Protein AF-A0A3N5PB34-F1 (afdb_monomer_lite)

Sequence (395 aa):
MLRTSPHLSVHRWRNHYWIPASHAAPHRVQQDLDATLIRDVGPALAAAGSALLDQSGEVVFVRRLDLDYALDAAWGRDAIARVTAGAFTRSLCRVLSEPDSENVVRFRSAADYLAAYVAARAAGTAALPWFFSTFEGWSALSASAAIRSALADDLETGRAALTSLGSTALADLVEALTDGDARQLVDVLAPAAANGAHVFADVLTLARELASAPPPAPLLRCAGLGVWLLATRTRPVSAWPIHTAVLIMRVLDEAAGRPGMPPFDRLLAMAAEDQHTLARVAVLATNGRREHVERFARALVRRSATPASSVPEVMRRSTRFGGLFLLLGDLLEIDLDHATAGWPTLRGTPALSIVRLAVLALSAGGPGGGDAIVSDPYWRDTFSWSPEIDAEAVT

Secondary structure (DSSP, 8-state):
---SS-----S---------TT-S-HHHHHHHHHHHHHHHHHHHHHHHHTTTS-TT--EEEES---------TTS-HHHHHHHHHHHHHHHHHHHHHSPS-SSEEEESSHHHHHHHHHHHHHTT-SS--GGGGGGGGGTTS-HHHHHHHHHHHSHHHHHHHHHH--HHHHHHHHHHS-HHHHHHHHHHHSPPPS-TTSHHHHHHHHHHHHHHSPPPGGGGGSTTHHHHHHHT-SS---HHHHHHHHHHHHHHHHHHTSTTS-HHHHHHHHHTTSHHHHHHHHHHHHTT-HHHHHHHHHHHHHHHSS-------------S-GGGGGGHHHHHHS-HHHHTTTPPPBTTB-HHHHHHHHHHHHHT-STTHHHHHHT-HHHHHHTT--TT--GGGT-

Structure (mmCIF, N/CA/C/O backbone):
data_AF-A0A3N5PB34-F1
#
_entry.id   AF-A0A3N5PB34-F1
#
loop_
_atom_site.group_PDB
_atom_site.id
_atom_site.type_symbol
_atom_site.label_atom_id
_atom_site.label_alt_id
_atom_site.label_comp_id
_atom_site.label_asym_id
_atom_site.label_entity_id
_atom_site.label_seq_id
_atom_site.pdbx_PDB_ins_code
_atom_site.Cartn_x
_atom_site.Cartn_y
_atom_site.Cartn_z
_atom_site.occupancy
_atom_site.B_iso_or_equiv
_atom_site.auth_seq_id
_atom_site.auth_comp_id
_atom_site.auth_asym_id
_atom_site.auth_atom_id
_atom_site.pdbx_PDB_model_num
ATOM 1 N N . MET A 1 1 ? 6.111 -10.211 -4.774 1.00 58.25 1 MET A N 1
ATOM 2 C CA . MET A 1 1 ? 7.471 -10.272 -4.207 1.00 58.25 1 MET A CA 1
ATOM 3 C C . MET A 1 1 ? 8.269 -9.029 -4.544 1.00 58.25 1 MET A C 1
ATOM 5 O O . MET A 1 1 ? 8.909 -8.954 -5.591 1.00 58.25 1 MET A O 1
ATOM 9 N N . LEU A 1 2 ? 8.209 -8.051 -3.645 1.00 68.06 2 LEU A N 1
ATOM 10 C CA . LEU A 1 2 ? 9.067 -6.870 -3.666 1.00 68.06 2 LEU A CA 1
ATOM 11 C C . LEU A 1 2 ? 10.458 -7.298 -3.188 1.00 68.06 2 LEU A C 1
ATOM 13 O O . LEU A 1 2 ? 10.618 -7.741 -2.056 1.00 68.06 2 LEU A O 1
ATOM 17 N N . ARG A 1 3 ? 11.459 -7.264 -4.070 1.00 71.38 3 ARG A N 1
ATOM 18 C CA . ARG A 1 3 ? 12.838 -7.595 -3.690 1.00 71.38 3 ARG A CA 1
ATOM 19 C C . ARG A 1 3 ? 13.466 -6.390 -2.995 1.00 71.38 3 ARG A C 1
ATOM 21 O O . ARG A 1 3 ? 13.385 -5.285 -3.516 1.00 71.38 3 ARG A O 1
ATOM 28 N N . THR A 1 4 ? 14.133 -6.628 -1.870 1.00 67.69 4 THR A N 1
ATOM 29 C CA . THR A 1 4 ? 14.857 -5.606 -1.094 1.00 67.69 4 THR A CA 1
ATOM 30 C C . THR A 1 4 ? 16.165 -5.159 -1.744 1.00 67.69 4 THR A C 1
ATOM 32 O O . THR A 1 4 ? 16.722 -4.134 -1.368 1.00 67.69 4 THR A O 1
ATOM 35 N N . SER A 1 5 ? 16.672 -5.899 -2.734 1.00 78.75 5 SER A N 1
ATOM 36 C CA . SER A 1 5 ? 17.836 -5.469 -3.508 1.00 78.75 5 SER A CA 1
ATOM 37 C C . SER A 1 5 ? 17.433 -4.499 -4.625 1.00 78.75 5 SER A C 1
ATOM 39 O O . SER A 1 5 ? 16.412 -4.740 -5.286 1.00 78.75 5 SER A O 1
ATOM 41 N N . PRO A 1 6 ? 18.250 -3.460 -4.891 1.00 82.62 6 PRO A N 1
ATOM 42 C CA . PRO A 1 6 ? 18.040 -2.573 -6.025 1.00 82.62 6 PRO A CA 1
ATOM 43 C C . PRO A 1 6 ? 17.964 -3.405 -7.301 1.00 82.62 6 PRO A C 1
ATOM 45 O O . PRO A 1 6 ? 18.872 -4.175 -7.621 1.00 82.62 6 PRO A O 1
ATOM 48 N N . HIS A 1 7 ? 16.849 -3.290 -8.011 1.00 88.50 7 HIS A N 1
ATOM 49 C CA . HIS A 1 7 ? 16.627 -4.023 -9.243 1.00 88.50 7 HIS A CA 1
ATOM 50 C C . HIS A 1 7 ? 15.899 -3.139 -10.245 1.00 88.50 7 HIS A C 1
ATOM 52 O O . HIS A 1 7 ? 14.995 -2.385 -9.904 1.00 88.50 7 HIS A O 1
ATOM 58 N N . LEU A 1 8 ? 16.295 -3.271 -11.504 1.00 91.06 8 LEU A N 1
ATOM 59 C CA . LEU A 1 8 ? 15.589 -2.707 -12.640 1.00 91.06 8 LEU A CA 1
ATOM 60 C C . LEU A 1 8 ? 14.817 -3.838 -13.311 1.00 91.06 8 LEU A C 1
ATOM 62 O O . LEU A 1 8 ? 15.394 -4.877 -13.637 1.00 91.06 8 LEU A O 1
ATOM 66 N N . SER A 1 9 ? 13.525 -3.633 -13.544 1.00 92.12 9 SER A N 1
ATOM 67 C CA . SER A 1 9 ? 12.717 -4.544 -14.348 1.00 92.12 9 SER A CA 1
ATOM 68 C C . SER A 1 9 ? 12.150 -3.803 -15.553 1.00 92.12 9 SER A C 1
ATOM 70 O O . SER A 1 9 ? 11.683 -2.672 -15.449 1.00 92.12 9 SER A O 1
ATOM 72 N N . VAL A 1 10 ? 12.229 -4.437 -16.723 1.00 93.19 10 VAL A N 1
ATOM 73 C CA . VAL A 1 10 ? 11.639 -3.922 -17.960 1.00 93.19 10 VAL A CA 1
ATOM 74 C C . VAL A 1 10 ? 10.592 -4.922 -18.414 1.00 93.19 10 VAL A C 1
ATOM 76 O O . VAL A 1 10 ? 10.917 -6.003 -18.898 1.00 93.19 10 VAL A O 1
ATOM 79 N N . HIS A 1 11 ? 9.322 -4.566 -18.242 1.00 91.38 11 HIS A N 1
ATOM 80 C CA . HIS A 1 11 ? 8.207 -5.459 -18.562 1.00 91.38 11 HIS A CA 1
ATOM 81 C C . HIS A 1 11 ? 8.008 -5.645 -20.064 1.00 91.38 11 HIS A C 1
ATOM 83 O O . HIS A 1 11 ? 7.571 -6.703 -20.515 1.00 91.38 11 HIS A O 1
ATOM 89 N N . ARG A 1 12 ? 8.295 -4.606 -20.854 1.00 93.69 12 ARG A N 1
ATOM 90 C CA . ARG A 1 12 ? 8.090 -4.634 -22.297 1.00 93.69 12 ARG A CA 1
ATOM 91 C C . ARG A 1 12 ? 9.169 -3.847 -23.018 1.00 93.69 12 ARG A C 1
ATOM 93 O O . ARG A 1 12 ? 9.350 -2.664 -22.761 1.00 93.69 12 ARG A O 1
ATOM 100 N N . TRP A 1 13 ? 9.805 -4.505 -23.978 1.00 94.50 13 TRP A N 1
ATOM 101 C CA . TRP A 1 13 ? 10.761 -3.908 -24.900 1.00 94.50 13 TRP A CA 1
ATOM 102 C C . TRP A 1 13 ? 10.195 -3.986 -26.320 1.00 94.50 13 TRP A C 1
ATOM 104 O O . TRP A 1 13 ? 9.698 -5.036 -26.732 1.00 94.50 13 TRP A O 1
ATOM 114 N N . ARG A 1 14 ? 10.208 -2.874 -27.059 1.00 95.62 14 ARG A N 1
ATOM 115 C CA . ARG A 1 14 ? 9.778 -2.825 -28.464 1.00 95.62 14 ARG A CA 1
ATOM 116 C C . ARG A 1 14 ? 10.850 -2.122 -29.282 1.00 95.62 14 ARG A C 1
ATOM 118 O O . ARG A 1 14 ? 11.288 -1.046 -28.894 1.00 95.62 14 ARG A O 1
ATOM 125 N N . ASN A 1 15 ? 11.216 -2.714 -30.412 1.00 94.75 15 ASN A N 1
ATOM 126 C CA . ASN A 1 15 ? 12.205 -2.161 -31.327 1.00 94.75 15 ASN A CA 1
ATOM 127 C C . ASN A 1 15 ? 11.538 -1.650 -32.599 1.00 94.75 15 ASN A C 1
ATOM 129 O O . ASN A 1 15 ? 10.692 -2.331 -33.181 1.00 94.75 15 ASN A O 1
ATOM 133 N N . HIS A 1 16 ? 11.970 -0.478 -33.049 1.00 95.88 16 HIS A N 1
ATOM 134 C CA . HIS A 1 16 ? 11.674 0.043 -34.375 1.00 95.88 16 HIS A CA 1
ATOM 135 C C . HIS A 1 16 ? 13.004 0.334 -35.064 1.00 95.88 16 HIS A C 1
ATOM 137 O O . HIS A 1 16 ? 13.807 1.116 -34.563 1.00 95.88 16 HIS A O 1
ATOM 143 N N . TYR A 1 17 ? 13.254 -0.335 -36.188 1.00 95.06 17 TYR A N 1
ATOM 144 C CA . TYR A 1 17 ? 14.505 -0.210 -36.925 1.00 95.06 17 TYR A CA 1
ATOM 145 C C . TYR A 1 17 ? 14.292 0.616 -38.187 1.00 95.06 17 TYR A C 1
ATOM 147 O O . TYR A 1 17 ? 13.450 0.280 -39.021 1.00 95.06 17 TYR A O 1
ATOM 155 N N . TRP A 1 18 ? 15.106 1.655 -38.359 1.00 96.25 18 TRP A N 1
ATOM 156 C CA . TRP A 1 18 ? 15.244 2.356 -39.630 1.00 96.25 18 TRP A CA 1
ATOM 157 C C . TRP A 1 18 ? 16.543 1.915 -40.292 1.00 96.25 18 TRP A C 1
ATOM 159 O O . TRP A 1 18 ? 17.633 2.280 -39.857 1.00 96.25 18 TRP A O 1
ATOM 169 N N . ILE A 1 19 ? 16.420 1.096 -41.334 1.00 94.56 19 ILE A N 1
ATOM 170 C CA . ILE A 1 19 ? 17.554 0.575 -42.101 1.00 94.56 19 ILE A CA 1
ATOM 171 C C . ILE A 1 19 ? 17.524 1.237 -43.483 1.00 94.56 19 ILE A C 1
ATOM 173 O O . ILE A 1 19 ? 16.460 1.253 -44.110 1.00 94.56 19 ILE A O 1
ATOM 177 N N . PRO A 1 20 ? 18.650 1.779 -43.986 1.00 93.62 20 PRO A N 1
ATOM 178 C CA . PRO A 1 20 ? 18.707 2.319 -45.338 1.00 93.62 20 PRO A CA 1
ATOM 179 C C . PRO A 1 20 ? 18.239 1.289 -46.370 1.00 93.62 20 PRO A C 1
ATOM 181 O O . PRO A 1 20 ? 18.664 0.135 -46.340 1.00 93.62 20 PRO A O 1
ATOM 184 N N . ALA A 1 21 ? 17.408 1.717 -47.321 1.00 90.75 21 ALA A N 1
ATOM 185 C CA . ALA A 1 21 ? 16.862 0.833 -48.354 1.00 90.75 21 ALA A CA 1
ATOM 186 C C . ALA A 1 21 ? 17.944 0.180 -49.238 1.00 90.75 21 ALA A C 1
ATOM 188 O O . ALA A 1 21 ? 17.703 -0.857 -49.845 1.00 90.75 21 ALA A O 1
ATOM 189 N N . SER A 1 22 ? 19.141 0.771 -49.299 1.00 94.44 22 SER A N 1
ATOM 190 C CA . SER A 1 22 ? 20.302 0.247 -50.026 1.00 94.44 22 SER A CA 1
ATOM 191 C C . SER A 1 22 ? 21.047 -0.877 -49.296 1.00 94.44 22 SER A C 1
ATOM 193 O O . SER A 1 22 ? 21.979 -1.450 -49.860 1.00 94.44 22 SER A O 1
ATOM 195 N N . HIS A 1 23 ? 20.684 -1.197 -48.051 1.00 94.44 23 HIS A N 1
ATOM 196 C CA . HIS A 1 23 ? 21.351 -2.251 -47.296 1.00 94.44 23 HIS A CA 1
ATOM 197 C C . HIS A 1 23 ? 21.074 -3.625 -47.927 1.00 94.44 23 HIS A C 1
ATOM 199 O O . HIS A 1 23 ? 19.924 -3.993 -48.142 1.00 94.44 23 HIS A O 1
ATOM 205 N N . ALA A 1 24 ? 22.118 -4.419 -48.187 1.00 94.81 24 ALA A N 1
ATOM 206 C CA . ALA A 1 24 ? 21.999 -5.665 -48.955 1.00 94.81 24 ALA A CA 1
ATOM 207 C C . ALA A 1 24 ? 21.142 -6.757 -48.275 1.00 94.81 24 ALA A C 1
ATOM 209 O O . ALA A 1 24 ? 20.626 -7.646 -48.946 1.00 94.81 24 ALA A O 1
ATOM 210 N N . ALA A 1 25 ? 21.002 -6.712 -46.944 1.00 94.12 25 ALA A N 1
ATOM 211 C CA . ALA A 1 25 ? 20.252 -7.709 -46.170 1.00 94.12 25 ALA A CA 1
ATOM 212 C C . ALA A 1 25 ? 19.567 -7.112 -44.916 1.00 94.12 25 ALA A C 1
ATOM 214 O O . ALA A 1 25 ? 20.007 -7.374 -43.795 1.00 94.12 25 ALA A O 1
ATOM 215 N N . PRO A 1 26 ? 18.506 -6.296 -45.058 1.00 92.94 26 PRO A N 1
ATOM 216 C CA . PRO A 1 26 ? 17.889 -5.580 -43.935 1.00 92.94 26 PRO A CA 1
ATOM 217 C C . PRO A 1 26 ? 17.251 -6.518 -42.896 1.00 92.94 26 PRO A C 1
ATOM 219 O O . PRO A 1 26 ? 17.411 -6.308 -41.698 1.00 92.94 26 PRO A O 1
ATOM 222 N N . HIS A 1 27 ? 16.605 -7.607 -43.332 1.00 93.50 27 HIS A N 1
ATOM 223 C CA . HIS A 1 27 ? 16.004 -8.586 -42.416 1.00 93.50 27 HIS A CA 1
ATOM 224 C C . HIS A 1 27 ? 17.036 -9.312 -41.549 1.00 93.50 27 HIS A C 1
ATOM 226 O O . HIS A 1 27 ? 16.760 -9.609 -40.391 1.00 93.50 27 HIS A O 1
ATOM 232 N N . ARG A 1 28 ? 18.232 -9.575 -42.091 1.00 94.50 28 ARG A N 1
ATOM 233 C CA . ARG A 1 28 ? 19.313 -10.211 -41.334 1.00 94.50 28 ARG A CA 1
ATOM 234 C C . ARG A 1 28 ? 19.842 -9.279 -40.247 1.00 94.50 28 ARG A C 1
ATOM 236 O O . ARG A 1 28 ? 19.981 -9.709 -39.114 1.00 94.50 28 ARG A O 1
ATOM 243 N N . VAL A 1 29 ? 20.045 -7.999 -40.574 1.00 94.50 29 VAL A N 1
ATOM 244 C CA . VAL A 1 29 ? 20.436 -6.981 -39.583 1.00 94.50 29 VAL A CA 1
ATOM 245 C C . VAL A 1 29 ? 19.403 -6.889 -38.468 1.00 94.50 29 VAL A C 1
ATOM 247 O O . VAL A 1 29 ? 19.776 -6.897 -37.303 1.00 94.50 29 VAL A O 1
ATOM 250 N N . GLN A 1 30 ? 18.112 -6.861 -38.805 1.00 94.38 30 GLN A N 1
ATOM 251 C CA . GLN A 1 30 ? 17.049 -6.864 -37.801 1.00 94.38 30 GLN A CA 1
ATOM 252 C C . GLN A 1 30 ? 17.136 -8.089 -36.876 1.00 94.38 30 GLN A C 1
ATOM 254 O O . GLN A 1 30 ? 17.131 -7.928 -35.661 1.00 94.38 30 GLN A O 1
ATOM 259 N N . GLN A 1 31 ? 17.255 -9.297 -37.434 1.00 94.81 31 GLN A N 1
ATOM 260 C CA . GLN A 1 31 ? 17.359 -10.532 -36.646 1.00 94.81 31 GLN A CA 1
ATOM 261 C C . GLN A 1 31 ? 18.601 -10.551 -35.746 1.00 94.81 31 GLN A C 1
ATOM 263 O O . GLN A 1 31 ? 18.506 -10.932 -34.580 1.00 94.81 31 GLN A O 1
ATOM 268 N N . ASP A 1 32 ? 19.751 -10.118 -36.268 1.00 94.06 32 ASP A N 1
ATOM 269 C CA . ASP A 1 32 ? 21.009 -10.060 -35.521 1.00 94.06 32 ASP A CA 1
ATOM 270 C C . ASP A 1 32 ? 20.930 -9.024 -34.381 1.00 94.06 32 ASP A C 1
ATOM 272 O O . ASP A 1 32 ? 21.411 -9.278 -33.269 1.00 94.06 32 ASP A O 1
ATOM 276 N N . LEU A 1 33 ? 20.271 -7.883 -34.620 1.00 95.00 33 LEU A N 1
ATOM 277 C CA . LEU A 1 33 ? 19.998 -6.874 -33.597 1.00 95.00 33 LEU A CA 1
ATOM 278 C C . LEU A 1 33 ? 19.044 -7.405 -32.526 1.00 95.00 33 LEU A C 1
ATOM 280 O O . LEU A 1 33 ? 19.389 -7.342 -31.350 1.00 95.00 33 LEU A O 1
ATOM 284 N N . ASP A 1 34 ? 17.897 -7.974 -32.898 1.00 95.12 34 ASP A N 1
ATOM 285 C CA . ASP A 1 34 ? 16.942 -8.548 -31.941 1.00 95.12 34 ASP A CA 1
ATOM 286 C C . ASP A 1 34 ? 17.609 -9.635 -31.075 1.00 95.12 34 ASP A C 1
ATOM 288 O O . ASP A 1 34 ? 17.471 -9.630 -29.848 1.00 95.12 34 ASP A O 1
ATOM 292 N N . ALA A 1 35 ? 18.412 -10.518 -31.681 1.00 94.19 35 ALA A N 1
ATOM 293 C CA . ALA A 1 35 ? 19.158 -11.548 -30.959 1.00 94.19 35 ALA A CA 1
ATOM 294 C C . ALA A 1 35 ? 20.175 -10.956 -29.966 1.00 94.19 35 ALA A C 1
ATOM 296 O O . ALA A 1 35 ? 20.297 -11.446 -28.840 1.00 94.19 35 ALA A O 1
ATOM 297 N N . THR A 1 36 ? 20.880 -9.894 -30.365 1.00 94.19 36 THR A N 1
ATOM 298 C CA . THR A 1 36 ? 21.833 -9.178 -29.501 1.00 94.19 36 THR A CA 1
ATOM 299 C C . THR A 1 36 ? 21.118 -8.484 -28.341 1.00 94.19 36 THR A C 1
ATOM 301 O O . THR A 1 36 ? 21.558 -8.574 -27.196 1.00 94.19 36 THR A O 1
ATOM 304 N N . LEU A 1 37 ? 19.986 -7.826 -28.600 1.00 92.38 37 LEU A N 1
ATOM 305 C CA . LEU A 1 37 ? 19.214 -7.125 -27.573 1.00 92.38 37 LEU A CA 1
ATOM 306 C C . LEU A 1 37 ? 18.659 -8.087 -26.517 1.00 92.38 37 LEU A C 1
ATOM 308 O O . LEU A 1 37 ? 18.757 -7.811 -25.324 1.00 92.38 37 LEU A O 1
ATOM 312 N N . ILE A 1 38 ? 18.125 -9.236 -26.934 1.00 93.00 38 ILE A N 1
ATOM 313 C CA . ILE A 1 38 ? 17.566 -10.234 -26.012 1.00 93.00 38 ILE A CA 1
ATOM 314 C C . ILE A 1 38 ? 18.651 -10.833 -25.108 1.00 93.00 38 ILE A C 1
ATOM 316 O O . ILE A 1 38 ? 18.409 -11.062 -23.923 1.00 93.00 38 ILE A O 1
ATOM 320 N N . ARG A 1 39 ? 19.837 -11.114 -25.658 1.00 93.75 39 ARG A N 1
ATOM 321 C CA . ARG A 1 39 ? 20.877 -11.867 -24.948 1.00 93.75 39 ARG A CA 1
ATOM 322 C C . ARG A 1 39 ? 21.847 -10.983 -24.167 1.00 93.75 39 ARG A C 1
ATOM 324 O O . ARG A 1 39 ? 22.196 -11.320 -23.037 1.00 93.75 39 ARG A O 1
ATOM 331 N N . ASP A 1 40 ? 22.288 -9.883 -24.768 1.00 95.50 40 ASP A N 1
ATOM 332 C CA . ASP A 1 40 ? 23.511 -9.195 -24.347 1.00 95.50 40 ASP A CA 1
ATOM 333 C C . ASP A 1 40 ? 23.232 -7.833 -23.682 1.00 95.50 40 ASP A C 1
ATOM 335 O O . ASP A 1 40 ? 24.047 -7.351 -22.891 1.00 95.50 40 ASP A O 1
ATOM 339 N N . VAL A 1 41 ? 22.062 -7.220 -23.916 1.00 93.94 41 VAL A N 1
ATOM 340 C CA . VAL A 1 41 ? 21.720 -5.920 -23.302 1.00 93.94 41 VAL A CA 1
ATOM 341 C C . VAL A 1 41 ? 21.437 -6.033 -21.811 1.00 93.94 41 VAL A C 1
ATOM 343 O O . VAL A 1 41 ? 21.848 -5.150 -21.071 1.00 93.94 41 VAL A O 1
ATOM 346 N N . GLY A 1 42 ? 20.796 -7.104 -21.336 1.00 93.12 42 GLY A N 1
ATOM 347 C CA . GLY A 1 42 ? 20.524 -7.291 -19.903 1.00 93.12 42 GLY A CA 1
ATOM 348 C C . GLY A 1 42 ? 21.792 -7.217 -19.033 1.00 93.12 42 GLY A C 1
ATOM 349 O O . GLY A 1 42 ? 21.858 -6.375 -18.135 1.00 93.12 42 GLY A O 1
ATOM 350 N N . PRO A 1 43 ? 22.833 -8.024 -19.318 1.00 93.25 43 PRO A N 1
ATOM 351 C CA . PRO A 1 43 ? 24.123 -7.924 -18.633 1.00 93.25 43 PRO A CA 1
ATOM 352 C C . PRO A 1 43 ? 24.788 -6.547 -18.768 1.00 93.25 43 PRO A C 1
ATOM 354 O O . PRO A 1 43 ? 25.326 -6.026 -17.791 1.00 93.25 43 PRO A O 1
ATOM 357 N N . ALA A 1 44 ? 24.725 -5.928 -19.953 1.00 93.81 44 ALA A N 1
ATOM 358 C CA . ALA A 1 44 ? 25.287 -4.595 -20.172 1.00 93.81 44 ALA A CA 1
ATOM 359 C C . ALA A 1 44 ? 24.555 -3.508 -19.360 1.00 93.81 44 ALA A C 1
ATOM 361 O O . ALA A 1 44 ? 25.201 -2.619 -18.807 1.00 93.81 44 ALA A O 1
ATOM 362 N N . LEU A 1 45 ? 23.227 -3.600 -19.235 1.00 93.56 45 LEU A N 1
ATOM 363 C CA . LEU A 1 45 ? 22.408 -2.735 -18.385 1.00 93.56 45 LEU A CA 1
ATOM 364 C C . LEU A 1 45 ? 22.711 -2.947 -16.909 1.00 93.56 45 LEU A C 1
ATOM 366 O O . LEU A 1 45 ? 22.806 -1.970 -16.180 1.00 93.56 45 LEU A O 1
ATOM 370 N N . ALA A 1 46 ? 22.895 -4.189 -16.461 1.00 90.06 46 ALA A N 1
ATOM 371 C CA . ALA A 1 46 ? 23.271 -4.464 -15.077 1.00 90.06 46 ALA A CA 1
ATOM 372 C C . ALA A 1 46 ? 24.622 -3.813 -14.730 1.00 90.06 46 ALA A C 1
ATOM 374 O O . ALA A 1 46 ? 24.749 -3.182 -13.683 1.00 90.06 46 ALA A O 1
ATOM 375 N N . ALA A 1 47 ? 25.601 -3.899 -15.637 1.00 89.56 47 ALA A N 1
ATOM 376 C CA . ALA A 1 47 ? 26.907 -3.268 -15.465 1.00 89.56 47 ALA A CA 1
ATOM 377 C C . ALA A 1 47 ? 26.847 -1.729 -15.516 1.00 89.56 47 ALA A C 1
ATOM 379 O O . ALA A 1 47 ? 27.532 -1.063 -14.747 1.00 89.56 47 ALA A O 1
ATOM 380 N N . ALA A 1 48 ? 26.040 -1.153 -16.413 1.00 87.38 48 ALA A N 1
ATOM 381 C CA . ALA A 1 48 ? 25.912 0.300 -16.554 1.00 87.38 48 ALA A CA 1
ATOM 382 C C . ALA A 1 48 ? 25.009 0.934 -15.481 1.00 87.38 48 ALA A C 1
ATOM 384 O O . ALA A 1 48 ? 25.209 2.082 -15.091 1.00 87.38 48 ALA A O 1
ATOM 385 N N . GLY A 1 49 ? 23.988 0.204 -15.038 1.00 81.94 49 GLY A N 1
ATOM 386 C CA . GLY A 1 49 ? 22.937 0.667 -14.138 1.00 81.94 49 GLY A CA 1
ATOM 387 C C . GLY A 1 49 ? 23.254 0.481 -12.658 1.00 81.94 49 GLY A C 1
ATOM 388 O O . GLY A 1 49 ? 22.592 1.104 -11.835 1.00 81.94 49 GLY A O 1
ATOM 389 N N . SER A 1 50 ? 24.273 -0.305 -12.293 1.00 82.00 50 SER A N 1
ATOM 390 C CA . SER A 1 50 ? 24.642 -0.514 -10.884 1.00 82.00 50 SER A CA 1
ATOM 391 C C . SER A 1 50 ? 25.013 0.781 -10.156 1.00 82.00 50 SER A C 1
ATOM 393 O O . SER A 1 50 ? 24.859 0.857 -8.946 1.00 82.00 50 SER A O 1
ATOM 395 N N . ALA A 1 51 ? 25.497 1.793 -10.882 1.00 79.56 51 ALA A N 1
ATOM 396 C CA . ALA A 1 51 ? 25.789 3.116 -10.331 1.00 79.56 51 ALA A CA 1
ATOM 397 C C . ALA A 1 51 ? 24.550 4.028 -10.237 1.00 79.56 51 ALA A C 1
ATOM 399 O O . ALA A 1 51 ? 24.579 5.007 -9.502 1.00 79.56 51 ALA A O 1
ATOM 400 N N . LEU A 1 52 ? 23.494 3.734 -11.006 1.00 81.56 52 LEU A N 1
ATOM 401 C CA . LEU A 1 52 ? 22.265 4.531 -11.061 1.00 81.56 52 LEU A CA 1
ATOM 402 C C . LEU A 1 52 ? 21.239 4.089 -10.017 1.00 81.56 52 LEU A C 1
ATOM 404 O O . LEU A 1 52 ? 20.473 4.909 -9.522 1.00 81.56 52 LEU A O 1
ATOM 408 N N . LEU A 1 53 ? 21.196 2.791 -9.723 1.00 81.50 53 LEU A N 1
ATOM 409 C CA . LEU A 1 53 ? 20.319 2.246 -8.699 1.00 81.50 53 LEU A CA 1
ATOM 410 C C . LEU A 1 53 ? 20.891 2.615 -7.326 1.00 81.50 53 LEU A C 1
ATOM 412 O O . LEU A 1 53 ? 21.685 1.871 -6.750 1.00 81.50 53 LEU A O 1
ATOM 416 N N . ASP A 1 54 ? 20.525 3.806 -6.855 1.00 69.50 54 ASP A N 1
ATOM 417 C CA . ASP A 1 54 ? 20.875 4.300 -5.529 1.00 69.50 54 ASP A CA 1
ATOM 418 C C . ASP A 1 54 ? 20.379 3.331 -4.440 1.00 69.50 54 ASP A C 1
ATOM 420 O O . ASP A 1 54 ? 19.408 2.589 -4.617 1.00 69.50 54 ASP A O 1
ATOM 424 N N . GLN A 1 55 ? 21.037 3.340 -3.282 1.00 65.31 55 GLN A N 1
ATOM 425 C CA . GLN A 1 55 ? 20.629 2.544 -2.118 1.00 65.31 55 GLN A CA 1
ATOM 426 C C . GLN A 1 55 ? 19.481 3.201 -1.334 1.00 65.31 55 GLN A C 1
ATOM 428 O O . GLN A 1 55 ? 19.178 2.776 -0.221 1.00 65.31 55 GLN A O 1
ATOM 433 N N . SER A 1 56 ? 18.836 4.227 -1.898 1.00 78.50 56 SER A N 1
ATOM 434 C CA . SER A 1 56 ? 17.790 5.021 -1.247 1.00 78.50 56 SER A CA 1
ATOM 435 C C . SER A 1 56 ? 16.541 4.213 -0.875 1.00 78.50 56 SER A C 1
ATOM 437 O O . SER A 1 56 ? 15.751 4.663 -0.049 1.00 78.50 56 SER A O 1
ATOM 439 N N . GLY A 1 57 ? 16.361 3.018 -1.453 1.00 86.69 57 GLY A N 1
ATOM 440 C CA . GLY A 1 57 ? 15.186 2.169 -1.230 1.00 86.69 57 GLY A CA 1
ATOM 441 C C . GLY A 1 57 ? 13.921 2.673 -1.931 1.00 86.69 57 GLY A C 1
ATOM 442 O O . GLY A 1 57 ? 12.850 2.094 -1.744 1.00 86.69 57 GLY A O 1
ATOM 443 N N . GLU A 1 58 ? 14.048 3.726 -2.741 1.00 93.12 58 GLU A N 1
ATOM 444 C CA . GLU A 1 58 ? 12.968 4.314 -3.523 1.00 93.12 58 GLU A CA 1
ATOM 445 C C . GLU A 1 58 ? 12.445 3.330 -4.579 1.00 93.12 58 GLU A C 1
ATOM 447 O O . GLU A 1 58 ? 13.204 2.582 -5.203 1.00 93.12 58 GLU A O 1
ATOM 452 N N . VAL A 1 59 ? 11.132 3.345 -4.805 1.00 94.56 59 VAL A N 1
ATOM 453 C CA . VAL A 1 59 ? 10.485 2.586 -5.876 1.00 94.56 59 VAL A CA 1
ATOM 454 C C . VAL A 1 59 ? 9.967 3.565 -6.916 1.00 94.56 59 VAL A C 1
ATOM 456 O O . VAL A 1 59 ? 9.051 4.342 -6.648 1.00 94.56 59 VAL A O 1
ATOM 459 N N . VAL A 1 60 ? 10.537 3.504 -8.120 1.00 95.38 60 VAL A N 1
ATOM 460 C CA . VAL A 1 60 ? 10.164 4.382 -9.232 1.00 95.38 60 VAL A CA 1
ATOM 461 C C . VAL A 1 60 ? 9.586 3.567 -10.379 1.00 95.38 60 VAL A C 1
ATOM 463 O O . VAL A 1 60 ? 10.215 2.634 -10.882 1.00 95.38 60 VAL A O 1
ATOM 466 N N . PHE A 1 61 ? 8.394 3.950 -10.823 1.00 96.69 61 PHE A N 1
ATOM 467 C CA . PHE A 1 61 ? 7.735 3.379 -11.987 1.00 96.69 61 PHE A CA 1
ATOM 468 C C . PHE A 1 61 ? 7.802 4.361 -13.147 1.00 96.69 61 PHE A C 1
ATOM 470 O O . PHE A 1 61 ? 7.298 5.479 -13.056 1.00 96.69 61 PHE A O 1
ATOM 477 N N . VAL A 1 62 ? 8.375 3.912 -14.263 1.00 96.62 62 VAL A N 1
ATOM 478 C CA . VAL A 1 62 ? 8.393 4.653 -15.526 1.00 96.62 62 VAL A CA 1
ATOM 479 C C . VAL A 1 62 ? 7.466 3.950 -16.509 1.00 96.62 62 VAL A C 1
ATOM 481 O O . VAL A 1 62 ? 7.702 2.799 -16.878 1.00 96.62 62 VAL A O 1
ATOM 484 N N . ARG A 1 63 ? 6.403 4.634 -16.940 1.00 96.31 63 ARG A N 1
ATOM 485 C CA . ARG A 1 63 ? 5.386 4.064 -17.836 1.00 96.31 63 ARG A CA 1
ATOM 486 C C . ARG A 1 63 ? 5.955 3.770 -19.218 1.00 96.31 63 ARG A C 1
ATOM 488 O O . ARG A 1 63 ? 5.651 2.736 -19.814 1.00 96.31 63 ARG A O 1
ATOM 495 N N . ARG A 1 64 ? 6.744 4.706 -19.744 1.00 96.50 64 ARG A N 1
ATOM 496 C CA . ARG A 1 64 ? 7.356 4.634 -21.067 1.00 96.50 64 ARG A CA 1
ATOM 497 C C . ARG A 1 64 ? 8.729 5.295 -21.054 1.00 96.50 64 ARG A C 1
ATOM 499 O O . ARG A 1 64 ? 8.893 6.407 -20.556 1.00 96.50 64 ARG A O 1
ATOM 506 N N . LEU A 1 65 ? 9.693 4.603 -21.653 1.00 97.06 65 LEU A N 1
ATOM 507 C CA . LEU A 1 65 ? 11.028 5.117 -21.918 1.00 97.06 65 LEU A CA 1
ATOM 508 C C . LEU A 1 65 ? 11.298 5.013 -23.417 1.00 97.06 65 LEU A C 1
ATOM 510 O O . LEU A 1 65 ? 11.365 3.910 -23.958 1.00 97.06 65 LEU A O 1
ATOM 514 N N . ASP A 1 66 ? 11.430 6.159 -24.076 1.00 96.38 66 ASP A N 1
ATOM 515 C CA . ASP A 1 66 ? 11.799 6.224 -25.487 1.00 96.38 66 ASP A CA 1
ATOM 516 C C . ASP A 1 66 ? 13.321 6.332 -25.627 1.00 96.38 66 ASP A C 1
ATOM 518 O O . ASP A 1 66 ? 13.989 7.064 -24.883 1.00 96.38 66 ASP A O 1
ATOM 522 N N . LEU A 1 67 ? 13.864 5.551 -26.561 1.00 96.56 67 LEU A N 1
ATOM 523 C CA . LEU A 1 67 ? 15.292 5.437 -26.825 1.00 96.56 67 LEU A CA 1
ATOM 524 C C . LEU A 1 67 ? 15.546 5.700 -28.303 1.00 96.56 67 LEU A C 1
ATOM 526 O O . LEU A 1 67 ? 15.183 4.883 -29.143 1.00 96.56 67 LEU A O 1
ATOM 530 N N . ASP A 1 68 ? 16.246 6.791 -28.590 1.00 95.25 68 ASP A N 1
ATOM 531 C CA . ASP A 1 68 ? 16.671 7.136 -29.942 1.00 95.25 68 ASP A CA 1
ATOM 532 C C . ASP A 1 68 ? 18.198 7.129 -30.008 1.00 95.25 68 ASP A C 1
ATOM 534 O O . ASP A 1 68 ? 18.878 7.921 -29.348 1.00 95.25 68 ASP A O 1
ATOM 538 N N . TYR A 1 69 ? 18.758 6.192 -30.773 1.00 95.56 69 TYR A N 1
ATOM 539 C CA . TYR A 1 69 ? 20.199 6.073 -30.972 1.00 95.56 69 TYR A CA 1
ATOM 540 C C . TYR A 1 69 ? 20.529 5.367 -32.289 1.00 95.56 69 TYR A C 1
ATOM 542 O O . TYR A 1 69 ? 19.743 4.582 -32.816 1.00 95.56 69 TYR A O 1
ATOM 550 N N . ALA A 1 70 ? 21.714 5.661 -32.823 1.00 96.25 70 ALA A N 1
ATOM 551 C CA . ALA A 1 70 ? 22.234 5.025 -34.025 1.00 96.25 70 ALA A CA 1
ATOM 552 C C . ALA A 1 70 ? 23.127 3.833 -33.662 1.00 96.25 70 ALA A C 1
ATOM 554 O O . ALA A 1 70 ? 23.885 3.875 -32.689 1.00 96.25 70 ALA A O 1
ATOM 555 N N . LEU A 1 71 ? 23.052 2.786 -34.478 1.00 95.19 71 LEU A N 1
ATOM 556 C CA . LEU A 1 71 ? 23.910 1.612 -34.407 1.00 95.19 71 LEU A CA 1
ATOM 557 C C . LEU A 1 71 ? 24.576 1.403 -35.763 1.00 95.19 71 LEU A C 1
ATOM 559 O O . LEU A 1 71 ? 23.936 1.564 -36.801 1.00 95.19 71 LEU A O 1
ATOM 563 N N . ASP A 1 72 ? 25.842 1.009 -35.745 1.00 94.31 72 ASP A N 1
ATOM 564 C CA . ASP A 1 72 ? 26.519 0.511 -36.935 1.00 94.31 72 ASP A CA 1
ATOM 565 C C . ASP A 1 72 ? 26.337 -1.010 -37.005 1.00 94.31 72 ASP A C 1
ATOM 567 O O . ASP A 1 72 ? 26.695 -1.737 -36.076 1.00 94.31 72 ASP A O 1
ATOM 571 N N . ALA A 1 73 ? 25.772 -1.496 -38.110 1.00 89.50 73 ALA A N 1
ATOM 572 C CA . ALA A 1 73 ? 25.544 -2.921 -38.327 1.00 89.50 73 ALA A CA 1
ATOM 573 C C . ALA A 1 73 ? 26.852 -3.730 -38.442 1.00 89.50 73 ALA A C 1
ATOM 575 O O . ALA A 1 73 ? 26.822 -4.951 -38.307 1.00 89.50 73 ALA A O 1
ATOM 576 N N . ALA A 1 74 ? 27.996 -3.074 -38.675 1.00 92.12 74 ALA A N 1
ATOM 577 C CA . ALA A 1 74 ? 29.309 -3.715 -38.681 1.00 92.12 74 ALA A CA 1
ATOM 578 C C . ALA A 1 74 ? 29.874 -3.957 -37.270 1.00 92.12 74 ALA A C 1
ATOM 580 O O . ALA A 1 74 ? 30.886 -4.648 -37.119 1.00 92.12 74 ALA A O 1
ATOM 581 N N . TRP A 1 75 ? 29.266 -3.386 -36.226 1.00 96.19 75 TRP A N 1
ATOM 582 C CA . TRP A 1 75 ? 29.737 -3.576 -34.859 1.00 96.19 75 TRP A CA 1
ATOM 583 C C . TRP A 1 75 ? 29.501 -4.999 -34.353 1.00 96.19 75 TRP A C 1
ATOM 585 O O . TRP A 1 75 ? 28.488 -5.639 -34.624 1.00 96.19 75 TRP A O 1
ATOM 595 N N . GLY A 1 76 ? 30.439 -5.480 -33.535 1.00 95.06 76 GLY A N 1
ATOM 596 C CA . GLY A 1 76 ? 30.247 -6.712 -32.776 1.00 95.06 76 GLY A CA 1
ATOM 597 C C . GLY A 1 76 ? 29.144 -6.566 -31.720 1.00 95.06 76 GLY A C 1
ATOM 598 O O . GLY A 1 76 ? 28.888 -5.469 -31.217 1.00 95.06 76 GLY A O 1
ATOM 599 N N . ARG A 1 77 ? 28.535 -7.694 -31.333 1.00 95.50 77 ARG A N 1
ATOM 600 C CA . ARG A 1 77 ? 27.417 -7.757 -30.370 1.00 95.50 77 ARG A CA 1
ATOM 601 C C . ARG A 1 77 ? 27.682 -6.994 -29.072 1.00 95.50 77 ARG A C 1
ATOM 603 O O . ARG A 1 77 ? 26.850 -6.195 -28.656 1.00 95.50 77 ARG A O 1
ATOM 610 N N . ASP A 1 78 ? 28.870 -7.153 -28.491 1.00 95.31 78 ASP A N 1
ATOM 611 C CA . ASP A 1 78 ? 29.248 -6.472 -27.246 1.00 95.31 78 ASP A CA 1
ATOM 612 C C . ASP A 1 78 ? 29.232 -4.944 -27.382 1.00 95.31 78 ASP A C 1
ATOM 614 O O . ASP A 1 78 ? 28.856 -4.232 -26.452 1.00 95.31 78 ASP A O 1
ATOM 618 N N . ALA A 1 79 ? 29.644 -4.416 -28.538 1.00 95.69 79 ALA A N 1
ATOM 619 C CA . ALA A 1 79 ? 29.629 -2.979 -28.787 1.00 95.69 79 ALA A CA 1
ATOM 620 C C . ALA A 1 79 ? 28.190 -2.464 -28.931 1.00 95.69 79 ALA A C 1
ATOM 622 O O . ALA A 1 79 ? 27.843 -1.463 -28.304 1.00 95.69 79 ALA A O 1
ATOM 623 N N . ILE A 1 80 ? 27.338 -3.185 -29.668 1.00 96.12 80 ILE A N 1
ATOM 624 C CA . ILE A 1 80 ? 25.907 -2.871 -29.809 1.00 96.12 80 ILE A CA 1
ATOM 625 C C . ILE A 1 80 ? 25.205 -2.890 -28.445 1.00 96.12 80 ILE A C 1
ATOM 627 O O . ILE A 1 80 ? 24.471 -1.953 -28.114 1.00 96.12 80 ILE A O 1
ATOM 631 N N . ALA A 1 81 ? 25.465 -3.913 -27.627 1.00 95.81 81 ALA A N 1
ATOM 632 C CA . ALA A 1 81 ? 24.899 -4.043 -26.290 1.00 95.81 81 ALA A CA 1
ATOM 633 C C . ALA A 1 81 ? 25.329 -2.889 -25.375 1.00 95.81 81 ALA A C 1
ATOM 635 O O . ALA A 1 81 ? 24.483 -2.278 -24.722 1.00 95.81 81 ALA A O 1
ATOM 636 N N . ARG A 1 82 ? 26.621 -2.522 -25.375 1.00 95.06 82 ARG A N 1
ATOM 637 C CA . ARG A 1 82 ? 27.132 -1.383 -24.593 1.00 95.06 82 ARG A CA 1
ATOM 638 C C . ARG A 1 82 ? 26.533 -0.048 -25.028 1.00 95.06 82 ARG A C 1
ATOM 640 O O . ARG A 1 82 ? 26.157 0.747 -24.169 1.00 95.06 82 ARG A O 1
ATOM 647 N N . VAL A 1 83 ? 26.439 0.216 -26.333 1.00 96.06 83 VAL A N 1
ATOM 648 C CA . VAL A 1 83 ? 25.855 1.470 -26.843 1.00 96.06 83 VAL A CA 1
ATOM 649 C C . VAL A 1 83 ? 24.373 1.557 -26.492 1.00 96.06 83 VAL A C 1
ATOM 651 O O . VAL A 1 83 ? 23.929 2.596 -26.003 1.00 96.06 83 VAL A O 1
ATOM 654 N N . THR A 1 84 ? 23.639 0.455 -26.656 1.00 96.06 84 THR A N 1
ATOM 655 C CA . THR A 1 84 ? 22.226 0.358 -26.271 1.00 96.06 84 THR A CA 1
ATOM 656 C C . THR A 1 84 ? 22.039 0.590 -24.774 1.00 96.06 84 THR A C 1
ATOM 658 O O . THR A 1 84 ? 21.234 1.432 -24.381 1.00 96.06 84 THR A O 1
ATOM 661 N N . ALA A 1 85 ? 22.816 -0.096 -23.932 1.00 95.12 85 ALA A N 1
ATOM 662 C CA . ALA A 1 85 ? 22.758 0.076 -22.484 1.00 95.12 85 ALA A CA 1
ATOM 663 C C . ALA A 1 85 ? 23.087 1.519 -22.076 1.00 95.12 85 ALA A C 1
ATOM 665 O O . ALA A 1 85 ? 22.380 2.106 -21.267 1.00 95.12 85 ALA A O 1
ATOM 666 N N . GLY A 1 86 ? 24.097 2.137 -22.694 1.00 94.75 86 GLY A N 1
ATOM 667 C CA . GLY A 1 86 ? 24.422 3.541 -22.455 1.00 94.75 86 GLY A CA 1
ATOM 668 C C . GLY A 1 86 ? 23.300 4.502 -22.865 1.00 94.75 86 GLY A C 1
ATOM 669 O O . GLY A 1 86 ? 23.037 5.466 -22.148 1.00 94.75 86 GLY A O 1
ATOM 670 N N . ALA A 1 87 ? 22.630 4.258 -23.996 1.00 95.81 87 ALA A N 1
ATOM 671 C CA . ALA A 1 87 ? 21.480 5.054 -24.432 1.00 95.81 87 ALA A CA 1
ATOM 672 C C . ALA A 1 87 ? 20.293 4.911 -23.469 1.00 95.81 87 ALA A C 1
ATOM 674 O O . ALA A 1 87 ? 19.717 5.919 -23.057 1.00 95.81 87 ALA A O 1
ATOM 675 N N . PHE A 1 88 ? 19.993 3.680 -23.051 1.00 96.19 88 PHE A N 1
ATOM 676 C CA . PHE A 1 88 ? 18.990 3.386 -22.033 1.00 96.19 88 PHE A CA 1
ATOM 677 C C . PHE A 1 88 ? 19.285 4.116 -20.725 1.00 96.19 88 PHE A C 1
ATOM 679 O O . PHE A 1 88 ? 18.441 4.872 -20.254 1.00 96.19 88 PHE A O 1
ATOM 686 N N . THR A 1 89 ? 20.490 3.950 -20.170 1.00 94.00 89 THR A N 1
ATOM 687 C CA . THR A 1 89 ? 20.874 4.566 -18.895 1.00 94.00 89 THR A CA 1
ATOM 688 C C . THR A 1 89 ? 20.776 6.084 -18.969 1.00 94.00 89 THR A C 1
ATOM 690 O O . THR A 1 89 ? 20.204 6.688 -18.072 1.00 94.00 89 THR A O 1
ATOM 693 N N . ARG A 1 90 ? 21.246 6.723 -20.051 1.00 94.12 90 ARG A N 1
ATOM 694 C CA . ARG A 1 90 ? 21.106 8.182 -20.218 1.00 94.12 90 ARG A CA 1
ATOM 695 C C . ARG A 1 90 ? 19.646 8.632 -20.263 1.00 94.12 90 ARG A C 1
ATOM 697 O O . ARG A 1 90 ? 19.307 9.619 -19.613 1.00 94.12 90 ARG A O 1
ATOM 704 N N . SER A 1 91 ? 18.797 7.933 -21.022 1.00 95.88 91 SER A N 1
ATOM 705 C CA . SER A 1 91 ? 17.368 8.266 -21.103 1.00 95.88 91 SER A CA 1
ATOM 706 C C . SER A 1 91 ? 16.691 8.072 -19.745 1.00 95.88 91 SER A C 1
ATOM 708 O O . SER A 1 91 ? 15.952 8.946 -19.299 1.00 95.88 91 SER A O 1
ATOM 710 N N . LEU A 1 92 ? 17.016 6.984 -19.041 1.00 94.94 92 LEU A N 1
ATOM 711 C CA . LEU A 1 92 ? 16.505 6.715 -17.703 1.00 94.94 92 LEU A CA 1
ATOM 712 C C . LEU A 1 92 ? 16.958 7.786 -16.702 1.00 94.94 92 LEU A C 1
ATOM 714 O O . LEU A 1 92 ? 16.109 8.327 -16.011 1.00 94.94 92 LEU A O 1
ATOM 718 N N . CYS A 1 93 ? 18.241 8.166 -16.661 1.00 93.31 93 CYS A N 1
ATOM 719 C CA . CYS A 1 93 ? 18.726 9.245 -15.788 1.00 93.31 93 CYS A CA 1
ATOM 720 C C . CYS A 1 93 ? 17.964 10.554 -16.016 1.00 93.31 93 CYS A C 1
ATOM 722 O O . CYS A 1 93 ? 17.603 11.236 -15.058 1.00 93.31 93 CYS A O 1
ATOM 724 N N . ARG A 1 94 ? 17.711 10.903 -17.284 1.00 94.69 94 ARG A N 1
ATOM 725 C CA . ARG A 1 94 ? 16.935 12.095 -17.637 1.00 94.69 94 ARG A CA 1
ATOM 726 C C . ARG A 1 94 ? 15.518 12.006 -17.072 1.00 94.69 94 ARG A C 1
ATOM 728 O O . ARG A 1 94 ? 15.113 12.914 -16.362 1.00 94.69 94 ARG A O 1
ATOM 735 N N . VAL A 1 95 ? 14.814 10.904 -17.329 1.00 95.69 95 VAL A N 1
ATOM 736 C CA . VAL A 1 95 ? 13.440 10.685 -16.844 1.00 95.69 95 VAL A CA 1
ATOM 737 C C . VAL A 1 95 ? 13.375 10.646 -15.313 1.00 95.69 95 VAL A C 1
ATOM 739 O O . VAL A 1 95 ? 12.473 11.223 -14.718 1.00 95.69 95 VAL A O 1
ATOM 742 N N . LEU A 1 96 ? 14.356 10.033 -14.649 1.00 92.69 96 LEU A N 1
ATOM 743 C CA . LEU A 1 96 ? 14.433 10.002 -13.187 1.00 92.69 96 LEU A CA 1
ATOM 744 C C . LEU A 1 96 ? 14.730 11.376 -12.570 1.00 92.69 96 LEU A C 1
ATOM 746 O O . LEU A 1 96 ? 14.408 11.581 -11.404 1.00 92.69 96 LEU A O 1
ATOM 750 N N . SER A 1 97 ? 15.293 12.313 -13.337 1.00 92.56 97 SER A N 1
ATOM 751 C CA . SER A 1 97 ? 15.519 13.697 -12.897 1.00 92.56 97 SER A CA 1
ATOM 752 C C . SER A 1 97 ? 14.283 14.593 -13.069 1.00 92.56 97 SER A C 1
ATOM 754 O O . SER A 1 97 ? 14.262 15.708 -12.552 1.00 92.56 97 SER A O 1
ATOM 756 N N . GLU A 1 98 ? 13.265 14.145 -13.810 1.00 93.75 98 GLU A N 1
ATOM 757 C CA . GLU A 1 98 ? 12.006 14.878 -14.001 1.00 93.75 98 GLU A CA 1
ATOM 758 C C . GLU A 1 98 ? 11.119 14.761 -12.745 1.00 93.75 98 GLU A C 1
ATOM 760 O O . GLU A 1 98 ? 11.175 13.738 -12.069 1.00 93.75 98 GLU A O 1
ATOM 765 N N . PRO A 1 99 ? 10.277 15.752 -12.404 1.00 94.25 99 PRO A N 1
ATOM 766 C CA . PRO A 1 99 ? 9.334 15.630 -11.288 1.00 94.25 99 PRO A CA 1
ATOM 767 C C . PRO A 1 99 ? 8.292 14.521 -11.524 1.00 94.25 99 PRO A C 1
ATOM 769 O O . PRO A 1 99 ? 8.225 13.915 -12.598 1.00 94.25 99 PRO A O 1
ATOM 772 N N . ASP A 1 100 ? 7.479 14.225 -10.509 1.00 94.56 100 ASP A N 1
ATOM 773 C CA . ASP A 1 100 ? 6.377 13.268 -10.645 1.00 94.56 100 ASP A CA 1
ATOM 774 C C . ASP A 1 100 ? 5.404 13.706 -11.747 1.00 94.56 100 ASP A C 1
ATOM 776 O O . ASP A 1 100 ? 5.074 14.885 -11.894 1.00 94.56 100 ASP A O 1
ATOM 780 N N . SER A 1 101 ? 4.977 12.746 -12.562 1.00 95.38 101 SER A N 1
ATOM 781 C CA . SER A 1 101 ? 4.136 12.976 -13.738 1.00 95.38 101 SER A CA 1
ATOM 782 C C . SER A 1 101 ? 3.314 11.731 -14.073 1.00 95.38 101 SER A C 1
ATOM 784 O O . SER A 1 101 ? 3.477 10.672 -13.473 1.00 95.38 101 SER A O 1
ATOM 786 N N . GLU A 1 102 ? 2.463 11.798 -15.098 1.00 94.81 102 GLU A N 1
ATOM 787 C CA . GLU A 1 102 ? 1.760 10.603 -15.592 1.00 94.81 102 GLU A CA 1
ATOM 788 C C . GLU A 1 102 ? 2.708 9.497 -16.092 1.00 94.81 102 GLU A C 1
ATOM 790 O O . GLU A 1 102 ? 2.316 8.325 -16.162 1.00 94.81 102 GLU A O 1
ATOM 795 N N . ASN A 1 103 ? 3.937 9.864 -16.476 1.00 96.12 103 ASN A N 1
ATOM 796 C CA . ASN A 1 103 ? 4.948 8.924 -16.951 1.00 96.12 103 ASN A CA 1
ATOM 797 C C . ASN A 1 103 ? 5.844 8.396 -15.827 1.00 96.12 103 ASN A C 1
ATOM 799 O O . ASN A 1 103 ? 6.375 7.296 -15.973 1.00 96.12 103 ASN A O 1
ATOM 803 N N . VAL A 1 104 ? 6.018 9.150 -14.737 1.00 96.94 104 VAL A N 1
ATOM 804 C CA . VAL A 1 104 ? 6.933 8.805 -13.642 1.00 96.94 104 VAL A CA 1
ATOM 805 C C . VAL A 1 104 ? 6.220 8.912 -12.304 1.00 96.94 104 VAL A C 1
ATOM 807 O O . VAL A 1 104 ? 5.809 9.998 -11.904 1.00 96.94 104 VAL A O 1
ATOM 810 N N . VAL A 1 105 ? 6.110 7.783 -11.607 1.00 97.19 105 VAL A N 1
ATOM 811 C CA . VAL A 1 105 ? 5.503 7.693 -10.275 1.00 97.19 105 VAL A CA 1
ATOM 812 C C . VAL A 1 105 ? 6.549 7.199 -9.289 1.00 97.19 105 VAL A C 1
ATOM 814 O O . VAL A 1 105 ? 7.200 6.182 -9.542 1.00 97.19 105 VAL A O 1
ATOM 817 N N . ARG A 1 106 ? 6.695 7.906 -8.168 1.00 96.62 106 ARG A N 1
ATOM 818 C CA . ARG A 1 106 ? 7.700 7.627 -7.141 1.00 96.62 106 ARG A CA 1
ATOM 819 C C . ARG A 1 106 ? 7.054 7.273 -5.812 1.00 96.62 106 ARG A C 1
ATOM 821 O O . ARG A 1 106 ? 6.063 7.871 -5.400 1.00 96.62 106 ARG A O 1
ATOM 828 N N . PHE A 1 107 ? 7.662 6.322 -5.123 1.00 96.38 107 PHE A N 1
ATOM 829 C CA . PHE A 1 107 ? 7.362 5.979 -3.741 1.00 96.38 107 PHE A CA 1
ATOM 830 C C . PHE A 1 107 ? 8.668 5.957 -2.963 1.00 96.38 107 PHE A C 1
ATOM 832 O O . PHE A 1 107 ? 9.646 5.366 -3.416 1.00 96.38 107 PHE A O 1
ATOM 839 N N . ARG A 1 108 ? 8.684 6.552 -1.768 1.00 95.19 108 ARG A N 1
ATOM 840 C CA . ARG A 1 108 ? 9.916 6.687 -0.971 1.00 95.19 108 ARG A CA 1
ATOM 841 C C . ARG A 1 108 ? 10.476 5.340 -0.527 1.00 95.19 108 ARG A C 1
ATOM 843 O O . ARG A 1 108 ? 11.652 5.244 -0.204 1.00 95.19 108 ARG A O 1
ATOM 850 N N . SER A 1 109 ? 9.624 4.321 -0.469 1.00 94.62 109 SER A N 1
ATOM 851 C CA . SER A 1 109 ? 9.992 2.971 -0.076 1.00 94.62 109 SER A CA 1
ATOM 852 C C . SER A 1 109 ? 9.052 1.932 -0.692 1.00 94.62 109 SER A C 1
ATOM 854 O O . SER A 1 109 ? 7.948 2.247 -1.149 1.00 94.62 109 SER A O 1
ATOM 856 N N . ALA A 1 110 ? 9.454 0.661 -0.641 1.00 94.88 110 ALA A N 1
ATOM 857 C CA . ALA A 1 110 ? 8.570 -0.462 -0.958 1.00 94.88 110 ALA A CA 1
ATOM 858 C C . ALA A 1 110 ? 7.332 -0.516 -0.039 1.00 94.88 110 ALA A C 1
ATOM 860 O O . ALA A 1 110 ? 6.262 -0.946 -0.474 1.00 94.88 110 ALA A O 1
ATOM 861 N N . ALA A 1 111 ? 7.463 -0.046 1.205 1.00 95.75 111 ALA A N 1
ATOM 862 C CA . ALA A 1 111 ? 6.365 0.036 2.159 1.00 95.75 111 ALA A CA 1
ATOM 863 C C . ALA A 1 111 ? 5.343 1.106 1.753 1.00 95.75 111 ALA A C 1
ATOM 865 O O . ALA A 1 111 ? 4.149 0.821 1.757 1.00 95.75 111 ALA A O 1
ATOM 866 N N . ASP A 1 112 ? 5.798 2.282 1.311 1.00 96.62 112 ASP A N 1
ATOM 867 C CA . ASP A 1 112 ? 4.932 3.362 0.818 1.00 96.62 112 ASP A CA 1
ATOM 868 C C . ASP A 1 112 ? 4.163 2.917 -0.437 1.00 96.62 112 ASP A C 1
ATOM 870 O O . ASP A 1 112 ? 2.965 3.172 -0.568 1.00 96.62 112 ASP A O 1
ATOM 874 N N . TYR A 1 113 ? 4.831 2.193 -1.343 1.00 97.38 113 TYR A N 1
ATOM 875 C CA . TYR A 1 113 ? 4.194 1.604 -2.523 1.00 97.38 113 TYR A CA 1
ATOM 876 C C . TYR A 1 113 ? 3.111 0.579 -2.145 1.00 97.38 113 TYR A C 1
ATOM 878 O O . TYR A 1 113 ? 1.991 0.621 -2.665 1.00 97.38 113 TYR A O 1
ATOM 886 N N . LEU A 1 114 ? 3.414 -0.322 -1.206 1.00 97.31 114 LEU A N 1
ATOM 887 C CA . LEU A 1 114 ? 2.452 -1.304 -0.708 1.00 97.31 114 LEU A CA 1
ATOM 888 C C . LEU A 1 114 ? 1.282 -0.633 0.031 1.00 97.31 114 LEU A C 1
ATOM 890 O O . LEU A 1 114 ? 0.133 -1.032 -0.158 1.00 97.31 114 LEU A O 1
ATOM 894 N N . ALA A 1 115 ? 1.542 0.406 0.822 1.00 96.81 115 ALA A N 1
ATOM 895 C CA . ALA A 1 115 ? 0.513 1.171 1.517 1.00 96.81 115 ALA A CA 1
ATOM 896 C C . ALA A 1 115 ? -0.435 1.867 0.535 1.00 96.81 115 ALA A C 1
ATOM 898 O O . ALA A 1 115 ? -1.652 1.789 0.702 1.00 96.81 115 ALA A O 1
ATOM 899 N N . ALA A 1 116 ? 0.097 2.464 -0.535 1.00 97.44 116 ALA A N 1
ATOM 900 C CA . ALA A 1 116 ? -0.714 3.060 -1.591 1.00 97.44 116 ALA A CA 1
ATOM 901 C C . ALA A 1 116 ? -1.617 2.024 -2.284 1.00 97.44 116 ALA A C 1
ATOM 903 O O . ALA A 1 116 ? -2.792 2.299 -2.534 1.00 97.44 116 ALA A O 1
ATOM 904 N N . TYR A 1 117 ? -1.107 0.815 -2.545 1.00 97.62 117 TYR A N 1
ATOM 905 C CA . TYR A 1 117 ? -1.920 -0.282 -3.081 1.00 97.62 117 TYR A CA 1
ATOM 906 C C . TYR A 1 117 ? -3.036 -0.696 -2.117 1.00 97.62 117 TYR A C 1
ATOM 908 O O . TYR A 1 117 ? -4.193 -0.835 -2.523 1.00 97.62 117 TYR A O 1
ATOM 916 N N . VAL A 1 118 ? -2.704 -0.878 -0.836 1.00 97.38 118 VAL A N 1
ATOM 917 C CA . VAL A 1 118 ? -3.667 -1.258 0.205 1.00 97.38 118 VAL A CA 1
ATOM 918 C C . VAL A 1 118 ? -4.764 -0.204 0.334 1.00 97.38 118 VAL A C 1
ATOM 920 O O . VAL A 1 118 ? -5.937 -0.568 0.330 1.00 97.38 118 VAL A O 1
ATOM 923 N N . ALA A 1 119 ? -4.405 1.081 0.359 1.00 97.00 119 ALA A N 1
ATOM 924 C CA . ALA A 1 119 ? -5.359 2.185 0.390 1.00 97.00 119 ALA A CA 1
ATOM 925 C C . ALA A 1 119 ? -6.285 2.172 -0.839 1.00 97.00 119 ALA A C 1
ATOM 927 O O . ALA A 1 119 ? -7.504 2.238 -0.694 1.00 97.00 119 ALA A O 1
ATOM 928 N N . ALA A 1 120 ? -5.737 2.000 -2.047 1.00 96.94 120 ALA A N 1
ATOM 929 C CA . ALA A 1 120 ? -6.533 1.954 -3.275 1.00 96.94 120 ALA A CA 1
ATOM 930 C C . ALA A 1 120 ? -7.522 0.772 -3.299 1.00 96.94 120 ALA A C 1
ATOM 932 O O . ALA A 1 120 ? -8.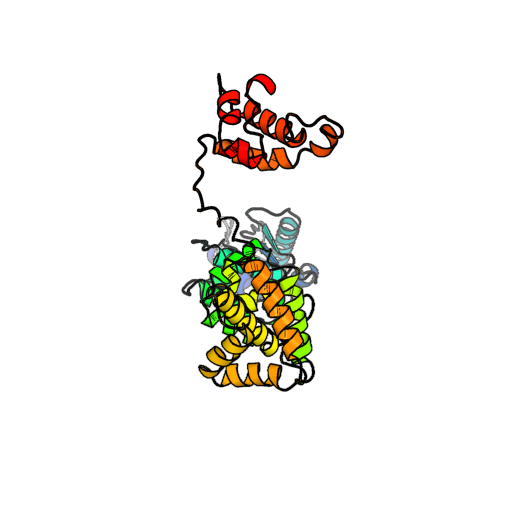662 0.920 -3.754 1.00 96.94 120 ALA A O 1
ATOM 933 N N . ARG A 1 121 ? -7.105 -0.399 -2.797 1.00 96.75 121 ARG A N 1
ATOM 934 C CA . ARG A 1 121 ? -7.967 -1.587 -2.668 1.00 96.75 121 ARG A CA 1
ATOM 935 C C . ARG A 1 121 ? -9.039 -1.409 -1.603 1.00 96.75 121 ARG A C 1
ATOM 937 O O . ARG A 1 121 ? -10.176 -1.809 -1.837 1.00 96.75 121 ARG A O 1
ATOM 944 N N . ALA A 1 122 ? -8.676 -0.833 -0.463 1.00 95.75 122 ALA A N 1
ATOM 945 C CA . ALA A 1 122 ? -9.585 -0.574 0.641 1.00 95.75 122 ALA A CA 1
ATOM 946 C C . ALA A 1 122 ? -10.697 0.406 0.244 1.00 95.75 122 ALA A C 1
ATOM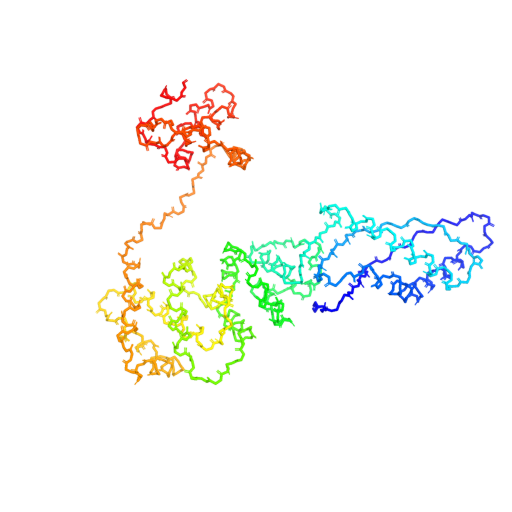 948 O O . ALA A 1 122 ? -11.866 0.141 0.497 1.00 95.75 122 ALA A O 1
ATOM 949 N N . ALA A 1 123 ? -10.344 1.454 -0.503 1.00 95.38 123 ALA A N 1
ATOM 950 C CA . ALA A 1 123 ? -11.289 2.422 -1.058 1.00 95.38 123 ALA A CA 1
ATOM 951 C C . ALA A 1 123 ? -12.206 1.852 -2.166 1.00 95.38 123 ALA A C 1
ATOM 953 O O . ALA A 1 123 ? -13.022 2.578 -2.730 1.00 95.38 123 ALA A O 1
ATOM 954 N N . GLY A 1 124 ? -12.069 0.571 -2.533 1.00 94.94 124 GLY A N 1
ATOM 955 C CA . GLY A 1 124 ? -12.917 -0.069 -3.541 1.00 94.94 124 GLY A CA 1
ATOM 956 C C . GLY A 1 124 ? -12.665 0.414 -4.972 1.00 94.94 124 GLY A C 1
ATOM 957 O O . GLY A 1 124 ? -13.561 0.339 -5.813 1.00 94.94 124 GLY A O 1
ATOM 958 N N . THR A 1 125 ? -11.459 0.906 -5.273 1.00 91.94 125 THR A N 1
ATOM 959 C CA . THR A 1 125 ? -11.118 1.411 -6.612 1.00 91.94 125 THR A CA 1
ATOM 960 C C . THR A 1 125 ? -11.286 0.304 -7.660 1.00 91.94 125 THR A C 1
ATOM 962 O O . THR A 1 125 ? -10.571 -0.700 -7.633 1.00 91.94 125 THR A O 1
ATOM 965 N N . ALA A 1 126 ? -12.221 0.491 -8.599 1.00 84.12 126 ALA A N 1
ATOM 966 C CA . ALA A 1 126 ? -12.585 -0.530 -9.588 1.00 84.12 126 ALA A CA 1
ATOM 967 C C . ALA A 1 126 ? -11.441 -0.869 -10.560 1.00 84.12 126 ALA A C 1
ATOM 969 O O . ALA A 1 126 ? -11.257 -2.030 -10.922 1.00 84.12 126 ALA A O 1
ATOM 970 N N . ALA A 1 127 ? -10.666 0.140 -10.967 1.00 90.38 127 ALA A N 1
ATOM 971 C CA . ALA A 1 127 ? -9.502 -0.013 -11.830 1.00 90.38 127 ALA A CA 1
ATOM 972 C C . ALA A 1 127 ? -8.272 0.550 -11.122 1.00 90.38 127 ALA A C 1
ATOM 974 O O . ALA A 1 127 ? -8.173 1.753 -10.882 1.00 90.38 127 ALA A O 1
ATOM 975 N N . LEU A 1 128 ? -7.335 -0.329 -10.776 1.00 94.38 128 LEU A N 1
ATOM 976 C CA . LEU A 1 128 ? -6.081 0.093 -10.174 1.00 94.38 128 LEU A CA 1
ATOM 977 C C . LEU A 1 128 ? -5.206 0.823 -11.206 1.00 94.38 128 LEU A C 1
ATOM 979 O O . LEU A 1 128 ? -5.165 0.415 -12.370 1.00 94.38 128 LEU A O 1
ATOM 983 N N . PRO A 1 129 ? -4.473 1.868 -10.790 1.00 96.31 129 PRO A N 1
ATOM 984 C CA . PRO A 1 129 ? -3.432 2.470 -11.611 1.00 96.31 129 PRO A CA 1
ATOM 985 C C . PRO A 1 129 ? -2.437 1.448 -12.186 1.00 96.31 129 PRO A C 1
ATOM 987 O O . PRO A 1 129 ? -2.095 0.458 -11.542 1.00 96.31 129 PRO A O 1
ATOM 990 N N . TRP A 1 130 ? -1.920 1.724 -13.387 1.00 95.81 130 TRP A N 1
ATOM 991 C CA . TRP A 1 130 ? -1.035 0.826 -14.148 1.00 95.81 130 TRP A CA 1
ATOM 992 C C . TRP A 1 130 ? 0.248 0.422 -13.401 1.00 95.81 130 TRP A C 1
ATOM 994 O O . TRP A 1 130 ? 0.793 -0.658 -13.633 1.00 95.81 130 TRP A O 1
ATOM 1004 N N . PHE A 1 131 ? 0.739 1.274 -12.500 1.00 96.00 131 PHE A N 1
ATOM 1005 C CA . PHE A 1 131 ? 1.943 1.003 -11.715 1.00 96.00 131 PHE A CA 1
ATOM 1006 C C . PHE A 1 131 ? 1.720 -0.058 -10.628 1.00 96.00 131 PHE A C 1
ATOM 1008 O O . PHE A 1 131 ? 2.692 -0.590 -10.114 1.00 96.00 131 PHE A O 1
ATOM 1015 N N . PHE A 1 132 ? 0.472 -0.453 -10.345 1.00 96.62 132 PHE A N 1
ATOM 1016 C CA . PHE A 1 132 ? 0.154 -1.592 -9.476 1.00 96.62 132 PHE A CA 1
ATOM 1017 C C . PHE A 1 132 ? 0.174 -2.954 -10.189 1.00 96.62 132 PHE A C 1
ATOM 1019 O O . PHE A 1 132 ? -0.304 -3.944 -9.635 1.00 96.62 132 PHE A O 1
ATOM 1026 N N . SER A 1 133 ? 0.741 -3.038 -11.397 1.00 93.88 133 SER A N 1
ATOM 1027 C CA . SER A 1 133 ? 0.801 -4.280 -12.188 1.00 93.88 133 SER A CA 1
ATOM 1028 C C . SER A 1 133 ? 1.455 -5.461 -11.453 1.00 93.88 133 SER A C 1
ATOM 1030 O O . SER A 1 133 ? 1.042 -6.605 -11.630 1.00 93.88 133 SER A O 1
ATOM 1032 N N . THR A 1 134 ? 2.397 -5.211 -10.534 1.00 93.81 134 THR A N 1
ATOM 1033 C CA . THR A 1 134 ? 2.996 -6.245 -9.662 1.00 93.81 134 THR A CA 1
ATOM 1034 C C . THR A 1 134 ? 1.954 -7.016 -8.839 1.00 93.81 134 THR A C 1
ATOM 1036 O O . THR A 1 134 ? 2.200 -8.151 -8.430 1.00 93.81 134 THR A O 1
ATOM 1039 N N . PHE A 1 135 ? 0.783 -6.421 -8.605 1.00 94.94 135 PHE A N 1
ATOM 1040 C CA . PHE A 1 135 ? -0.314 -6.987 -7.827 1.00 94.94 135 PHE A CA 1
ATOM 1041 C C . PHE A 1 135 ? -1.451 -7.556 -8.691 1.00 94.94 135 PHE A C 1
ATOM 1043 O O . PHE A 1 135 ? -2.456 -8.021 -8.151 1.00 94.94 135 PHE A O 1
ATOM 1050 N N . GLU A 1 136 ? -1.307 -7.581 -10.023 1.00 91.19 136 GLU A N 1
ATOM 1051 C CA . GLU A 1 136 ? -2.318 -8.138 -10.937 1.00 91.19 136 GLU A CA 1
ATOM 1052 C C . GLU A 1 136 ? -2.663 -9.596 -10.619 1.00 91.19 136 GLU A C 1
ATOM 1054 O O . GLU A 1 136 ? -3.817 -9.999 -10.774 1.00 91.19 136 GLU A O 1
ATOM 1059 N N . GLY A 1 137 ? -1.711 -10.368 -10.084 1.00 92.25 137 GLY A N 1
ATOM 1060 C CA . GLY A 1 137 ? -1.947 -11.740 -9.624 1.00 92.25 137 GLY A CA 1
ATOM 1061 C C . GLY A 1 137 ? -3.007 -11.864 -8.517 1.00 92.25 137 GLY A C 1
ATOM 1062 O O . GLY A 1 137 ? -3.552 -12.946 -8.313 1.00 92.25 137 GLY A O 1
ATOM 1063 N N . TRP A 1 138 ? -3.338 -10.771 -7.823 1.00 94.19 138 TRP A N 1
ATOM 1064 C CA . TRP A 1 138 ? -4.376 -10.718 -6.786 1.00 94.19 138 TRP A CA 1
ATOM 1065 C C . TRP A 1 138 ? -5.657 -10.017 -7.241 1.00 94.19 138 TRP A C 1
ATOM 1067 O O . TRP A 1 138 ? -6.602 -9.915 -6.460 1.00 94.19 138 TRP A O 1
ATOM 1077 N N . SER A 1 139 ? -5.721 -9.554 -8.492 1.00 90.88 139 SER A N 1
ATOM 1078 C CA . SER A 1 139 ? -6.880 -8.825 -9.028 1.00 90.88 139 SER A CA 1
ATOM 1079 C C . SER A 1 139 ? -8.182 -9.634 -8.968 1.00 90.88 139 SER A C 1
ATOM 1081 O O . SER A 1 139 ? -9.242 -9.063 -8.728 1.00 90.88 139 SER A O 1
ATOM 1083 N N . ALA A 1 140 ? -8.094 -10.962 -9.111 1.00 92.62 140 ALA A N 1
ATOM 1084 C CA . ALA A 1 140 ? -9.229 -11.881 -9.027 1.00 92.62 140 ALA A CA 1
ATOM 1085 C C . ALA A 1 140 ? -9.725 -12.141 -7.589 1.00 92.62 140 ALA A C 1
ATOM 1087 O O . ALA A 1 140 ? -10.776 -12.754 -7.404 1.00 92.62 140 ALA A O 1
ATOM 1088 N N . LEU A 1 141 ? -8.978 -11.714 -6.565 1.00 95.75 141 LEU A N 1
ATOM 1089 C CA . LEU A 1 141 ? -9.356 -11.882 -5.162 1.00 95.75 141 LEU A CA 1
ATOM 1090 C C . LEU A 1 141 ? -10.291 -10.753 -4.705 1.00 95.75 141 LEU A C 1
ATOM 1092 O O . LEU A 1 141 ? -10.259 -9.633 -5.226 1.00 95.75 141 LEU A O 1
ATOM 1096 N N . SER A 1 142 ? -11.077 -11.021 -3.657 1.00 95.94 142 SER A N 1
ATOM 1097 C CA . SER A 1 142 ? -11.806 -9.967 -2.940 1.00 95.94 142 SER A CA 1
ATOM 1098 C C . SER A 1 142 ? -10.837 -8.914 -2.382 1.00 95.94 142 SER A C 1
ATOM 1100 O O . SER A 1 142 ? -9.642 -9.180 -2.223 1.00 95.94 142 SER A O 1
ATOM 1102 N N . ALA A 1 143 ? -11.327 -7.707 -2.074 1.00 96.06 143 ALA A N 1
ATOM 1103 C CA . ALA A 1 143 ? -10.496 -6.643 -1.499 1.00 96.06 143 ALA A CA 1
ATOM 1104 C C . ALA A 1 143 ? -9.752 -7.130 -0.243 1.00 96.06 143 ALA A C 1
ATOM 1106 O O . ALA A 1 143 ? -8.524 -7.079 -0.209 1.00 96.06 143 ALA A O 1
ATOM 1107 N N . SER A 1 144 ? -10.485 -7.724 0.703 1.00 96.12 144 SER A N 1
ATOM 1108 C CA . SER A 1 144 ? -9.945 -8.311 1.933 1.00 96.12 144 SER A CA 1
ATOM 1109 C C . SER A 1 144 ? -8.825 -9.331 1.684 1.00 96.12 144 SER A C 1
ATOM 1111 O O . SER A 1 144 ? -7.729 -9.207 2.232 1.00 96.12 144 SER A O 1
ATOM 1113 N N . ALA A 1 145 ? -9.056 -10.313 0.804 1.00 95.75 145 ALA A N 1
ATOM 1114 C CA . ALA A 1 145 ? -8.075 -11.360 0.527 1.00 95.75 145 ALA A CA 1
ATOM 1115 C C . ALA A 1 145 ? -6.845 -10.824 -0.226 1.00 95.75 145 ALA A C 1
ATOM 1117 O O . ALA A 1 145 ? -5.725 -11.237 0.068 1.00 95.75 145 ALA A O 1
ATOM 1118 N N . ALA A 1 146 ? -7.037 -9.887 -1.160 1.00 96.62 146 ALA A N 1
ATOM 1119 C CA . ALA A 1 146 ? -5.944 -9.240 -1.883 1.00 96.62 146 ALA A CA 1
ATOM 1120 C C . ALA A 1 146 ? -5.055 -8.413 -0.945 1.00 96.62 146 ALA A C 1
ATOM 1122 O O . ALA A 1 146 ? -3.834 -8.516 -1.017 1.00 96.62 146 ALA A O 1
ATOM 1123 N N . ILE A 1 147 ? -5.661 -7.628 -0.051 1.00 96.81 147 ILE A N 1
ATOM 1124 C CA . ILE A 1 147 ? -4.957 -6.846 0.972 1.00 96.81 147 ILE A CA 1
ATOM 1125 C C . ILE A 1 147 ? -4.172 -7.774 1.898 1.00 96.81 147 ILE A C 1
ATOM 1127 O O . ILE A 1 147 ? -2.983 -7.550 2.129 1.00 96.81 147 ILE A O 1
ATOM 1131 N N . ARG A 1 148 ? -4.808 -8.846 2.396 1.00 96.44 148 ARG A N 1
ATOM 1132 C CA . ARG A 1 148 ? -4.136 -9.815 3.265 1.00 96.44 148 ARG A CA 1
ATOM 1133 C C . ARG A 1 148 ? -2.931 -10.447 2.579 1.00 96.44 148 ARG A C 1
ATOM 1135 O O . ARG A 1 148 ? -1.856 -10.479 3.170 1.00 96.44 148 ARG A O 1
ATOM 1142 N N . SER A 1 149 ? -3.107 -10.954 1.360 1.00 96.38 149 SER A N 1
ATOM 1143 C CA . SER A 1 149 ? -2.013 -11.558 0.594 1.00 96.38 149 SER A CA 1
ATOM 1144 C C . SER A 1 149 ? -0.882 -10.562 0.340 1.00 96.38 149 SER A C 1
ATOM 1146 O O . SER A 1 149 ? 0.277 -10.938 0.456 1.00 96.38 149 SER A O 1
ATOM 1148 N N . ALA A 1 150 ? -1.209 -9.297 0.066 1.00 96.25 150 ALA A N 1
ATOM 1149 C CA . ALA A 1 150 ? -0.224 -8.250 -0.171 1.00 96.25 150 ALA A CA 1
ATOM 1150 C C . ALA A 1 150 ? 0.642 -7.942 1.043 1.00 96.25 150 ALA A C 1
ATOM 1152 O O . ALA A 1 150 ? 1.866 -7.924 0.946 1.00 96.25 150 ALA A O 1
ATOM 1153 N N . LEU A 1 151 ? 0.004 -7.738 2.191 1.00 95.94 151 LEU A N 1
ATOM 1154 C CA . LEU A 1 151 ? 0.703 -7.447 3.435 1.00 95.94 151 LEU A CA 1
ATOM 1155 C C . LEU A 1 151 ? 1.481 -8.663 3.964 1.00 95.94 151 LEU A C 1
ATOM 1157 O O . LEU A 1 151 ? 2.490 -8.488 4.635 1.00 95.94 151 LEU A O 1
ATOM 1161 N N . ALA A 1 152 ? 1.029 -9.885 3.670 1.00 95.69 152 ALA A N 1
ATOM 1162 C CA . ALA A 1 152 ? 1.673 -11.116 4.126 1.00 95.69 152 ALA A CA 1
ATOM 1163 C C . ALA A 1 152 ? 2.792 -11.640 3.199 1.00 95.69 152 ALA A C 1
ATOM 1165 O O . ALA A 1 152 ? 3.500 -12.558 3.608 1.00 95.69 152 ALA A O 1
ATOM 1166 N N . ASP A 1 153 ? 2.954 -11.100 1.982 1.00 95.50 153 ASP A N 1
ATOM 1167 C CA . ASP A 1 153 ? 3.996 -11.525 1.021 1.00 95.50 153 ASP A CA 1
ATOM 1168 C C . ASP A 1 153 ? 5.411 -11.245 1.556 1.00 95.50 153 ASP A C 1
ATOM 1170 O O . ASP A 1 153 ? 6.298 -12.087 1.442 1.00 95.50 153 ASP A O 1
ATOM 1174 N N . ASP A 1 154 ? 5.599 -10.086 2.192 1.00 94.94 154 ASP A N 1
ATOM 1175 C CA . ASP A 1 154 ? 6.820 -9.706 2.902 1.00 94.94 154 ASP A CA 1
ATOM 1176 C C . ASP A 1 154 ? 6.454 -9.037 4.234 1.00 94.94 154 ASP A C 1
ATOM 1178 O O . ASP A 1 154 ? 5.889 -7.945 4.263 1.00 94.94 154 ASP A O 1
ATOM 1182 N N . LEU A 1 155 ? 6.744 -9.706 5.354 1.00 93.38 155 LEU A N 1
ATOM 1183 C CA . LEU A 1 155 ? 6.233 -9.303 6.672 1.00 93.38 155 LEU A CA 1
ATOM 1184 C C . LEU A 1 155 ? 6.816 -7.978 7.171 1.00 93.38 155 LEU A C 1
ATOM 1186 O O . LEU A 1 155 ? 6.165 -7.257 7.926 1.00 93.38 155 LEU A O 1
ATOM 1190 N N . GLU A 1 156 ? 8.060 -7.675 6.806 1.00 92.31 156 GLU A N 1
ATOM 1191 C CA . GLU A 1 156 ? 8.718 -6.431 7.196 1.00 92.31 156 GLU A CA 1
ATOM 1192 C C . GLU A 1 156 ? 8.110 -5.245 6.447 1.00 92.31 156 GLU A C 1
ATOM 1194 O O . GLU A 1 156 ? 7.632 -4.302 7.083 1.00 92.31 156 GLU A O 1
ATOM 1199 N N . THR A 1 157 ? 8.019 -5.348 5.120 1.00 94.25 157 THR A N 1
ATOM 1200 C CA . THR A 1 157 ? 7.385 -4.350 4.253 1.00 94.25 157 THR A CA 1
ATOM 1201 C C . THR A 1 157 ? 5.905 -4.199 4.584 1.00 94.25 157 THR A C 1
ATOM 1203 O O . THR A 1 157 ? 5.415 -3.078 4.662 1.00 94.25 157 THR A O 1
ATOM 1206 N N . GLY A 1 158 ? 5.191 -5.297 4.844 1.00 94.69 158 GLY A N 1
ATOM 1207 C CA . GLY A 1 158 ? 3.782 -5.285 5.240 1.00 94.69 158 GLY A CA 1
ATOM 1208 C C . GLY A 1 158 ? 3.535 -4.518 6.538 1.00 94.69 158 GLY A C 1
ATOM 1209 O O . GLY A 1 158 ? 2.628 -3.689 6.604 1.00 94.69 158 GLY A O 1
ATOM 1210 N N . ARG A 1 159 ? 4.373 -4.727 7.563 1.00 92.38 159 ARG A N 1
ATOM 1211 C CA . ARG A 1 159 ? 4.308 -3.943 8.808 1.00 92.38 159 ARG A CA 1
ATOM 1212 C C . ARG A 1 159 ? 4.591 -2.464 8.565 1.00 92.38 159 ARG A C 1
ATOM 1214 O O . ARG A 1 159 ? 3.811 -1.624 9.004 1.00 92.38 159 ARG A O 1
ATOM 1221 N N . ALA A 1 160 ? 5.680 -2.154 7.863 1.00 93.12 160 ALA A N 1
ATOM 1222 C CA . ALA A 1 160 ? 6.049 -0.775 7.560 1.00 93.12 160 ALA A CA 1
ATOM 1223 C C . ALA A 1 160 ? 4.954 -0.062 6.745 1.00 93.12 160 ALA A C 1
ATOM 1225 O O . ALA A 1 160 ? 4.624 1.089 7.029 1.00 93.12 160 ALA A O 1
ATOM 1226 N N . ALA A 1 161 ? 4.324 -0.769 5.801 1.00 95.56 161 ALA A N 1
ATOM 1227 C CA . ALA A 1 161 ? 3.221 -0.257 5.001 1.00 95.56 161 ALA A CA 1
ATOM 1228 C C . ALA A 1 161 ? 2.023 0.114 5.881 1.00 95.56 161 ALA A C 1
ATOM 1230 O O . ALA A 1 161 ? 1.507 1.224 5.760 1.00 95.56 161 ALA A O 1
ATOM 1231 N N . LEU A 1 162 ? 1.625 -0.756 6.819 1.00 94.31 162 LEU A N 1
ATOM 1232 C CA . LEU A 1 162 ? 0.548 -0.450 7.768 1.00 94.31 162 LEU A CA 1
ATOM 1233 C C . LEU A 1 162 ? 0.833 0.812 8.589 1.00 94.31 162 LEU A C 1
ATOM 1235 O O . LEU A 1 162 ? -0.064 1.632 8.756 1.00 94.31 162 LEU A O 1
ATOM 1239 N N . THR A 1 163 ? 2.065 0.991 9.068 1.00 93.00 163 THR A N 1
ATOM 1240 C CA . THR A 1 163 ? 2.457 2.181 9.843 1.00 93.00 163 THR A CA 1
ATOM 1241 C C . THR A 1 163 ? 2.484 3.462 9.004 1.00 93.00 163 THR A C 1
ATOM 1243 O O . THR A 1 163 ? 2.293 4.548 9.545 1.00 93.00 163 THR A O 1
ATOM 1246 N N . SER A 1 164 ? 2.690 3.354 7.690 1.00 94.00 164 SER A N 1
ATOM 1247 C CA . SER A 1 164 ? 2.687 4.505 6.776 1.00 94.00 164 SER A CA 1
ATOM 1248 C C . SER A 1 164 ? 1.285 4.961 6.338 1.00 94.00 164 SER A C 1
ATOM 1250 O O . SER A 1 164 ? 1.147 6.045 5.770 1.00 94.00 164 SER A O 1
ATOM 1252 N N . LEU A 1 165 ? 0.235 4.168 6.598 1.00 94.62 165 LEU A N 1
ATOM 1253 C CA . LEU A 1 165 ? -1.135 4.530 6.230 1.00 94.62 165 LEU A CA 1
ATOM 1254 C C . LEU A 1 165 ? -1.642 5.717 7.059 1.00 94.62 165 LEU A C 1
ATOM 1256 O O . LEU A 1 165 ? -1.581 5.722 8.289 1.00 94.62 165 LEU A O 1
ATOM 1260 N N . GLY A 1 166 ? -2.231 6.701 6.377 1.00 90.50 166 GLY A N 1
ATOM 1261 C CA . GLY A 1 166 ? -2.986 7.769 7.031 1.00 90.50 166 GLY A CA 1
ATOM 1262 C C . GLY A 1 166 ? -4.241 7.239 7.737 1.00 90.50 166 GLY A C 1
ATOM 1263 O O . GLY A 1 166 ? -4.752 6.166 7.414 1.00 90.50 166 GLY A O 1
ATOM 1264 N N . SER A 1 167 ? -4.781 8.016 8.678 1.00 85.25 167 SER A N 1
ATOM 1265 C CA . SER A 1 167 ? -5.943 7.622 9.492 1.00 85.25 167 SER A CA 1
ATOM 1266 C C . SER A 1 167 ? -7.178 7.256 8.663 1.00 85.25 167 SER A C 1
ATOM 1268 O O . SER A 1 167 ? -7.848 6.277 8.988 1.00 85.25 167 SER A O 1
ATOM 1270 N N . THR A 1 168 ? -7.455 7.998 7.586 1.00 88.81 168 THR A N 1
ATOM 1271 C CA . THR A 1 168 ? -8.564 7.715 6.660 1.00 88.81 168 THR A CA 1
ATOM 1272 C C . THR A 1 168 ? -8.364 6.380 5.946 1.00 88.81 168 THR A C 1
ATOM 1274 O O . THR A 1 168 ? -9.209 5.501 6.051 1.00 88.81 168 THR A O 1
ATOM 1277 N N . ALA A 1 169 ? -7.202 6.174 5.318 1.00 92.31 169 ALA A N 1
ATOM 1278 C CA . ALA A 1 169 ? -6.901 4.932 4.605 1.00 92.31 169 ALA A CA 1
ATOM 1279 C C . ALA A 1 169 ? -6.885 3.707 5.536 1.00 92.31 169 ALA A C 1
ATOM 1281 O O . ALA A 1 169 ? -7.257 2.608 5.134 1.00 92.31 169 ALA A O 1
ATOM 1282 N N . LEU A 1 170 ? -6.475 3.889 6.795 1.00 91.06 170 LEU A N 1
ATOM 1283 C CA . LEU A 1 170 ? -6.535 2.843 7.811 1.00 91.06 170 LEU A CA 1
ATOM 1284 C C . LEU A 1 170 ? -7.982 2.501 8.209 1.00 91.06 170 LEU A C 1
ATOM 1286 O O . LEU A 1 170 ? -8.275 1.336 8.478 1.00 91.06 170 LEU A O 1
ATOM 1290 N N . ALA A 1 171 ? -8.884 3.485 8.250 1.00 87.19 171 ALA A N 1
ATOM 1291 C CA . ALA A 1 171 ? -10.305 3.240 8.488 1.00 87.19 171 ALA A CA 1
ATOM 1292 C C . ALA A 1 171 ? -10.928 2.449 7.328 1.00 87.19 171 ALA A C 1
ATOM 1294 O O . ALA A 1 171 ? -11.536 1.406 7.576 1.00 87.19 171 ALA A O 1
ATOM 1295 N N . ASP A 1 172 ? -10.673 2.877 6.087 1.00 90.94 172 ASP A N 1
ATOM 1296 C CA . ASP A 1 172 ? -11.122 2.177 4.876 1.00 90.94 172 ASP A CA 1
ATOM 1297 C C . ASP A 1 172 ? -10.584 0.740 4.844 1.00 90.94 172 ASP A C 1
ATOM 1299 O O . ASP A 1 172 ? -11.301 -0.206 4.522 1.00 90.94 172 ASP A O 1
ATOM 1303 N N . LEU A 1 173 ? -9.312 0.551 5.220 1.00 93.44 173 LEU A N 1
ATOM 1304 C CA . LEU A 1 173 ? -8.681 -0.765 5.304 1.00 93.44 173 LEU A CA 1
ATOM 1305 C C . LEU A 1 173 ? -9.442 -1.686 6.256 1.00 93.44 173 LEU A C 1
ATOM 1307 O O . LEU A 1 173 ? -9.732 -2.829 5.907 1.00 93.44 173 LEU A O 1
ATOM 1311 N N . VAL A 1 174 ? -9.752 -1.218 7.463 1.00 91.12 174 VAL A N 1
ATOM 1312 C CA . VAL A 1 174 ? -10.471 -2.047 8.435 1.00 91.12 174 VAL A CA 1
ATOM 1313 C C . VAL A 1 174 ? -11.879 -2.376 7.950 1.00 91.12 174 VAL A C 1
ATOM 1315 O O . VAL A 1 174 ? -12.324 -3.503 8.152 1.00 91.12 174 VAL A O 1
ATOM 1318 N N . GLU A 1 175 ? -12.564 -1.437 7.300 1.00 90.19 175 GLU A N 1
ATOM 1319 C CA . GLU A 1 175 ? -13.886 -1.686 6.722 1.00 90.19 175 GLU A CA 1
ATOM 1320 C C . GLU A 1 175 ? -13.836 -2.712 5.579 1.00 90.19 175 GLU A C 1
ATOM 1322 O O . GLU A 1 175 ? -14.710 -3.573 5.472 1.00 90.19 175 GLU A O 1
ATOM 1327 N N . ALA A 1 176 ? -12.781 -2.678 4.763 1.00 93.00 176 ALA A N 1
ATOM 1328 C CA . ALA A 1 176 ? -12.592 -3.605 3.653 1.00 93.00 176 ALA A CA 1
ATOM 1329 C C . ALA A 1 176 ? -12.209 -5.033 4.085 1.00 93.00 176 ALA A C 1
ATOM 1331 O O . ALA A 1 176 ? -12.317 -5.962 3.276 1.00 93.00 176 ALA A O 1
ATOM 1332 N N . LEU A 1 177 ? -11.732 -5.228 5.320 1.00 93.88 177 LEU A N 1
ATOM 1333 C CA . LEU A 1 177 ? -11.288 -6.524 5.831 1.00 93.88 177 LEU A CA 1
ATOM 1334 C C . LEU A 1 177 ? -12.436 -7.342 6.430 1.00 93.88 177 LEU A C 1
ATOM 1336 O O . LEU A 1 177 ? -13.230 -6.868 7.239 1.00 93.88 177 LEU A O 1
ATOM 1340 N N . THR A 1 178 ? -12.456 -8.639 6.121 1.00 92.25 178 THR A N 1
ATOM 1341 C CA . THR A 1 178 ? -13.289 -9.598 6.853 1.00 92.25 178 THR A CA 1
ATOM 1342 C C . THR A 1 178 ? -12.704 -9.876 8.237 1.00 92.25 178 THR A C 1
ATOM 1344 O O . THR A 1 178 ? -11.490 -9.817 8.447 1.00 92.25 178 THR A O 1
ATOM 1347 N N . ASP A 1 179 ? -13.553 -10.287 9.183 1.00 88.00 179 ASP A N 1
ATOM 1348 C CA . ASP A 1 179 ? -13.106 -10.659 10.530 1.00 88.00 179 ASP A CA 1
ATOM 1349 C C . ASP A 1 179 ? -12.053 -11.781 10.531 1.00 88.00 179 ASP A C 1
ATOM 1351 O O . ASP A 1 179 ? -11.218 -11.848 11.435 1.00 88.00 179 ASP A O 1
ATOM 1355 N N . GLY A 1 180 ? -12.118 -12.696 9.557 1.00 89.56 180 GLY A N 1
ATOM 1356 C CA . GLY A 1 180 ? -11.160 -13.791 9.404 1.00 89.56 180 GLY A CA 1
ATOM 1357 C C . GLY A 1 180 ? -9.804 -13.304 8.900 1.00 89.56 180 GLY A C 1
ATOM 1358 O O . GLY A 1 180 ? -8.782 -13.593 9.521 1.00 89.56 180 GLY A O 1
ATOM 1359 N N . ASP A 1 181 ? -9.800 -12.512 7.826 1.00 93.81 181 ASP A N 1
ATOM 1360 C CA . ASP A 1 181 ? -8.565 -11.987 7.239 1.00 93.81 181 ASP A CA 1
ATOM 1361 C C . ASP A 1 181 ? -7.859 -11.002 8.180 1.00 93.81 181 ASP A C 1
ATOM 1363 O O . ASP A 1 181 ? -6.635 -11.043 8.293 1.00 93.81 181 ASP A O 1
ATOM 1367 N N . ALA A 1 182 ? -8.611 -10.170 8.910 1.00 91.69 182 ALA A N 1
ATOM 1368 C CA . ALA A 1 182 ? -8.051 -9.269 9.915 1.00 91.69 182 ALA A CA 1
ATOM 1369 C C . ALA A 1 182 ? -7.340 -10.034 11.044 1.00 91.69 182 ALA A C 1
ATOM 1371 O O . ALA A 1 182 ? -6.224 -9.678 11.421 1.00 91.69 182 ALA A O 1
ATOM 1372 N N . ARG A 1 183 ? -7.944 -11.118 11.556 1.00 87.38 183 ARG A N 1
ATOM 1373 C CA . ARG A 1 183 ? -7.302 -11.985 12.561 1.00 87.38 183 ARG A CA 1
ATOM 1374 C C . ARG A 1 183 ? -6.024 -12.617 12.021 1.00 87.38 183 ARG A C 1
ATOM 1376 O O . ARG A 1 183 ? -4.991 -12.536 12.679 1.00 87.38 183 ARG A O 1
ATOM 1383 N N . GLN A 1 184 ? -6.086 -13.171 10.811 1.00 91.31 184 GLN A N 1
ATOM 1384 C CA . GLN A 1 184 ? -4.930 -13.793 10.172 1.00 91.31 184 GLN A CA 1
ATOM 1385 C C . GLN A 1 184 ? -3.796 -12.786 9.932 1.00 91.31 184 GLN A C 1
ATOM 1387 O O . GLN A 1 184 ? -2.633 -13.121 10.141 1.00 91.31 184 GLN A O 1
ATOM 1392 N N . LEU A 1 185 ? -4.112 -11.550 9.535 1.00 93.25 185 LEU A N 1
ATOM 1393 C CA . LEU A 1 185 ? -3.118 -10.483 9.408 1.00 93.25 185 LEU A CA 1
ATOM 1394 C C . LEU A 1 185 ? -2.439 -10.173 10.737 1.00 93.25 185 LEU A C 1
ATOM 1396 O O . LEU A 1 185 ? -1.219 -10.032 10.767 1.00 93.25 185 LEU A O 1
ATOM 1400 N N . VAL A 1 186 ? -3.200 -10.103 11.832 1.00 90.69 186 VAL A N 1
ATOM 1401 C CA . VAL A 1 186 ? -2.624 -9.887 13.165 1.00 90.69 186 VAL A CA 1
ATOM 1402 C C . VAL A 1 186 ? -1.685 -11.024 13.550 1.00 90.69 186 VAL A C 1
ATOM 1404 O O . VAL A 1 186 ? -0.586 -10.758 14.027 1.00 90.69 186 VAL A O 1
ATOM 1407 N N . ASP A 1 187 ? -2.078 -12.273 13.307 1.00 89.06 187 ASP A N 1
ATOM 1408 C CA . ASP A 1 187 ? -1.248 -13.442 13.620 1.00 89.06 187 ASP A CA 1
ATOM 1409 C C . ASP A 1 187 ? 0.060 -13.476 12.822 1.00 89.06 187 ASP A C 1
ATOM 1411 O O . ASP A 1 187 ? 1.099 -13.863 13.353 1.00 89.06 187 ASP A O 1
ATOM 1415 N N . VAL A 1 188 ? 0.007 -13.071 11.553 1.00 92.50 188 VAL A N 1
ATOM 1416 C CA . VAL A 1 188 ? 1.143 -13.138 10.626 1.00 92.50 188 VAL A CA 1
ATOM 1417 C C . VAL A 1 188 ? 2.088 -11.943 10.779 1.00 92.50 188 VAL A C 1
ATOM 1419 O O . VAL A 1 188 ? 3.307 -12.110 10.735 1.00 92.50 188 VAL A O 1
ATOM 1422 N N . LEU A 1 189 ? 1.553 -10.733 10.953 1.00 91.38 189 LEU A N 1
ATOM 1423 C CA . LEU A 1 189 ? 2.360 -9.512 11.001 1.00 91.38 189 LEU A CA 1
ATOM 1424 C C . LEU A 1 189 ? 2.878 -9.193 12.395 1.00 91.38 189 LEU A C 1
ATOM 1426 O O . LEU A 1 189 ? 3.947 -8.584 12.512 1.00 91.38 189 LEU A O 1
ATOM 1430 N N . ALA A 1 190 ? 2.160 -9.578 13.450 1.00 87.75 190 ALA A N 1
ATOM 1431 C CA . ALA A 1 190 ? 2.653 -9.332 14.790 1.00 87.75 190 ALA A CA 1
ATOM 1432 C C . ALA A 1 190 ? 3.941 -10.143 15.032 1.00 87.75 190 ALA A C 1
ATOM 1434 O O . ALA A 1 190 ? 4.020 -11.321 14.681 1.00 87.75 190 ALA A O 1
ATOM 1435 N N . PRO A 1 191 ? 4.973 -9.539 15.636 1.00 84.44 191 PRO A N 1
ATOM 1436 C CA . PRO A 1 191 ? 6.197 -10.248 15.977 1.00 84.44 191 PRO A CA 1
ATOM 1437 C C . PRO A 1 191 ? 5.907 -11.437 16.897 1.00 84.44 191 PRO A C 1
ATOM 1439 O O . PRO A 1 191 ? 5.022 -11.385 17.759 1.00 84.44 191 PRO A O 1
ATOM 1442 N N . ALA A 1 192 ? 6.698 -12.500 16.742 1.00 81.56 192 ALA A N 1
ATOM 1443 C CA . ALA A 1 192 ? 6.646 -13.642 17.641 1.00 81.56 192 ALA A CA 1
ATOM 1444 C C . ALA A 1 192 ? 6.861 -13.177 19.091 1.00 81.56 192 ALA A C 1
ATOM 1446 O O . ALA A 1 192 ? 7.720 -12.338 19.371 1.00 81.56 192 ALA A O 1
ATOM 1447 N N . ALA A 1 193 ? 6.059 -13.703 20.017 1.00 73.94 193 ALA A N 1
ATOM 1448 C CA . ALA A 1 193 ? 6.146 -13.313 21.416 1.00 73.94 193 ALA A CA 1
ATOM 1449 C C . ALA A 1 193 ? 7.512 -13.709 21.998 1.00 73.94 193 ALA A C 1
ATOM 1451 O O . ALA A 1 193 ? 7.820 -14.893 22.126 1.00 73.94 193 ALA A O 1
ATOM 1452 N N . ALA A 1 194 ? 8.308 -12.723 22.410 1.00 61.84 194 ALA A N 1
ATOM 1453 C CA . ALA A 1 194 ? 9.396 -12.964 23.345 1.00 61.84 194 ALA A CA 1
ATOM 1454 C C . ALA A 1 194 ? 8.753 -13.278 24.703 1.00 61.84 194 ALA A C 1
ATOM 1456 O O . ALA A 1 194 ? 8.061 -12.417 25.229 1.00 61.84 194 ALA A O 1
ATOM 1457 N N . ASN A 1 195 ? 8.906 -14.516 25.190 1.00 63.38 195 ASN A N 1
ATOM 1458 C CA . ASN A 1 195 ? 8.524 -15.047 26.511 1.00 63.38 195 ASN A CA 1
ATOM 1459 C C . ASN A 1 195 ? 7.406 -14.293 27.265 1.00 63.38 195 ASN A C 1
ATOM 1461 O O . ASN A 1 195 ? 7.593 -13.169 27.717 1.00 63.38 195 ASN A O 1
ATOM 1465 N N . GLY A 1 196 ? 6.275 -14.970 27.509 1.00 63.19 196 GLY A N 1
ATOM 1466 C CA . GLY A 1 196 ? 4.997 -14.425 28.005 1.00 63.19 196 GLY A CA 1
ATOM 1467 C C . GLY A 1 196 ? 4.951 -13.666 29.351 1.00 63.19 196 GLY A C 1
ATOM 1468 O O . GLY A 1 196 ? 3.869 -13.486 29.904 1.00 63.19 196 GLY A O 1
ATOM 1469 N N . ALA A 1 197 ? 6.070 -13.184 29.887 1.00 68.12 197 ALA A N 1
ATOM 1470 C CA . ALA A 1 197 ? 6.142 -12.377 31.100 1.00 68.12 197 ALA A CA 1
ATOM 1471 C C . ALA A 1 197 ? 5.541 -10.961 30.947 1.00 68.12 197 ALA A C 1
ATOM 1473 O O . ALA A 1 197 ? 5.080 -10.387 31.933 1.00 68.12 197 ALA A O 1
ATOM 1474 N N . HIS A 1 198 ? 5.498 -10.391 29.735 1.00 76.56 198 HIS A N 1
ATOM 1475 C CA . HIS A 1 198 ? 5.081 -8.989 29.527 1.00 76.56 198 HIS A CA 1
ATOM 1476 C C . HIS A 1 198 ? 3.660 -8.802 29.008 1.00 76.56 198 HIS A C 1
ATOM 1478 O O . HIS A 1 198 ? 3.169 -7.678 28.916 1.00 76.56 198 HIS A O 1
ATOM 1484 N N . VAL A 1 199 ? 2.953 -9.894 28.745 1.00 71.06 199 VAL A N 1
ATOM 1485 C CA . VAL A 1 199 ? 1.750 -9.831 27.923 1.00 71.06 199 VAL A CA 1
ATOM 1486 C C . VAL A 1 199 ? 0.643 -8.979 28.546 1.00 71.06 199 VAL A C 1
ATOM 1488 O O . VAL A 1 199 ? -0.042 -8.222 27.864 1.00 71.06 199 VAL A O 1
ATOM 1491 N N . PHE A 1 200 ? 0.505 -9.018 29.869 1.00 70.38 200 PHE A N 1
ATOM 1492 C CA . PHE A 1 200 ? -0.446 -8.162 30.572 1.00 70.38 200 PHE A CA 1
ATOM 1493 C C . PHE A 1 200 ? -0.071 -6.673 30.510 1.00 70.38 200 PHE A C 1
ATOM 1495 O O . PHE A 1 200 ? -0.946 -5.814 30.394 1.00 70.38 200 PHE A O 1
ATOM 1502 N N . ALA A 1 201 ? 1.221 -6.353 30.629 1.00 76.94 201 ALA A N 1
ATOM 1503 C CA . ALA A 1 201 ? 1.693 -4.975 30.535 1.00 76.94 201 ALA A CA 1
ATOM 1504 C C . ALA A 1 201 ? 1.413 -4.408 29.135 1.00 76.94 201 ALA A C 1
ATOM 1506 O O . ALA A 1 201 ? 0.975 -3.261 29.026 1.00 76.94 201 ALA A O 1
ATOM 1507 N N . ASP A 1 202 ? 1.555 -5.235 28.098 1.00 78.75 202 ASP A N 1
ATOM 1508 C CA . ASP A 1 202 ? 1.219 -4.879 26.720 1.00 78.75 202 ASP A CA 1
ATOM 1509 C C . ASP A 1 202 ? -0.287 -4.653 26.548 1.00 78.75 202 ASP A C 1
ATOM 1511 O O . ASP A 1 202 ? -0.682 -3.613 26.027 1.00 78.75 202 ASP A O 1
ATOM 1515 N N . VAL A 1 203 ? -1.144 -5.546 27.070 1.00 74.94 203 VAL A N 1
ATOM 1516 C CA . VAL A 1 203 ? -2.612 -5.360 27.052 1.00 74.94 203 VAL A CA 1
ATOM 1517 C C . VAL A 1 203 ? -3.016 -4.059 27.746 1.00 74.94 203 VAL A C 1
ATOM 1519 O O . VAL A 1 203 ? -3.815 -3.298 27.204 1.00 74.94 203 VAL A O 1
ATOM 1522 N N . LEU A 1 204 ? -2.459 -3.759 28.924 1.00 72.50 204 LEU A N 1
ATOM 1523 C CA . LEU A 1 204 ? -2.745 -2.495 29.609 1.00 72.50 204 LEU A CA 1
ATOM 1524 C C . LEU A 1 204 ? -2.241 -1.277 28.837 1.00 72.50 204 LEU A C 1
ATOM 1526 O O . LEU A 1 204 ? -2.863 -0.218 28.897 1.00 72.50 204 LEU A O 1
ATOM 1530 N N . THR A 1 205 ? -1.106 -1.397 28.155 1.00 79.81 205 THR A N 1
ATOM 1531 C CA . THR A 1 205 ? -0.562 -0.302 27.349 1.00 79.81 205 THR A CA 1
ATOM 1532 C C . THR A 1 205 ? -1.452 -0.047 26.137 1.00 79.81 205 THR A C 1
ATOM 1534 O O . THR A 1 205 ? -1.845 1.095 25.924 1.00 79.81 205 THR A O 1
ATOM 1537 N N . LEU A 1 206 ? -1.866 -1.103 25.427 1.00 78.88 206 LEU A N 1
ATOM 1538 C CA . LEU A 1 206 ? -2.847 -1.039 24.337 1.00 78.88 206 LEU A CA 1
ATOM 1539 C C . LEU A 1 206 ? -4.155 -0.394 24.806 1.00 78.88 206 LEU A C 1
ATOM 1541 O O . LEU A 1 206 ? -4.669 0.520 24.172 1.00 78.88 206 LEU A O 1
ATOM 1545 N N . ALA A 1 207 ? -4.665 -0.828 25.957 1.00 71.81 207 ALA A N 1
ATOM 1546 C CA . ALA A 1 207 ? -5.870 -0.280 26.561 1.00 71.81 207 ALA A CA 1
ATOM 1547 C C . ALA A 1 207 ? -5.741 1.229 26.848 1.00 71.81 207 ALA A C 1
ATOM 1549 O O . ALA A 1 207 ? -6.639 2.004 26.525 1.00 71.81 207 ALA A O 1
ATOM 1550 N N . ARG A 1 208 ? -4.618 1.678 27.424 1.00 73.94 208 ARG A N 1
ATOM 1551 C CA . ARG A 1 208 ? -4.382 3.109 27.692 1.00 73.94 208 ARG A CA 1
ATOM 1552 C C . ARG A 1 208 ? -4.281 3.933 26.413 1.00 73.94 208 ARG A C 1
ATOM 1554 O O . ARG A 1 208 ? -4.872 5.005 26.361 1.00 73.94 208 ARG A O 1
ATOM 1561 N N . GLU A 1 209 ? -3.577 3.436 25.404 1.00 76.12 209 GLU A N 1
ATOM 1562 C CA . GLU A 1 209 ? -3.439 4.121 24.113 1.00 76.12 209 GLU A CA 1
ATOM 1563 C C . GLU A 1 209 ? -4.790 4.275 23.413 1.00 76.12 209 GLU A C 1
ATOM 1565 O O . GLU A 1 209 ? -5.140 5.377 22.994 1.00 76.12 209 GLU A O 1
ATOM 1570 N N . LEU A 1 210 ? -5.598 3.210 23.393 1.00 72.94 210 LEU A N 1
ATOM 1571 C CA . LEU A 1 210 ? -6.976 3.244 22.896 1.00 72.94 210 LEU A CA 1
ATOM 1572 C C . LEU A 1 210 ? -7.863 4.220 23.676 1.00 72.94 210 LEU A C 1
ATOM 1574 O O . LEU A 1 210 ? -8.800 4.785 23.117 1.00 72.94 210 LEU A O 1
ATOM 1578 N N . ALA A 1 211 ? -7.602 4.414 24.969 1.00 69.81 211 ALA A N 1
ATOM 1579 C CA . ALA A 1 211 ? -8.326 5.395 25.767 1.00 69.81 211 ALA A CA 1
ATOM 1580 C C . ALA A 1 211 ? -7.905 6.840 25.440 1.00 69.81 211 ALA A C 1
ATOM 1582 O O . ALA A 1 211 ? -8.753 7.729 25.479 1.00 69.81 211 ALA A O 1
ATOM 1583 N N . SER A 1 212 ? -6.628 7.082 25.117 1.00 71.56 212 SER A N 1
ATOM 1584 C CA . SER A 1 212 ? -6.109 8.420 24.788 1.00 71.56 212 SER A CA 1
ATOM 1585 C C . SER A 1 212 ? -6.354 8.850 23.342 1.00 71.56 212 SER A C 1
ATOM 1587 O O . SER A 1 212 ? -6.598 10.025 23.091 1.00 71.56 212 SER A O 1
ATOM 1589 N N . ALA A 1 213 ? -6.287 7.914 22.399 1.00 73.62 213 ALA A N 1
ATOM 1590 C CA . ALA A 1 213 ? -6.430 8.151 20.969 1.00 73.62 213 ALA A CA 1
ATOM 1591 C C . ALA A 1 213 ? -7.382 7.093 20.415 1.00 73.62 213 ALA A C 1
ATOM 1593 O O . ALA A 1 213 ? -6.954 6.061 19.897 1.00 73.62 213 ALA A O 1
ATOM 1594 N N . PRO A 1 214 ? -8.687 7.274 20.622 1.00 69.06 214 PRO A N 1
ATOM 1595 C CA . PRO A 1 214 ? -9.601 6.199 20.353 1.00 69.06 214 PRO A CA 1
ATOM 1596 C C . PRO A 1 214 ? -9.797 5.944 18.861 1.00 69.06 214 PRO A C 1
ATOM 1598 O O . PRO A 1 214 ? -9.862 6.892 18.076 1.00 69.06 214 PRO A O 1
ATOM 1601 N N . PRO A 1 215 ? -9.997 4.676 18.474 1.00 72.19 215 PRO A N 1
ATOM 1602 C CA . PRO A 1 215 ? -10.316 4.346 17.102 1.00 72.19 215 PRO A CA 1
ATOM 1603 C C . PRO A 1 215 ? -11.706 4.903 16.736 1.00 72.19 215 PRO A C 1
ATOM 1605 O O . PRO A 1 215 ? -12.563 5.063 17.622 1.00 72.19 215 PRO A O 1
ATOM 1608 N N . PRO A 1 216 ? -11.956 5.178 15.442 1.00 72.31 216 PRO A N 1
ATOM 1609 C CA . PRO A 1 216 ? -13.293 5.440 14.928 1.00 72.31 216 PRO A CA 1
ATOM 1610 C C . PRO A 1 216 ? -14.301 4.391 15.419 1.00 72.31 216 PRO A C 1
ATOM 1612 O O . PRO A 1 216 ? -13.991 3.201 15.479 1.00 72.31 216 PRO A O 1
ATOM 1615 N N . ALA A 1 217 ? -15.520 4.823 15.757 1.00 69.88 217 ALA A N 1
ATOM 1616 C CA . ALA A 1 217 ? -16.566 3.955 16.310 1.00 69.88 217 ALA A CA 1
ATOM 1617 C C . ALA A 1 217 ? -16.847 2.663 15.503 1.00 69.88 217 ALA A C 1
ATOM 1619 O O . ALA A 1 217 ? -17.041 1.626 16.140 1.00 69.88 217 ALA A O 1
ATOM 1620 N N . PRO A 1 218 ? -16.806 2.656 14.151 1.00 68.38 218 PRO A N 1
ATOM 1621 C CA . PRO A 1 218 ? -16.988 1.429 13.371 1.00 68.38 218 PRO A CA 1
ATOM 1622 C C . PRO A 1 218 ? -15.947 0.346 13.689 1.00 68.38 218 PRO A C 1
ATOM 1624 O O . PRO A 1 218 ? -16.254 -0.843 13.652 1.00 68.38 218 PRO A O 1
ATOM 1627 N N . LEU A 1 219 ? -14.729 0.742 14.074 1.00 68.56 219 LEU A N 1
ATOM 1628 C CA . LEU A 1 219 ? -13.623 -0.188 14.309 1.00 68.56 219 LEU A CA 1
ATOM 1629 C C . LEU A 1 219 ? -13.789 -0.989 15.602 1.00 68.56 219 LEU A C 1
ATOM 1631 O O . LEU A 1 219 ? -13.211 -2.064 15.725 1.00 68.56 219 LEU A O 1
ATOM 1635 N N . LEU A 1 220 ? -14.578 -0.502 16.566 1.00 66.25 220 LEU A N 1
ATOM 1636 C CA . LEU A 1 220 ? -14.773 -1.175 17.858 1.00 66.25 220 LEU A CA 1
ATOM 1637 C C . LEU A 1 220 ? -15.501 -2.521 17.730 1.00 66.25 220 LEU A C 1
ATOM 1639 O O . LEU A 1 220 ? -15.436 -3.343 18.644 1.00 66.25 220 LEU A O 1
ATOM 1643 N N . ARG A 1 221 ? -16.176 -2.755 16.600 1.00 62.25 221 ARG A N 1
ATOM 1644 C CA . ARG A 1 221 ? -17.036 -3.927 16.389 1.00 62.25 221 ARG A CA 1
ATOM 1645 C C . ARG A 1 221 ? -16.396 -5.031 15.555 1.00 62.25 221 ARG A C 1
ATOM 1647 O O . ARG A 1 221 ? -16.848 -6.175 15.643 1.00 62.25 221 ARG A O 1
ATOM 1654 N N . CYS A 1 222 ? -15.333 -4.716 14.820 1.00 68.56 222 CYS A N 1
ATOM 1655 C CA . CYS A 1 222 ? -14.706 -5.616 13.857 1.00 68.56 222 CYS A CA 1
ATOM 1656 C C . CYS A 1 222 ? -13.332 -6.092 14.344 1.00 68.56 222 CYS A C 1
ATOM 1658 O O . CYS A 1 222 ? -12.626 -5.395 15.077 1.00 68.56 222 CYS A O 1
ATOM 1660 N N . ALA A 1 223 ? -12.897 -7.268 13.888 1.00 67.38 223 ALA A N 1
ATOM 1661 C CA . ALA A 1 223 ? -11.559 -7.775 14.198 1.00 67.38 223 ALA A CA 1
ATOM 1662 C C . ALA A 1 223 ? -10.425 -6.887 13.638 1.00 67.38 223 ALA A C 1
ATOM 1664 O O . ALA A 1 223 ? -9.281 -6.996 14.084 1.00 67.38 223 ALA A O 1
ATOM 1665 N N . GLY A 1 224 ? -10.730 -5.964 12.718 1.00 69.38 224 GLY A N 1
ATOM 1666 C CA . GLY A 1 224 ? -9.773 -4.985 12.198 1.00 69.38 224 GLY A CA 1
ATOM 1667 C C . GLY A 1 224 ? -9.263 -3.969 13.226 1.00 69.38 224 GLY A C 1
ATOM 1668 O O . GLY A 1 224 ? -8.252 -3.322 12.969 1.00 69.38 224 GLY A O 1
ATOM 1669 N N . LEU A 1 225 ? -9.835 -3.906 14.436 1.00 73.38 225 LEU A N 1
ATOM 1670 C CA . LEU A 1 225 ? -9.206 -3.204 15.561 1.00 73.38 225 LEU A CA 1
ATOM 1671 C C . LEU A 1 225 ? -7.784 -3.720 15.843 1.00 73.38 225 LEU A C 1
ATOM 1673 O O . LEU A 1 225 ? -6.904 -2.942 16.201 1.00 73.38 225 LEU A O 1
ATOM 1677 N N . GLY A 1 226 ? -7.530 -5.016 15.644 1.00 74.00 226 GLY A N 1
ATOM 1678 C CA . GLY A 1 226 ? -6.188 -5.574 15.802 1.00 74.00 226 GLY A CA 1
ATOM 1679 C C . GLY A 1 226 ? -5.204 -5.058 14.748 1.00 74.00 226 GLY A C 1
ATOM 1680 O O . GLY A 1 226 ? -4.054 -4.770 15.068 1.00 74.00 226 GLY A O 1
ATOM 1681 N N . VAL A 1 227 ? -5.670 -4.864 13.513 1.00 70.62 227 VAL A N 1
ATOM 1682 C CA . VAL A 1 227 ? -4.877 -4.282 12.417 1.00 70.62 227 VAL A CA 1
ATOM 1683 C C . VAL A 1 227 ? -4.615 -2.798 12.669 1.00 70.62 227 VAL A C 1
ATOM 1685 O O . VAL A 1 227 ? -3.491 -2.333 12.500 1.00 70.62 227 VAL A O 1
ATOM 1688 N N . TRP A 1 228 ? -5.613 -2.069 13.169 1.00 76.06 228 TRP A N 1
ATOM 1689 C CA . TRP A 1 228 ? -5.450 -0.679 13.594 1.00 76.06 228 TRP A CA 1
ATOM 1690 C C . TRP A 1 228 ? -4.393 -0.540 14.702 1.00 76.06 228 TRP A C 1
ATOM 1692 O O . TRP A 1 228 ? -3.528 0.334 14.640 1.00 76.06 228 TRP A O 1
ATOM 1702 N N . LEU A 1 229 ? -4.407 -1.446 15.685 1.00 75.12 229 LEU A N 1
ATOM 1703 C CA . LEU A 1 229 ? -3.407 -1.493 16.755 1.00 75.12 229 LEU A CA 1
ATOM 1704 C C . LEU A 1 229 ? -2.002 -1.838 16.247 1.00 75.12 229 LEU A C 1
ATOM 1706 O O . LEU A 1 229 ? -1.026 -1.355 16.814 1.00 75.12 229 LEU A O 1
ATOM 1710 N N . LEU A 1 230 ? -1.877 -2.651 15.197 1.00 76.44 230 LEU A N 1
ATOM 1711 C CA . LEU A 1 230 ? -0.585 -2.893 14.551 1.00 76.44 230 LEU A CA 1
ATOM 1712 C C . LEU A 1 230 ? -0.062 -1.648 13.829 1.00 76.44 230 LEU A C 1
ATOM 1714 O O . LEU A 1 230 ? 1.119 -1.335 13.943 1.00 76.44 230 LEU A O 1
ATOM 1718 N N . ALA A 1 231 ? -0.934 -0.935 13.117 1.00 71.88 231 ALA A N 1
ATOM 1719 C CA . ALA A 1 231 ? -0.563 0.230 12.317 1.00 71.88 231 ALA A CA 1
ATOM 1720 C C . ALA A 1 231 ? -0.132 1.435 13.171 1.00 71.88 231 ALA A C 1
ATOM 1722 O O . ALA A 1 231 ? 0.819 2.136 12.841 1.00 71.88 231 ALA A O 1
ATOM 1723 N N . THR A 1 232 ? -0.818 1.674 14.287 1.00 76.62 232 THR A N 1
ATOM 1724 C CA . THR A 1 232 ? -0.696 2.919 15.068 1.00 76.62 232 THR A CA 1
ATOM 1725 C C . THR A 1 232 ? 0.407 2.912 16.124 1.00 76.62 232 THR A C 1
ATOM 1727 O O . THR A 1 232 ? 0.611 3.915 16.813 1.00 76.62 232 THR A O 1
ATOM 1730 N N . ARG A 1 233 ? 1.137 1.803 16.283 1.00 77.56 233 ARG A N 1
ATOM 1731 C CA . ARG A 1 233 ? 2.123 1.664 17.357 1.00 77.56 233 ARG A CA 1
ATOM 1732 C C . ARG A 1 233 ? 3.552 1.888 16.902 1.00 77.56 233 ARG A C 1
ATOM 1734 O O . ARG A 1 233 ? 4.014 1.358 15.904 1.00 77.56 233 ARG A O 1
ATOM 1741 N N . THR A 1 234 ? 4.292 2.583 17.760 1.00 75.25 234 THR A N 1
ATOM 1742 C CA . THR A 1 234 ? 5.744 2.764 17.635 1.00 75.25 234 THR A CA 1
ATOM 1743 C C . THR A 1 234 ? 6.538 1.575 18.172 1.00 75.25 234 THR A C 1
ATOM 1745 O O . THR A 1 234 ? 7.701 1.402 17.818 1.00 75.25 234 THR A O 1
ATOM 1748 N N . ARG A 1 235 ? 5.935 0.756 19.048 1.00 82.00 235 ARG A N 1
ATOM 1749 C CA . ARG A 1 235 ? 6.577 -0.425 19.636 1.00 82.00 235 ARG A CA 1
ATOM 1750 C C . ARG A 1 235 ? 5.950 -1.719 19.116 1.00 82.00 235 ARG A C 1
ATOM 1752 O O . ARG A 1 235 ? 4.723 -1.828 19.158 1.00 82.00 235 ARG A O 1
ATOM 1759 N N . PRO A 1 236 ? 6.767 -2.706 18.706 1.00 81.56 236 PRO A N 1
ATOM 1760 C CA . PRO A 1 236 ? 6.284 -4.026 18.322 1.00 81.56 236 PRO A CA 1
ATOM 1761 C C . PRO A 1 236 ? 5.567 -4.714 19.490 1.00 81.56 236 PRO A C 1
ATOM 1763 O O . PRO A 1 236 ? 6.099 -4.778 20.597 1.00 81.56 236 PRO A O 1
ATOM 1766 N N . VAL A 1 237 ? 4.377 -5.258 19.231 1.00 83.19 237 VAL A N 1
ATOM 1767 C CA . VAL A 1 237 ? 3.571 -6.015 20.200 1.00 83.19 237 VAL A CA 1
ATOM 1768 C C . VAL A 1 237 ? 3.163 -7.337 19.559 1.00 83.19 237 VAL A C 1
ATOM 1770 O O . VAL A 1 237 ? 2.745 -7.357 18.407 1.00 83.19 237 VAL A O 1
ATOM 1773 N N . SER A 1 238 ? 3.297 -8.446 20.286 1.00 85.12 238 SER A N 1
ATOM 1774 C CA . SER A 1 238 ? 2.939 -9.769 19.756 1.00 85.12 238 SER A CA 1
ATOM 1775 C C . SER A 1 238 ? 1.426 -9.936 19.540 1.00 85.12 238 SER A C 1
ATOM 1777 O O . SER A 1 238 ? 0.617 -9.180 20.081 1.00 85.12 238 SER A O 1
ATOM 1779 N N . ALA A 1 239 ? 1.024 -10.951 18.767 1.00 85.12 239 ALA A N 1
ATOM 1780 C CA . ALA A 1 239 ? -0.380 -11.157 18.391 1.00 85.12 239 ALA A CA 1
ATOM 1781 C C . ALA A 1 239 ? -1.310 -11.339 19.605 1.00 85.12 239 ALA A C 1
ATOM 1783 O O . ALA A 1 239 ? -2.419 -10.810 19.646 1.00 85.12 239 ALA A O 1
ATOM 1784 N N . TRP A 1 240 ? -0.868 -12.077 20.629 1.00 82.38 240 TRP A N 1
ATOM 1785 C CA . TRP A 1 240 ? -1.712 -12.419 21.780 1.00 82.38 240 TRP A CA 1
ATOM 1786 C C . TRP A 1 240 ? -2.236 -11.198 22.557 1.00 82.38 240 TRP A C 1
ATOM 1788 O O . TRP A 1 240 ? -3.447 -11.147 22.806 1.00 82.38 240 TRP A O 1
ATOM 1798 N N . PRO A 1 241 ? -1.399 -10.217 22.959 1.00 80.81 241 PRO A N 1
ATOM 1799 C CA . PRO A 1 241 ? -1.888 -9.019 23.640 1.00 80.81 241 PRO A CA 1
ATOM 1800 C C . PRO A 1 241 ? -2.830 -8.193 22.763 1.00 80.81 241 PRO A C 1
ATOM 1802 O O . PRO A 1 241 ? -3.815 -7.669 23.281 1.00 80.81 241 PRO A O 1
ATOM 1805 N N . ILE A 1 242 ? -2.604 -8.154 21.447 1.00 81.88 242 ILE A N 1
ATOM 1806 C CA . ILE A 1 242 ? -3.501 -7.481 20.497 1.00 81.88 242 ILE A CA 1
ATOM 1807 C C . ILE A 1 242 ? -4.873 -8.156 20.497 1.00 81.88 242 ILE A C 1
ATOM 1809 O O . ILE A 1 242 ? -5.875 -7.499 20.767 1.00 81.88 242 ILE A O 1
ATOM 1813 N N . HIS A 1 243 ? -4.931 -9.475 20.296 1.00 81.69 243 HIS A N 1
ATOM 1814 C CA . HIS A 1 243 ? -6.193 -10.223 20.310 1.00 81.69 243 HIS A CA 1
ATOM 1815 C C . HIS A 1 243 ? -6.942 -10.097 21.635 1.00 81.69 243 HIS A C 1
ATOM 1817 O O . HIS A 1 243 ? -8.165 -9.971 21.655 1.00 81.69 243 HIS A O 1
ATOM 1823 N N . THR A 1 244 ? -6.214 -10.110 22.750 1.00 78.56 244 THR A N 1
ATOM 1824 C CA . THR A 1 244 ? -6.804 -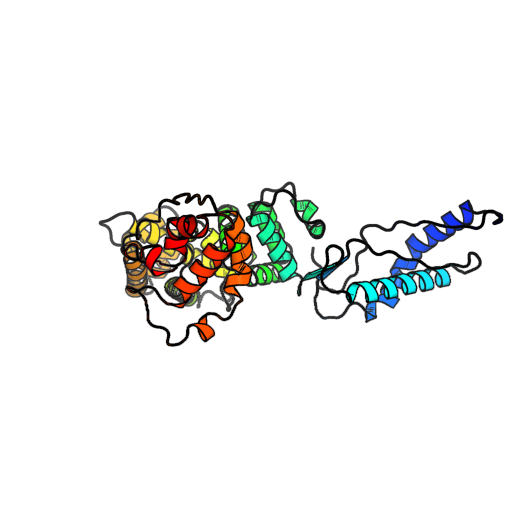9.958 24.086 1.00 78.56 244 THR A CA 1
ATOM 1825 C C . THR A 1 244 ? -7.380 -8.557 24.277 1.00 78.56 244 THR A C 1
ATOM 1827 O O . THR A 1 244 ? -8.490 -8.423 24.785 1.00 78.56 244 THR A O 1
ATOM 1830 N N . ALA A 1 245 ? -6.675 -7.515 23.830 1.00 78.56 245 ALA A N 1
ATOM 1831 C CA . ALA A 1 245 ? -7.192 -6.152 23.854 1.00 78.56 245 ALA A CA 1
ATOM 1832 C C . ALA A 1 245 ? -8.450 -6.016 22.982 1.00 78.56 245 ALA A C 1
ATOM 1834 O O . ALA A 1 245 ? -9.456 -5.502 23.462 1.00 78.56 245 ALA A O 1
ATOM 1835 N N . VAL A 1 246 ? -8.434 -6.538 21.750 1.00 81.31 246 VAL A N 1
ATOM 1836 C CA . VAL A 1 246 ? -9.596 -6.524 20.842 1.00 81.31 246 VAL A CA 1
ATOM 1837 C C . VAL A 1 246 ? -10.807 -7.192 21.487 1.00 81.31 246 VAL A C 1
ATOM 1839 O O . VAL A 1 246 ? -11.899 -6.629 21.485 1.00 81.31 246 VAL A O 1
ATOM 1842 N N . LEU A 1 247 ? -10.614 -8.365 22.088 1.00 76.88 247 LEU A N 1
ATOM 1843 C CA . LEU A 1 247 ? -11.670 -9.080 22.793 1.00 76.88 247 LEU A CA 1
ATOM 1844 C C . LEU A 1 247 ? -12.261 -8.249 23.939 1.00 76.88 247 LEU A C 1
ATOM 1846 O O . LEU A 1 247 ? -13.477 -8.083 24.004 1.00 76.88 247 LEU A O 1
ATOM 1850 N N . ILE A 1 248 ? -11.413 -7.713 24.826 1.00 73.69 248 ILE A N 1
ATOM 1851 C CA . ILE A 1 248 ? -11.865 -6.876 25.947 1.00 73.69 248 ILE A CA 1
ATOM 1852 C C . ILE A 1 248 ? -12.677 -5.691 25.414 1.00 73.69 248 ILE A C 1
ATOM 1854 O O . ILE A 1 248 ? -13.747 -5.402 25.937 1.00 73.69 248 ILE A O 1
ATOM 1858 N N . MET A 1 249 ? -12.204 -5.029 24.356 1.00 74.06 249 MET A N 1
ATOM 1859 C CA . MET A 1 249 ? -12.887 -3.878 23.762 1.00 74.06 249 MET A CA 1
ATOM 1860 C C . MET A 1 249 ? -14.268 -4.235 23.216 1.00 74.06 249 MET A C 1
ATOM 1862 O O . MET A 1 249 ? -15.223 -3.518 23.503 1.00 74.06 249 MET A O 1
ATOM 1866 N N . ARG A 1 250 ? -14.398 -5.356 22.494 1.00 75.56 250 ARG A N 1
ATOM 1867 C CA . ARG A 1 250 ? -15.692 -5.820 21.963 1.00 75.56 250 ARG A CA 1
ATOM 1868 C C . ARG A 1 250 ? -16.687 -6.112 23.079 1.00 75.56 250 ARG A C 1
ATOM 1870 O O . ARG A 1 250 ? -17.828 -5.669 23.011 1.00 75.56 250 ARG A O 1
ATOM 1877 N N . VAL A 1 251 ? -16.240 -6.799 24.130 1.00 72.50 251 VAL A N 1
ATOM 1878 C CA . VAL A 1 251 ? -17.073 -7.080 25.306 1.00 72.50 251 VAL A CA 1
ATOM 1879 C C . VAL A 1 251 ? -17.524 -5.783 25.973 1.00 72.50 251 VAL A C 1
ATOM 1881 O O . VAL A 1 251 ? -18.675 -5.663 26.385 1.00 72.50 251 VAL A O 1
ATOM 1884 N N . LEU A 1 252 ? -16.625 -4.806 26.105 1.00 69.75 252 LEU A N 1
ATOM 1885 C CA . LEU A 1 252 ? -16.949 -3.526 26.725 1.00 69.75 252 LEU A CA 1
ATOM 1886 C C . LEU A 1 252 ? -17.917 -2.693 25.875 1.00 69.75 252 LEU A C 1
ATOM 1888 O O . LEU A 1 252 ? -18.809 -2.071 26.451 1.00 69.75 252 LEU A O 1
ATOM 1892 N N . ASP A 1 253 ? -17.794 -2.717 24.545 1.00 73.94 253 ASP A N 1
ATOM 1893 C CA . ASP A 1 253 ? -18.751 -2.077 23.628 1.00 73.94 253 ASP A CA 1
ATOM 1894 C C . ASP A 1 253 ? -20.138 -2.735 23.717 1.00 73.94 253 ASP A C 1
ATOM 1896 O O . ASP A 1 253 ? -21.141 -2.053 23.935 1.00 73.94 253 ASP A O 1
ATOM 1900 N N . GLU A 1 254 ? -20.207 -4.071 23.660 1.00 74.00 254 GLU A N 1
ATOM 1901 C CA . GLU A 1 254 ? -21.473 -4.803 23.803 1.00 74.00 254 GLU A CA 1
ATOM 1902 C C . GLU A 1 254 ? -22.103 -4.576 25.185 1.00 74.00 254 GLU A C 1
ATOM 1904 O O . GLU A 1 254 ? -23.320 -4.404 25.318 1.00 74.00 254 GLU A O 1
ATOM 1909 N N . ALA A 1 255 ? -21.274 -4.505 26.230 1.00 68.38 255 ALA A N 1
ATOM 1910 C CA . ALA A 1 255 ? -21.731 -4.200 27.571 1.00 68.38 255 ALA A CA 1
ATOM 1911 C C . ALA A 1 255 ? -22.282 -2.770 27.685 1.00 68.38 255 ALA A C 1
ATOM 1913 O O . ALA A 1 255 ? -23.283 -2.554 28.370 1.00 68.38 255 ALA A O 1
ATOM 1914 N N . ALA A 1 256 ? -21.683 -1.790 27.017 1.00 67.25 256 ALA A N 1
ATOM 1915 C CA . ALA A 1 256 ? -22.219 -0.436 27.020 1.00 67.25 256 ALA A CA 1
ATOM 1916 C C . ALA A 1 256 ? -23.628 -0.361 26.399 1.00 67.25 256 ALA A C 1
ATOM 1918 O O . ALA A 1 256 ? -24.446 0.443 26.840 1.00 67.25 256 ALA A O 1
ATOM 1919 N N . GLY A 1 257 ? -23.941 -1.236 25.437 1.00 71.56 257 GLY A N 1
ATOM 1920 C CA . GLY A 1 257 ? -25.259 -1.314 24.797 1.00 71.56 257 GLY A CA 1
ATOM 1921 C C . GLY A 1 257 ? -26.366 -1.983 25.625 1.00 71.56 257 GLY A C 1
ATOM 1922 O O . GLY A 1 257 ? -27.537 -1.875 25.266 1.00 71.56 257 GLY A O 1
ATOM 1923 N N . ARG A 1 258 ? -26.041 -2.673 26.728 1.00 70.25 258 ARG A N 1
ATOM 1924 C CA . ARG A 1 258 ? -27.025 -3.358 27.588 1.00 70.25 258 ARG A CA 1
ATOM 1925 C C . ARG A 1 258 ? -26.956 -2.799 29.018 1.00 70.25 258 ARG A C 1
ATOM 1927 O O . ARG A 1 258 ? -25.964 -3.036 29.703 1.00 70.25 258 ARG A O 1
ATOM 1934 N N . PRO A 1 259 ? -27.967 -2.105 29.552 1.00 69.88 259 PRO A N 1
ATOM 1935 C CA . PRO A 1 259 ? -27.946 -1.685 30.956 1.00 69.88 259 PRO A CA 1
ATOM 1936 C C . PRO A 1 259 ? -28.076 -2.888 31.919 1.00 69.88 259 PRO A C 1
ATOM 1938 O O . PRO A 1 259 ? -28.674 -3.903 31.573 1.00 69.88 259 PRO A O 1
ATOM 1941 N N . GLY A 1 260 ? -27.494 -2.801 33.125 1.00 78.94 260 GLY A N 1
ATOM 1942 C CA . GLY A 1 260 ? -27.865 -3.663 34.267 1.00 78.94 260 GLY A CA 1
ATOM 1943 C C . GLY A 1 260 ? -26.921 -4.795 34.709 1.00 78.94 260 GLY A C 1
ATOM 1944 O O . GLY A 1 260 ? -27.223 -5.434 35.709 1.00 78.94 260 GLY A O 1
ATOM 1945 N N . MET A 1 261 ? -25.782 -5.047 34.050 1.00 74.31 261 MET A N 1
ATOM 1946 C CA . MET A 1 261 ? -24.797 -6.043 34.524 1.00 74.31 261 MET A CA 1
ATOM 1947 C C . MET A 1 261 ? -23.380 -5.449 34.553 1.00 74.31 261 MET A C 1
ATOM 1949 O O . MET A 1 261 ? -23.026 -4.706 33.630 1.00 74.31 261 MET A O 1
ATOM 1953 N N . PRO A 1 262 ? -22.560 -5.753 35.581 1.00 74.62 262 PRO A N 1
ATOM 1954 C CA . PRO A 1 262 ? -21.186 -5.273 35.655 1.00 74.62 262 PRO A CA 1
ATOM 1955 C C . PRO A 1 262 ? -20.366 -5.740 34.438 1.00 74.62 262 PRO A C 1
ATOM 1957 O O . PRO A 1 262 ? -20.469 -6.903 34.042 1.00 74.62 262 PRO A O 1
ATOM 1960 N N . PRO A 1 263 ? -19.512 -4.882 33.848 1.00 69.50 263 PRO A N 1
ATOM 1961 C CA . PRO A 1 263 ? -18.751 -5.228 32.643 1.00 69.50 263 PRO A CA 1
ATOM 1962 C C . PRO A 1 263 ? -17.875 -6.480 32.785 1.00 69.50 263 PRO A C 1
ATOM 1964 O O . PRO A 1 263 ? -17.704 -7.232 31.831 1.00 69.50 263 PRO A O 1
ATOM 1967 N N . PHE A 1 264 ? -17.335 -6.718 33.983 1.00 71.56 264 PHE A N 1
ATOM 1968 C CA . PHE A 1 264 ? -16.489 -7.878 34.256 1.00 71.56 264 PHE A CA 1
ATOM 1969 C C . PHE A 1 264 ? -17.274 -9.197 34.263 1.00 71.56 264 PHE A C 1
ATOM 1971 O O . PHE A 1 264 ? -16.792 -10.199 33.743 1.00 71.56 264 PHE A O 1
ATOM 1978 N N . ASP A 1 265 ? -18.503 -9.190 34.780 1.00 75.31 265 ASP A N 1
ATOM 1979 C CA . ASP A 1 265 ? -19.348 -10.387 34.816 1.00 75.31 265 ASP A CA 1
ATOM 1980 C C . ASP A 1 265 ? -19.816 -10.769 33.403 1.00 75.31 265 ASP A C 1
ATOM 1982 O O . ASP A 1 265 ? -19.897 -11.950 33.072 1.00 75.31 265 ASP A O 1
ATOM 1986 N N . ARG A 1 266 ? -20.011 -9.780 32.518 1.00 71.25 266 ARG A N 1
ATOM 1987 C CA . ARG A 1 266 ? -20.240 -10.021 31.081 1.00 71.25 266 ARG A CA 1
ATOM 1988 C C . ARG A 1 266 ? -19.026 -10.580 30.368 1.00 71.25 266 ARG A C 1
ATOM 1990 O O . ARG A 1 266 ? -19.172 -11.502 29.577 1.00 71.25 266 ARG A O 1
ATOM 1997 N N . LEU A 1 267 ? -17.844 -10.037 30.655 1.00 70.50 267 LEU A N 1
ATOM 1998 C CA . LEU A 1 267 ? -16.585 -10.555 30.126 1.00 70.50 267 LEU A CA 1
ATOM 1999 C C . LEU A 1 267 ? -16.422 -12.031 30.485 1.00 70.50 267 LEU A C 1
ATOM 2001 O O . LEU A 1 267 ? -16.099 -12.823 29.612 1.00 70.50 267 LEU A O 1
ATOM 2005 N N . LEU A 1 268 ? -16.714 -12.413 31.730 1.00 72.50 268 LEU A N 1
ATOM 2006 C CA . LEU A 1 268 ? -16.724 -13.811 32.161 1.00 72.50 268 LEU A CA 1
ATOM 2007 C C . LEU A 1 268 ? -17.793 -14.650 31.448 1.00 72.50 268 LEU A C 1
ATOM 2009 O O . LEU A 1 268 ? -17.484 -15.755 31.011 1.00 72.50 268 LEU A O 1
ATOM 2013 N N . ALA A 1 269 ? -19.017 -14.137 31.303 1.00 74.00 269 ALA A N 1
ATOM 2014 C CA . ALA A 1 269 ? -20.113 -14.851 30.645 1.00 74.00 269 ALA A CA 1
ATOM 2015 C C . ALA A 1 269 ? -19.840 -15.111 29.154 1.00 74.00 269 ALA A C 1
ATOM 2017 O O . ALA A 1 269 ? -19.973 -16.242 28.703 1.00 74.00 269 ALA A O 1
ATOM 2018 N N . MET A 1 270 ? -19.384 -14.100 28.408 1.00 67.81 270 MET A N 1
ATOM 2019 C CA . MET A 1 270 ? -19.010 -14.250 26.995 1.00 67.81 270 MET A CA 1
ATOM 2020 C C . MET A 1 270 ? -17.778 -15.132 26.833 1.00 67.81 270 MET A C 1
ATOM 2022 O O . MET A 1 270 ? -17.689 -15.938 25.914 1.00 67.81 270 MET A O 1
ATOM 2026 N N . ALA A 1 271 ? -16.820 -15.006 27.750 1.00 68.56 271 ALA A N 1
ATOM 2027 C CA . ALA A 1 271 ? -15.654 -15.861 27.729 1.00 68.56 271 ALA A CA 1
ATOM 2028 C C . ALA A 1 271 ? -16.014 -17.324 27.983 1.00 68.56 271 ALA A C 1
ATOM 2030 O O . ALA A 1 271 ? -15.371 -18.192 27.415 1.00 68.56 271 ALA A O 1
ATOM 2031 N N . ALA A 1 272 ? -17.064 -17.619 28.750 1.00 72.62 272 ALA A N 1
ATOM 2032 C CA . ALA A 1 272 ? -17.516 -18.990 28.968 1.00 72.62 272 ALA A CA 1
ATOM 2033 C C . ALA A 1 272 ? -18.010 -19.688 27.684 1.00 72.62 272 ALA A C 1
ATOM 2035 O O . ALA A 1 272 ? -18.010 -20.917 27.641 1.00 72.62 272 ALA A O 1
ATOM 2036 N N . GLU A 1 273 ? -18.380 -18.934 26.643 1.00 71.50 273 GLU A N 1
ATOM 2037 C CA . GLU A 1 273 ? -18.804 -19.473 25.342 1.00 71.50 273 GLU A CA 1
ATOM 2038 C C . GLU A 1 273 ? -17.621 -19.890 24.448 1.00 71.50 273 GLU A C 1
ATOM 2040 O O . GLU A 1 273 ? -17.787 -20.714 23.550 1.00 71.50 273 GLU A O 1
ATOM 2045 N N . ASP A 1 274 ? -16.414 -19.378 24.713 1.00 71.50 274 ASP A N 1
ATOM 2046 C CA . ASP A 1 274 ? -15.182 -19.743 24.010 1.00 71.50 274 ASP A CA 1
ATOM 2047 C C . ASP A 1 274 ? -14.061 -20.039 25.013 1.00 71.50 274 ASP A C 1
ATOM 2049 O O . ASP A 1 274 ? -13.468 -19.148 25.619 1.00 71.50 274 ASP A O 1
ATOM 2053 N N . GLN A 1 275 ? -13.704 -21.316 25.139 1.00 67.69 275 GLN A N 1
ATOM 2054 C CA . GLN A 1 275 ? -12.703 -21.805 26.087 1.00 67.69 275 GLN A CA 1
ATOM 2055 C C . GLN A 1 275 ? -11.340 -21.096 25.958 1.00 67.69 275 GLN A C 1
ATOM 2057 O O . GLN A 1 275 ? -10.638 -20.919 26.960 1.00 67.69 275 GLN A O 1
ATOM 2062 N N . HIS A 1 276 ? -10.969 -20.637 24.756 1.00 66.25 276 HIS A N 1
ATOM 2063 C CA . HIS A 1 276 ? -9.731 -19.885 24.556 1.00 66.25 276 HIS A CA 1
ATOM 2064 C C . HIS A 1 276 ? -9.836 -18.460 25.124 1.00 66.25 276 HIS A C 1
ATOM 2066 O O . HIS A 1 276 ? -8.904 -17.962 25.771 1.00 66.25 276 HIS A O 1
ATOM 2072 N N . THR A 1 277 ? -10.976 -17.816 24.912 1.00 65.19 277 THR A N 1
ATOM 2073 C CA . THR A 1 277 ? -11.341 -16.518 25.483 1.00 65.19 277 THR A CA 1
ATOM 2074 C C . THR A 1 277 ? -11.459 -16.606 27.007 1.00 65.19 277 THR A C 1
ATOM 2076 O O . THR A 1 277 ? -10.897 -15.754 27.701 1.00 65.19 277 THR A O 1
ATOM 2079 N N . LEU A 1 278 ? -12.059 -17.673 27.552 1.00 66.75 278 LEU A N 1
ATOM 2080 C CA . LEU A 1 278 ? -12.119 -17.940 28.996 1.00 66.75 278 LEU A CA 1
ATOM 2081 C C . LEU A 1 278 ? -10.739 -18.037 29.617 1.00 66.75 278 LEU A C 1
ATOM 2083 O O . LEU A 1 278 ? -10.481 -17.389 30.626 1.00 66.75 278 LEU A O 1
ATOM 2087 N N . ALA A 1 279 ? -9.833 -18.798 29.003 1.00 67.44 279 ALA A N 1
ATOM 2088 C CA . ALA A 1 279 ? -8.467 -18.921 29.491 1.00 67.44 279 ALA A CA 1
ATOM 2089 C C . ALA A 1 279 ? -7.753 -17.557 29.518 1.00 67.44 279 ALA A C 1
ATOM 2091 O O . ALA A 1 279 ? -7.076 -17.230 30.494 1.00 67.44 279 ALA A O 1
ATOM 2092 N N . ARG A 1 280 ? -7.950 -16.720 28.490 1.00 69.00 280 ARG A N 1
ATOM 2093 C CA . ARG A 1 280 ? -7.376 -15.363 28.426 1.00 69.00 280 ARG A CA 1
ATOM 2094 C C . ARG A 1 280 ? -7.936 -14.445 29.510 1.00 69.00 280 ARG A C 1
ATOM 2096 O O . ARG A 1 280 ? -7.171 -13.773 30.197 1.00 69.00 280 ARG A O 1
ATOM 2103 N N . VAL A 1 281 ? -9.251 -14.446 29.701 1.00 66.75 281 VAL A N 1
ATOM 2104 C CA . VAL A 1 281 ? -9.932 -13.641 30.724 1.00 66.75 281 VAL A CA 1
ATOM 2105 C C . VAL A 1 281 ? -9.594 -14.121 32.137 1.00 66.75 281 VAL A C 1
ATOM 2107 O O . VAL A 1 281 ? -9.330 -13.305 33.020 1.00 66.75 281 VAL A O 1
ATOM 2110 N N . ALA A 1 282 ? -9.514 -15.434 32.350 1.00 66.50 282 ALA A N 1
ATOM 2111 C CA . ALA A 1 282 ? -9.122 -16.028 33.621 1.00 66.50 282 ALA A CA 1
ATOM 2112 C C . ALA A 1 282 ? -7.701 -15.613 34.025 1.00 66.50 282 ALA A C 1
ATOM 2114 O O . ALA A 1 282 ? -7.483 -15.279 35.185 1.00 66.50 282 ALA A O 1
ATOM 2115 N N . VAL A 1 283 ? -6.758 -15.534 33.078 1.00 66.69 283 VAL A N 1
ATOM 2116 C CA . VAL A 1 283 ? -5.395 -15.022 33.327 1.00 66.69 283 VAL A CA 1
ATOM 2117 C C . VAL A 1 283 ? -5.396 -13.543 33.747 1.00 66.69 283 VAL A C 1
ATOM 2119 O O . VAL A 1 283 ? -4.572 -13.128 34.566 1.00 66.69 283 VAL A O 1
ATOM 2122 N N . LEU A 1 284 ? -6.330 -12.729 33.242 1.00 64.00 284 LEU A N 1
ATOM 2123 C CA . LEU A 1 284 ? -6.501 -11.341 33.700 1.00 64.00 284 LEU A CA 1
ATOM 2124 C C . LEU A 1 284 ? -7.076 -11.283 35.126 1.00 64.00 284 LEU A C 1
ATOM 2126 O O . LEU A 1 284 ? -6.699 -10.408 35.909 1.00 64.00 284 LEU A O 1
ATOM 2130 N N . ALA A 1 285 ? -7.969 -12.217 35.462 1.00 65.06 285 ALA A N 1
ATOM 2131 C CA . ALA A 1 285 ? -8.660 -12.290 36.746 1.00 65.06 285 ALA A CA 1
ATOM 2132 C C . ALA A 1 285 ? -7.769 -12.810 37.890 1.00 65.06 285 ALA A C 1
ATOM 2134 O O . ALA A 1 285 ? -7.773 -12.240 38.982 1.00 65.06 285 ALA A O 1
ATOM 2135 N N . THR A 1 286 ? -6.981 -13.862 37.647 1.00 62.16 286 THR A N 1
ATOM 2136 C CA . THR A 1 286 ? -6.186 -14.560 38.676 1.00 62.16 286 THR A CA 1
ATOM 2137 C C . THR A 1 286 ? -4.998 -13.753 39.195 1.00 62.16 286 THR A C 1
ATOM 2139 O O . THR A 1 286 ? -4.555 -13.976 40.316 1.00 62.16 286 THR A O 1
ATOM 2142 N N . ASN A 1 287 ? -4.522 -12.753 38.450 1.00 64.88 287 ASN A N 1
ATOM 2143 C CA . ASN A 1 287 ? -3.382 -11.924 38.852 1.00 64.88 287 ASN A CA 1
ATOM 2144 C C . ASN A 1 287 ? -3.730 -10.777 39.828 1.00 64.88 287 ASN A C 1
ATOM 2146 O O . ASN A 1 287 ? -2.910 -9.882 40.035 1.00 64.88 287 ASN A O 1
ATOM 2150 N N . GLY A 1 288 ? -4.937 -10.758 40.412 1.00 56.53 288 GLY A N 1
ATOM 2151 C CA . GLY A 1 288 ? -5.342 -9.747 41.403 1.00 56.53 288 GLY A CA 1
ATOM 2152 C C . GLY A 1 288 ? -5.575 -8.348 40.820 1.00 56.53 288 GLY A C 1
ATOM 2153 O O . GLY A 1 288 ? -5.534 -7.353 41.537 1.00 56.53 288 GLY A O 1
ATOM 2154 N N . ARG A 1 289 ? -5.807 -8.240 39.504 1.00 64.19 289 ARG A N 1
ATOM 2155 C CA . ARG A 1 289 ? -5.879 -6.954 38.779 1.00 64.19 289 ARG A CA 1
ATOM 2156 C C . ARG A 1 289 ? -7.288 -6.571 38.320 1.00 64.19 289 ARG A C 1
ATOM 2158 O O . ARG A 1 289 ? -7.426 -5.719 37.442 1.00 64.19 289 ARG A O 1
ATOM 2165 N N . ARG A 1 290 ? -8.325 -7.135 38.953 1.00 69.44 290 ARG A N 1
ATOM 2166 C CA . ARG A 1 290 ? -9.751 -6.820 38.720 1.00 69.44 290 ARG A CA 1
ATOM 2167 C C . ARG A 1 290 ? -10.018 -5.312 38.661 1.00 69.44 290 ARG A C 1
ATOM 2169 O O . ARG A 1 290 ? -10.673 -4.839 37.740 1.00 69.44 290 ARG A O 1
ATOM 2176 N N . GLU A 1 291 ? -9.417 -4.547 39.571 1.00 67.62 291 GLU A N 1
ATOM 2177 C CA . GLU A 1 291 ? -9.597 -3.093 39.650 1.00 67.62 291 GLU A CA 1
ATOM 2178 C C . GLU A 1 291 ? -9.141 -2.348 38.378 1.00 67.62 291 GLU A C 1
ATOM 2180 O O . GLU A 1 291 ? -9.751 -1.355 37.981 1.00 67.62 291 GLU A O 1
ATOM 2185 N N . HIS A 1 292 ? -8.097 -2.835 37.695 1.00 65.56 292 HIS A N 1
ATOM 2186 C CA . HIS A 1 292 ? -7.599 -2.230 36.455 1.00 65.56 292 HIS A CA 1
ATOM 2187 C C . HIS A 1 292 ? -8.559 -2.477 35.291 1.00 65.56 292 HIS A C 1
ATOM 2189 O O . HIS A 1 292 ? -8.834 -1.555 34.523 1.00 65.56 292 HIS A O 1
ATOM 2195 N N . VAL A 1 293 ? -9.104 -3.693 35.198 1.00 65.12 293 VAL A N 1
ATOM 2196 C CA . VAL A 1 293 ? -10.122 -4.050 34.200 1.00 65.12 293 VAL A CA 1
ATOM 2197 C C . VAL A 1 293 ? -11.398 -3.247 34.442 1.00 65.12 293 VAL A C 1
ATOM 2199 O O . VAL A 1 293 ? -11.946 -2.677 33.507 1.00 65.12 293 VAL A O 1
ATOM 2202 N N . GLU A 1 294 ? -11.831 -3.098 35.694 1.00 67.88 294 GLU A N 1
ATOM 2203 C CA . GLU A 1 294 ? -13.002 -2.284 36.046 1.00 67.88 294 GLU A CA 1
ATOM 2204 C C . GLU A 1 294 ? -12.783 -0.783 35.811 1.00 67.88 294 GLU A C 1
ATOM 2206 O O . GLU A 1 294 ? -13.705 -0.070 35.411 1.00 67.88 294 GLU A O 1
ATOM 2211 N N . ARG A 1 295 ? -11.579 -0.255 36.061 1.00 67.19 295 ARG A N 1
ATOM 2212 C CA . ARG A 1 295 ? -11.240 1.144 35.749 1.00 67.19 295 ARG A CA 1
ATOM 2213 C C . ARG A 1 295 ? -11.264 1.386 34.240 1.00 67.19 295 ARG A C 1
ATOM 2215 O O . ARG A 1 295 ? -11.826 2.388 33.804 1.00 67.19 295 ARG A O 1
ATOM 2222 N N . PHE A 1 296 ? -10.722 0.453 33.462 1.00 61.06 296 PHE A N 1
ATOM 2223 C CA . PHE A 1 296 ? -10.757 0.502 32.005 1.00 61.06 296 PHE A CA 1
ATOM 2224 C C . PHE A 1 296 ? -12.187 0.400 31.457 1.00 61.06 296 PHE A C 1
ATOM 2226 O O . PHE A 1 296 ? -12.617 1.251 30.682 1.00 61.06 296 PHE A O 1
ATOM 2233 N N . ALA A 1 297 ? -12.962 -0.563 31.957 1.00 64.44 297 ALA A N 1
ATOM 2234 C CA . ALA A 1 297 ? -14.370 -0.731 31.630 1.00 64.44 297 ALA A CA 1
ATOM 2235 C C . ALA A 1 297 ? -15.185 0.534 31.913 1.00 64.44 297 ALA A C 1
ATOM 2237 O O . ALA A 1 297 ? -15.973 0.965 31.079 1.00 64.44 297 ALA A O 1
ATOM 2238 N N . ARG A 1 298 ? -14.962 1.178 33.065 1.00 66.69 298 ARG A N 1
ATOM 2239 C CA . ARG A 1 298 ? -15.625 2.442 33.414 1.00 66.69 298 ARG A CA 1
ATOM 2240 C C . ARG A 1 298 ? -15.233 3.591 32.489 1.00 66.69 298 ARG A C 1
ATOM 2242 O O . ARG A 1 298 ? -16.098 4.401 32.176 1.00 66.69 298 ARG A O 1
ATOM 2249 N N . ALA A 1 299 ? -13.975 3.678 32.059 1.00 63.25 299 ALA A N 1
ATOM 2250 C CA . ALA A 1 299 ? -13.540 4.698 31.104 1.00 63.25 299 ALA A CA 1
ATOM 2251 C C . ALA A 1 299 ? -14.240 4.535 29.742 1.00 63.25 299 ALA A C 1
ATOM 2253 O O . ALA A 1 299 ? -14.714 5.517 29.177 1.00 63.25 299 ALA A O 1
ATOM 2254 N N . LEU A 1 300 ? -14.383 3.293 29.270 1.00 57.94 300 LEU A N 1
ATOM 2255 C CA . LEU A 1 300 ? -15.127 2.960 28.053 1.00 57.94 300 LEU A CA 1
ATOM 2256 C C . LEU A 1 300 ? -16.625 3.227 28.181 1.00 57.94 300 LEU A C 1
ATOM 2258 O O . LEU A 1 300 ? -17.187 3.938 27.355 1.00 57.94 300 LEU A O 1
ATOM 2262 N N . VAL A 1 301 ? -17.260 2.744 29.252 1.00 63.34 301 VAL A N 1
ATOM 2263 C CA . VAL A 1 301 ? -18.692 2.968 29.496 1.00 63.34 301 VAL A CA 1
ATOM 2264 C C . VAL A 1 301 ? -18.999 4.456 29.626 1.00 63.34 301 VAL A C 1
ATOM 2266 O O . VAL A 1 301 ? -19.971 4.905 29.040 1.00 63.34 301 VAL A O 1
ATOM 2269 N N . ARG A 1 302 ? -18.171 5.251 30.322 1.00 65.94 302 ARG A N 1
ATOM 2270 C CA . ARG A 1 302 ? -18.353 6.714 30.397 1.00 65.94 302 ARG A CA 1
ATOM 2271 C C . ARG A 1 302 ? -18.364 7.376 29.026 1.00 65.94 302 ARG A C 1
ATOM 2273 O O . ARG A 1 302 ? -19.040 8.378 28.870 1.00 65.94 302 ARG A O 1
ATOM 2280 N N . ARG A 1 303 ? -17.643 6.822 28.056 1.00 59.41 303 ARG A N 1
ATOM 2281 C CA . ARG A 1 303 ? -17.566 7.346 26.695 1.00 59.41 303 ARG A CA 1
ATOM 2282 C C . ARG A 1 303 ? -18.752 6.925 25.833 1.00 59.41 303 ARG A C 1
ATOM 2284 O O . ARG A 1 303 ? -19.252 7.749 25.081 1.00 59.41 303 ARG A O 1
ATOM 2291 N N . SER A 1 304 ? -19.209 5.682 25.961 1.00 52.84 304 SER A N 1
ATOM 2292 C CA . SER A 1 304 ? -20.441 5.216 25.310 1.00 52.84 304 SER A CA 1
ATOM 2293 C C . SER A 1 304 ? -21.702 5.822 25.943 1.00 52.84 304 SER A C 1
ATOM 2295 O O . SER A 1 304 ? -22.738 5.905 25.292 1.00 52.84 304 SER A O 1
ATOM 2297 N N . ALA A 1 305 ? -21.613 6.212 27.220 1.00 49.66 305 ALA A N 1
ATOM 2298 C CA . ALA A 1 305 ? -22.665 6.863 27.995 1.00 49.66 305 ALA A CA 1
ATOM 2299 C C . ALA A 1 305 ? -22.597 8.393 27.958 1.00 49.66 305 ALA A C 1
ATOM 2301 O O . ALA A 1 305 ? -23.571 9.030 28.357 1.00 49.66 305 ALA A O 1
ATOM 2302 N N . THR A 1 306 ? -21.511 8.997 27.448 1.00 48.00 306 THR A N 1
ATOM 2303 C CA . THR A 1 306 ? -21.665 10.276 26.753 1.00 48.00 306 THR A CA 1
ATOM 2304 C C . THR A 1 306 ? -22.708 9.955 25.699 1.00 48.00 306 THR A C 1
ATOM 2306 O O . THR A 1 306 ? -22.401 9.108 24.853 1.00 48.00 306 THR A O 1
ATOM 2309 N N . PRO A 1 307 ? -23.947 10.483 25.801 1.00 41.25 307 PRO A N 1
ATOM 2310 C CA . PRO A 1 307 ? -24.961 10.184 24.809 1.00 41.25 307 PRO A CA 1
ATOM 2311 C C . PRO A 1 307 ? -24.259 10.415 23.493 1.00 41.25 307 PRO A C 1
ATOM 2313 O O . PRO A 1 307 ? -23.606 11.454 23.351 1.00 41.25 307 PRO A O 1
ATOM 2316 N N . ALA A 1 308 ? -24.262 9.399 22.625 1.00 43.88 308 ALA A N 1
ATOM 2317 C CA . ALA A 1 308 ? -23.893 9.600 21.244 1.00 43.88 308 ALA A CA 1
ATOM 2318 C C . ALA A 1 308 ? -24.652 10.865 20.873 1.00 43.88 308 ALA A C 1
ATOM 2320 O O . ALA A 1 308 ? -25.881 10.825 20.817 1.00 43.88 308 ALA A O 1
ATOM 2321 N N . SER A 1 309 ? -23.940 12.000 20.827 1.00 42.03 309 SER A N 1
ATOM 2322 C CA . SER A 1 309 ? -24.465 13.247 20.308 1.00 42.03 309 SER A CA 1
ATOM 2323 C C . SER A 1 309 ? -24.917 12.780 18.962 1.00 42.03 309 SER A C 1
ATOM 2325 O O . SER A 1 309 ? -24.043 12.311 18.224 1.00 42.03 309 SER A O 1
ATOM 2327 N N . SER A 1 310 ? -26.245 12.630 18.840 1.00 42.66 310 SER A N 1
ATOM 2328 C CA . SER A 1 310 ? -26.921 11.708 17.926 1.00 42.66 310 SER A CA 1
ATOM 2329 C C . SER A 1 310 ? -26.020 11.556 16.735 1.00 42.66 310 SER A C 1
ATOM 2331 O O . SER A 1 310 ? -25.792 12.601 16.122 1.00 42.66 310 SER A O 1
ATOM 2333 N N . VAL A 1 311 ? -25.405 10.370 16.519 1.00 42.41 311 VAL A N 1
ATOM 2334 C CA . VAL A 1 311 ? -24.596 10.119 15.308 1.00 42.41 311 VAL A CA 1
ATOM 2335 C C . VAL A 1 311 ? -25.380 10.830 14.238 1.00 42.41 311 VAL A C 1
ATOM 2337 O O . VAL A 1 311 ? -26.541 10.422 14.101 1.00 42.41 311 VAL A O 1
ATOM 2340 N N . PRO A 1 312 ? -24.889 11.963 13.680 1.00 43.72 312 PRO A N 1
ATOM 2341 C CA . PRO A 1 312 ? -25.752 12.776 12.863 1.00 43.72 312 PRO A CA 1
ATOM 2342 C C . PRO A 1 312 ? -26.198 11.776 11.833 1.00 43.72 312 PRO A C 1
ATOM 2344 O O . PRO A 1 312 ? -25.345 11.169 11.176 1.00 43.72 312 PRO A O 1
ATOM 2347 N N . GLU A 1 313 ? -27.505 11.484 11.823 1.00 40.38 313 GLU A N 1
ATOM 2348 C CA . GLU A 1 313 ? -28.131 10.805 10.708 1.00 40.38 313 GLU A CA 1
ATOM 2349 C C . GLU A 1 313 ? -27.425 11.423 9.526 1.00 40.38 313 GLU A C 1
ATOM 2351 O O . GLU A 1 313 ? -27.381 12.656 9.510 1.00 40.38 313 GLU A O 1
ATOM 2356 N N . VAL A 1 314 ? -26.680 10.627 8.739 1.00 43.88 314 VAL A N 1
ATOM 2357 C CA . VAL A 1 314 ? -25.787 11.156 7.704 1.00 43.88 314 VAL A CA 1
ATOM 2358 C C . VAL A 1 314 ? -26.712 11.892 6.765 1.00 43.88 314 VAL A C 1
ATOM 2360 O O . VAL A 1 314 ? -27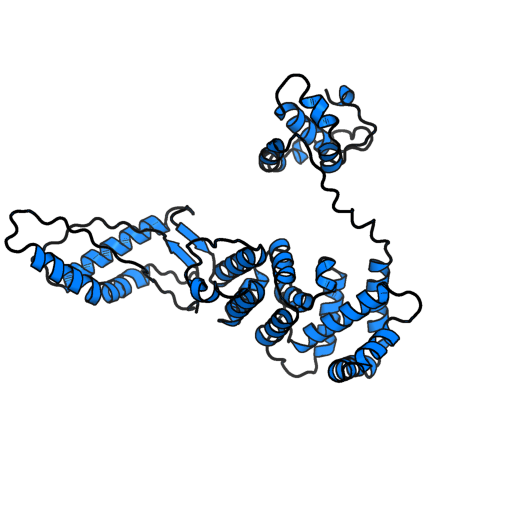.307 11.325 5.850 1.00 43.88 314 VAL A O 1
ATOM 2363 N N . MET A 1 315 ? -26.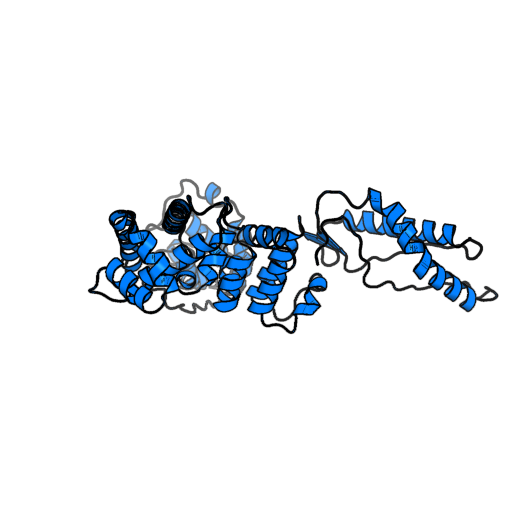940 13.147 7.115 1.00 46.78 315 MET A N 1
ATOM 2364 C CA . MET A 1 315 ? -27.990 13.966 6.594 1.00 46.78 315 MET A CA 1
ATOM 2365 C C . MET A 1 315 ? -27.302 14.333 5.323 1.00 46.78 315 MET A C 1
ATOM 2367 O O . MET A 1 315 ? -26.307 15.062 5.336 1.00 46.78 315 MET A O 1
ATOM 2371 N N . ARG A 1 316 ? -27.704 13.654 4.252 1.00 52.06 316 ARG A N 1
ATOM 2372 C CA . ARG A 1 316 ? -27.217 13.943 2.919 1.00 52.06 316 ARG A CA 1
ATOM 2373 C C . ARG A 1 316 ? -27.625 15.381 2.659 1.00 52.06 316 ARG A C 1
ATOM 2375 O O . ARG A 1 316 ? -28.735 15.661 2.224 1.00 52.06 316 ARG A O 1
ATOM 2382 N N . ARG A 1 317 ? -26.748 16.297 3.047 1.00 74.75 317 ARG A N 1
ATOM 2383 C CA . ARG A 1 317 ? -26.913 17.720 2.861 1.00 74.75 317 ARG A CA 1
ATOM 2384 C C . ARG A 1 317 ? -26.482 17.966 1.436 1.00 74.75 317 ARG A C 1
ATOM 2386 O O . ARG A 1 317 ? -25.310 17.857 1.095 1.00 74.75 317 ARG A O 1
ATOM 2393 N N . SER A 1 318 ? -27.463 18.200 0.585 1.00 79.81 318 SER A N 1
ATOM 2394 C CA . SER A 1 318 ? -27.225 18.690 -0.759 1.00 79.81 318 SER A CA 1
ATOM 2395 C C . SER A 1 318 ? -27.163 20.209 -0.704 1.00 79.81 318 SER A C 1
ATOM 2397 O O . SER A 1 318 ? -28.097 20.837 -0.211 1.00 79.81 318 SER A O 1
ATOM 2399 N N . THR A 1 319 ? -26.108 20.794 -1.255 1.00 92.19 319 THR A N 1
ATOM 2400 C CA . THR A 1 319 ? -26.097 22.209 -1.630 1.00 92.19 319 THR A CA 1
ATOM 2401 C C . THR A 1 319 ? -26.188 22.312 -3.147 1.00 92.19 319 THR A C 1
ATOM 2403 O O . THR A 1 319 ? -25.644 21.481 -3.877 1.00 92.19 319 THR A O 1
ATOM 2406 N N . ARG A 1 320 ? -26.868 23.347 -3.641 1.00 91.50 320 ARG A N 1
ATOM 2407 C CA . ARG A 1 320 ? -26.879 23.677 -5.076 1.00 91.50 320 ARG A CA 1
ATOM 2408 C C . ARG A 1 320 ? -25.549 24.269 -5.556 1.00 91.50 320 ARG A C 1
ATOM 2410 O O . ARG A 1 320 ? -25.335 24.380 -6.757 1.00 91.50 320 ARG A O 1
ATOM 2417 N N . PHE A 1 321 ? -24.651 24.617 -4.634 1.00 93.25 321 PHE A N 1
ATOM 2418 C CA . PHE A 1 321 ? -23.358 25.243 -4.910 1.00 93.25 321 PHE A CA 1
ATOM 2419 C C . PHE A 1 321 ? -22.200 24.238 -4.895 1.00 93.25 321 PHE A C 1
ATOM 2421 O O . PHE A 1 321 ? -21.120 24.524 -4.383 1.00 93.25 321 PHE A O 1
ATOM 2428 N N . GLY A 1 322 ? -22.408 23.049 -5.471 1.00 87.81 322 GLY A N 1
ATOM 2429 C CA . GLY A 1 322 ? -21.388 21.995 -5.527 1.00 87.81 322 GLY A CA 1
ATOM 2430 C C . GLY A 1 322 ? -20.072 22.431 -6.192 1.00 87.81 322 GLY A C 1
ATOM 2431 O O . GLY A 1 322 ? -19.010 21.932 -5.841 1.00 87.81 322 GLY A O 1
ATOM 2432 N N . GLY A 1 323 ? -20.115 23.410 -7.102 1.00 90.38 323 GLY A N 1
ATOM 2433 C CA . GLY A 1 323 ? -18.915 23.952 -7.748 1.00 90.38 323 GLY A CA 1
ATOM 2434 C C . GLY A 1 323 ? -17.963 24.689 -6.798 1.00 90.38 323 GLY A C 1
ATOM 2435 O O . GLY A 1 323 ? -16.759 24.677 -7.029 1.00 90.38 323 GLY A O 1
ATOM 2436 N N . LEU A 1 324 ? -18.461 25.270 -5.699 1.00 93.88 324 LEU A N 1
ATOM 2437 C CA . LEU A 1 324 ? -17.621 26.014 -4.748 1.00 93.88 324 LEU A CA 1
ATOM 2438 C C . LEU A 1 324 ? -16.679 25.115 -3.942 1.00 93.88 324 LEU A C 1
ATOM 2440 O O . LEU A 1 324 ? -15.688 25.601 -3.406 1.00 93.88 324 LEU A O 1
ATOM 2444 N N . PHE A 1 325 ? -16.937 23.806 -3.887 1.00 91.38 325 PHE A N 1
ATOM 2445 C CA . PHE A 1 325 ? -16.009 22.861 -3.265 1.00 91.38 325 PHE A CA 1
ATOM 2446 C C . PHE A 1 325 ? -14.643 22.848 -3.950 1.00 91.38 325 PHE A C 1
ATOM 2448 O O . PHE A 1 325 ? -13.643 22.585 -3.291 1.00 91.38 325 PHE A O 1
ATOM 2455 N N . LEU A 1 326 ? -14.594 23.179 -5.244 1.00 90.19 326 LEU A N 1
ATOM 2456 C CA . LEU A 1 326 ? -13.341 23.289 -5.988 1.00 90.19 326 LEU A CA 1
ATOM 2457 C C . LEU A 1 326 ? -12.477 24.461 -5.500 1.00 90.19 326 LEU A C 1
ATOM 2459 O O . LEU A 1 326 ? -11.271 24.425 -5.689 1.00 90.19 326 LEU A O 1
ATOM 2463 N N . LEU A 1 327 ? -13.076 25.464 -4.847 1.00 93.12 327 LEU A N 1
ATOM 2464 C CA . LEU A 1 327 ? -12.385 26.647 -4.323 1.00 93.12 327 LEU A CA 1
ATOM 2465 C C . LEU A 1 327 ? -11.969 26.497 -2.853 1.00 93.12 327 LEU A C 1
ATOM 2467 O O . LEU A 1 327 ? -11.253 27.345 -2.329 1.00 93.12 327 LEU A O 1
ATOM 2471 N N . LEU A 1 328 ? -12.433 25.449 -2.157 1.00 91.06 328 LEU A N 1
ATOM 2472 C CA . LEU A 1 328 ? -12.161 25.285 -0.727 1.00 91.06 328 LEU A CA 1
ATOM 2473 C C . LEU A 1 328 ? -10.687 25.025 -0.427 1.00 91.06 328 LEU A C 1
ATOM 2475 O O . LEU A 1 328 ? -10.215 25.489 0.604 1.00 91.06 328 LEU A O 1
ATOM 2479 N N . GLY A 1 329 ? -9.975 24.310 -1.304 1.00 87.38 329 GLY A N 1
ATOM 2480 C CA . GLY A 1 329 ? -8.534 24.089 -1.158 1.00 87.38 329 GLY A CA 1
ATOM 2481 C C . GLY A 1 329 ? -7.787 25.419 -1.116 1.00 87.38 329 GLY A C 1
ATOM 2482 O O . GLY A 1 329 ? -7.226 25.774 -0.083 1.00 87.38 329 GLY A O 1
ATOM 2483 N N . ASP A 1 330 ? -7.912 26.200 -2.190 1.00 93.25 330 ASP A N 1
ATOM 2484 C CA . ASP A 1 330 ? -7.271 27.511 -2.321 1.00 93.25 330 ASP A CA 1
ATOM 2485 C C . ASP A 1 330 ? -7.674 28.467 -1.184 1.00 93.25 330 ASP A C 1
ATOM 2487 O O . ASP A 1 330 ? -6.836 29.164 -0.619 1.00 93.25 330 ASP A O 1
ATOM 2491 N N . LEU A 1 331 ? -8.954 28.478 -0.788 1.00 93.81 331 LEU A N 1
ATOM 2492 C CA . LEU A 1 331 ? -9.443 29.333 0.299 1.00 93.81 331 LEU A CA 1
ATOM 2493 C C . LEU A 1 331 ? -8.830 28.989 1.665 1.00 93.81 331 LEU A C 1
ATOM 2495 O O . LEU A 1 331 ? -8.657 29.878 2.501 1.00 93.81 331 LEU A O 1
ATOM 2499 N N . LEU A 1 332 ? -8.550 27.708 1.920 1.00 90.19 332 LEU A N 1
ATOM 2500 C CA . LEU A 1 332 ? -7.930 27.251 3.165 1.00 90.19 332 LEU A CA 1
ATOM 2501 C C . LEU A 1 332 ? -6.414 27.476 3.184 1.00 90.19 332 LEU A C 1
ATOM 2503 O O . LEU A 1 332 ? -5.843 27.542 4.270 1.00 90.19 332 LEU A O 1
ATOM 2507 N N . GLU A 1 333 ? -5.780 27.620 2.019 1.00 90.44 333 GLU A N 1
ATOM 2508 C CA . GLU A 1 333 ? -4.352 27.936 1.897 1.00 90.44 333 GLU A CA 1
ATOM 2509 C C . GLU A 1 333 ? -4.039 29.423 2.124 1.00 90.44 333 GLU A C 1
ATOM 2511 O O . GLU A 1 333 ? -2.922 29.768 2.514 1.00 90.44 333 GLU A O 1
ATOM 2516 N N . ILE A 1 334 ? -5.012 30.318 1.923 1.00 93.81 334 ILE A N 1
ATOM 2517 C CA . ILE A 1 334 ? -4.844 31.746 2.218 1.00 93.81 334 ILE A CA 1
ATOM 2518 C C . ILE A 1 334 ? -4.763 31.944 3.740 1.00 93.81 334 ILE A C 1
ATOM 2520 O O . ILE A 1 334 ? -5.669 31.542 4.475 1.00 93.81 334 ILE A O 1
ATOM 2524 N N . ASP A 1 335 ? -3.718 32.639 4.209 1.00 95.12 335 ASP A N 1
ATOM 2525 C CA . ASP A 1 335 ? -3.497 32.990 5.623 1.00 95.12 335 ASP A CA 1
ATOM 2526 C C . ASP A 1 335 ? -4.459 34.093 6.113 1.00 95.12 335 ASP A C 1
ATOM 2528 O O . ASP A 1 335 ? -4.095 35.221 6.460 1.00 95.12 335 ASP A O 1
ATOM 2532 N N . LEU A 1 336 ? -5.749 33.764 6.099 1.00 94.94 336 LEU A N 1
ATOM 2533 C CA . LEU A 1 336 ? -6.814 34.613 6.615 1.00 94.94 336 LEU A CA 1
ATOM 2534 C C . LEU A 1 336 ? -6.798 34.678 8.146 1.00 94.94 336 LEU A C 1
ATOM 2536 O O . LEU A 1 336 ? -7.362 35.610 8.716 1.00 94.94 336 LEU A O 1
ATOM 2540 N N . ASP A 1 337 ? -6.151 33.722 8.814 1.00 93.12 337 ASP A N 1
ATOM 2541 C CA . ASP A 1 337 ? -5.965 33.728 10.265 1.00 93.12 337 ASP A CA 1
ATOM 2542 C C . ASP A 1 337 ? -5.129 34.939 10.690 1.00 93.12 337 ASP A C 1
ATOM 2544 O O . ASP A 1 337 ? -5.538 35.695 11.576 1.00 93.12 337 ASP A O 1
ATOM 2548 N N . HIS A 1 338 ? -4.011 35.193 10.001 1.00 94.25 338 HIS A N 1
ATOM 2549 C CA . HIS A 1 338 ? -3.225 36.402 10.226 1.00 94.25 338 HIS A CA 1
ATOM 2550 C C . HIS A 1 338 ? -3.992 37.671 9.829 1.00 94.25 338 HIS A C 1
ATOM 2552 O O . HIS A 1 338 ? -4.003 38.647 10.581 1.00 94.25 338 HIS A O 1
ATOM 2558 N N . ALA A 1 339 ? -4.678 37.660 8.680 1.00 95.62 339 ALA A N 1
ATOM 2559 C CA . ALA A 1 339 ? -5.393 38.836 8.173 1.00 95.62 339 ALA A CA 1
ATOM 2560 C C . ALA A 1 339 ? -6.588 39.260 9.049 1.00 95.62 339 ALA A C 1
ATOM 2562 O O . ALA A 1 339 ? -6.912 40.446 9.122 1.00 95.62 339 ALA A O 1
ATOM 2563 N N . THR A 1 340 ? -7.234 38.304 9.720 1.00 97.06 340 THR A N 1
ATOM 2564 C CA . THR A 1 340 ? -8.380 38.546 10.614 1.00 97.06 340 THR A CA 1
ATOM 2565 C C . THR A 1 340 ? -7.992 38.582 12.094 1.00 97.06 340 THR A C 1
ATOM 2567 O O . THR A 1 340 ? -8.861 38.687 12.967 1.00 97.06 340 THR A O 1
ATOM 2570 N N . ALA A 1 341 ? -6.693 38.541 12.409 1.00 96.62 341 ALA A N 1
ATOM 2571 C CA . ALA A 1 341 ? -6.208 38.614 13.779 1.00 96.62 341 ALA A CA 1
ATOM 2572 C C . ALA A 1 341 ? -6.650 39.926 14.453 1.00 96.62 341 ALA A C 1
ATOM 2574 O O . ALA A 1 341 ? -6.412 41.028 13.960 1.00 96.62 341 ALA A O 1
ATOM 2575 N N . GLY A 1 342 ? -7.309 39.805 15.608 1.00 95.75 342 GLY A N 1
ATOM 2576 C CA . GLY A 1 342 ? -7.803 40.946 16.385 1.00 95.75 342 GLY A CA 1
ATOM 2577 C C . GLY A 1 342 ? -9.117 41.556 15.886 1.00 95.75 342 GLY A C 1
ATOM 2578 O O . GLY A 1 342 ? -9.599 42.513 16.494 1.00 95.75 342 GLY A O 1
ATOM 2579 N N . TRP A 1 343 ? -9.724 41.016 14.826 1.00 97.19 343 TRP A N 1
ATOM 2580 C CA . TRP A 1 343 ? -11.045 41.459 14.383 1.00 97.19 343 TRP A CA 1
ATOM 2581 C C . TRP A 1 343 ? -12.127 41.011 15.379 1.00 97.19 343 TRP A C 1
ATOM 2583 O O . TRP A 1 343 ? -12.017 39.932 15.973 1.00 97.19 343 TRP A O 1
ATOM 2593 N N . PRO A 1 344 ? -13.186 41.816 15.588 1.00 95.44 344 PRO A N 1
ATOM 2594 C CA . PRO A 1 344 ? -14.264 41.449 16.494 1.00 95.44 344 PRO A CA 1
ATOM 2595 C C . PRO A 1 344 ? -15.053 40.255 15.947 1.00 95.44 344 PRO A C 1
ATOM 2597 O O . PRO A 1 344 ? -15.244 40.102 14.742 1.00 95.44 344 PRO A O 1
ATOM 2600 N N . THR A 1 345 ? -15.575 39.424 16.844 1.00 93.25 345 THR A N 1
ATOM 2601 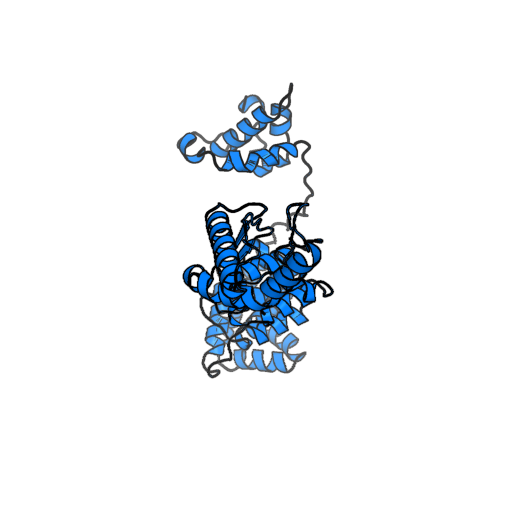C CA . THR A 1 345 ? -16.572 38.409 16.490 1.00 93.25 345 THR A CA 1
ATOM 2602 C C . THR A 1 345 ? -17.929 39.069 16.255 1.00 93.25 345 THR A C 1
ATOM 2604 O O . THR A 1 345 ? -18.375 39.860 17.090 1.00 93.25 345 THR A O 1
ATOM 2607 N N . LEU A 1 346 ? -18.643 38.690 15.198 1.00 91.75 346 LEU A N 1
ATOM 2608 C CA . LEU A 1 346 ? -20.012 39.155 14.959 1.00 91.75 346 LEU A CA 1
ATOM 2609 C C . LEU A 1 346 ? -20.984 38.118 15.519 1.00 91.75 346 LEU A C 1
ATOM 2611 O O . LEU A 1 346 ? -20.949 36.972 15.087 1.00 91.75 346 LEU A O 1
ATOM 2615 N N . ARG A 1 347 ? -21.821 38.488 16.500 1.00 90.81 347 ARG A N 1
ATOM 2616 C CA . ARG A 1 347 ? -22.815 37.587 17.137 1.00 90.81 347 ARG A CA 1
ATOM 2617 C C . ARG A 1 347 ? -22.238 36.195 17.477 1.00 90.81 347 ARG A C 1
ATOM 2619 O O . ARG A 1 347 ? -22.834 35.166 17.177 1.00 90.81 347 ARG A O 1
ATOM 2626 N N . GLY A 1 348 ? -21.024 36.172 18.035 1.00 88.62 348 GLY A N 1
ATOM 2627 C CA . GLY A 1 348 ? -20.309 34.945 18.415 1.00 88.62 348 GLY A CA 1
ATOM 2628 C C . GLY A 1 348 ? -19.647 34.163 17.271 1.00 88.62 348 GLY A C 1
ATOM 2629 O O . GLY A 1 348 ? -18.969 33.177 17.540 1.00 88.62 348 GLY A O 1
ATOM 2630 N N . THR A 1 349 ? -19.785 34.598 16.015 1.00 91.69 349 THR A N 1
ATOM 2631 C CA . THR A 1 349 ? -19.122 33.980 14.855 1.00 91.69 349 THR A CA 1
ATOM 2632 C C . THR A 1 349 ? -17.718 34.583 14.670 1.00 91.69 349 THR A C 1
ATOM 2634 O O . THR A 1 349 ? -17.593 35.814 14.628 1.00 91.69 349 THR A O 1
ATOM 2637 N N . PRO A 1 350 ? -16.647 33.767 14.563 1.00 94.88 350 PRO A N 1
ATOM 2638 C CA . PRO A 1 350 ? -15.289 34.261 14.331 1.00 94.88 350 PRO A CA 1
ATOM 2639 C C . PRO A 1 350 ? -15.155 35.021 13.005 1.00 94.88 350 PRO A C 1
ATOM 2641 O O . PRO A 1 350 ? -15.672 34.571 11.981 1.00 94.88 350 PRO A O 1
ATOM 2644 N N . ALA A 1 351 ? -14.392 36.120 12.998 1.00 95.12 351 ALA A N 1
ATOM 2645 C CA . ALA A 1 351 ? -14.159 36.942 11.805 1.00 95.12 351 ALA A CA 1
ATOM 2646 C C . ALA A 1 351 ? -13.623 36.128 10.614 1.00 95.12 351 ALA A C 1
ATOM 2648 O O . ALA A 1 351 ? -14.114 36.277 9.498 1.00 95.12 351 ALA A O 1
ATOM 2649 N N . LEU A 1 352 ? -12.705 35.190 10.865 1.00 95.44 352 LEU A N 1
ATOM 2650 C CA . LEU A 1 352 ? -12.197 34.244 9.867 1.00 95.44 352 LEU A CA 1
ATOM 2651 C C . LEU A 1 352 ? -13.312 33.503 9.116 1.00 95.44 352 LEU A C 1
ATOM 2653 O O . LEU A 1 352 ? -13.257 33.348 7.898 1.00 95.44 352 LEU A O 1
ATOM 2657 N N . SER A 1 353 ? -14.322 33.028 9.846 1.00 94.44 353 SER A N 1
ATOM 2658 C CA . SER A 1 353 ? -15.417 32.243 9.269 1.00 94.44 353 SER A CA 1
ATOM 2659 C C . SER A 1 353 ? -16.318 33.110 8.392 1.00 94.44 353 SER A C 1
ATOM 2661 O O . SER A 1 353 ? -16.730 32.683 7.316 1.00 94.44 353 SER A O 1
ATOM 2663 N N . ILE A 1 354 ? -16.542 34.357 8.814 1.00 92.88 354 ILE A N 1
ATOM 2664 C CA . ILE A 1 354 ? -17.294 35.360 8.052 1.00 92.88 354 ILE A CA 1
ATOM 2665 C C . ILE A 1 354 ? -16.553 35.696 6.756 1.00 92.88 354 ILE A C 1
ATOM 2667 O O . ILE A 1 354 ? -17.157 35.670 5.689 1.00 92.88 354 ILE A O 1
ATOM 2671 N N . VAL A 1 355 ? -15.241 35.946 6.827 1.00 94.69 355 VAL A N 1
ATOM 2672 C CA . VAL A 1 355 ? -14.426 36.278 5.648 1.00 94.69 355 VAL A CA 1
ATOM 2673 C C . VAL A 1 355 ? -14.392 35.119 4.655 1.00 94.69 355 VAL A C 1
ATOM 2675 O O . VAL A 1 355 ? -14.625 35.336 3.469 1.00 94.69 355 VAL A O 1
ATOM 2678 N N . ARG A 1 356 ? -14.171 33.880 5.116 1.00 95.19 356 ARG A N 1
ATOM 2679 C CA . ARG A 1 356 ? -14.185 32.696 4.239 1.00 95.19 356 ARG A CA 1
ATOM 2680 C C . ARG A 1 356 ? -15.509 32.563 3.490 1.00 95.19 356 ARG A C 1
ATOM 2682 O O . ARG A 1 356 ? -15.518 32.333 2.282 1.00 95.19 356 ARG A O 1
ATOM 2689 N N . LEU A 1 357 ? -16.623 32.759 4.183 1.00 93.19 357 LEU A N 1
ATOM 2690 C CA . LEU A 1 357 ? -17.934 32.634 3.568 1.00 93.19 357 LEU A CA 1
ATOM 2691 C C . LEU A 1 357 ? -18.284 33.818 2.658 1.00 93.19 357 LEU A C 1
ATOM 2693 O O . LEU A 1 357 ? -18.876 33.609 1.604 1.00 93.19 357 LEU A O 1
ATOM 2697 N N . ALA A 1 358 ? -17.845 35.033 2.992 1.00 91.88 358 ALA A N 1
ATOM 2698 C CA . ALA A 1 358 ? -17.955 36.191 2.109 1.00 91.88 358 ALA A CA 1
ATOM 2699 C C . ALA A 1 358 ? -17.174 35.984 0.799 1.00 91.88 358 ALA A C 1
ATOM 2701 O O . ALA A 1 358 ? -17.698 36.264 -0.276 1.00 91.88 358 ALA A O 1
ATOM 2702 N N . VAL A 1 359 ? -15.962 35.416 0.854 1.00 94.25 359 VAL A N 1
ATOM 2703 C CA . VAL A 1 359 ? -15.180 35.084 -0.353 1.00 94.25 359 VAL A CA 1
ATOM 2704 C C . VAL A 1 359 ? -15.920 34.072 -1.233 1.00 94.25 359 VAL A C 1
ATOM 2706 O O . VAL A 1 359 ? -16.002 34.256 -2.450 1.00 94.25 359 VAL A O 1
ATOM 2709 N N . LEU A 1 360 ? -16.524 33.037 -0.640 1.00 94.00 360 LEU A N 1
ATOM 2710 C CA . LEU A 1 360 ? -17.340 32.074 -1.388 1.00 94.00 360 LEU A CA 1
ATOM 2711 C C . LEU A 1 360 ? -18.608 32.712 -1.966 1.00 94.00 360 LEU A C 1
ATOM 2713 O O . LEU A 1 360 ? -18.946 32.452 -3.120 1.00 94.00 360 LEU A O 1
ATOM 2717 N N . ALA A 1 361 ? -19.275 33.579 -1.201 1.00 92.88 361 ALA A N 1
ATOM 2718 C CA . ALA A 1 361 ? -20.450 34.326 -1.637 1.00 92.88 361 ALA A CA 1
ATOM 2719 C C . ALA A 1 361 ? -20.137 35.238 -2.836 1.00 92.88 361 ALA A C 1
ATOM 2721 O O . ALA A 1 361 ? -20.904 35.282 -3.797 1.00 92.88 361 ALA A O 1
ATOM 2722 N N . LEU A 1 362 ? -18.977 35.902 -2.826 1.00 92.44 362 LEU A N 1
ATOM 2723 C CA . LEU A 1 362 ? -18.480 36.702 -3.951 1.00 92.44 362 LEU A CA 1
ATOM 2724 C C . LEU A 1 362 ? -18.115 35.837 -5.168 1.00 92.44 362 LEU A C 1
ATOM 2726 O O . LEU A 1 362 ? -18.288 36.267 -6.308 1.00 92.44 362 LEU A O 1
ATOM 2730 N N . SER A 1 363 ? -17.658 34.604 -4.939 1.00 93.50 363 SER A N 1
ATOM 2731 C CA . SER A 1 363 ? -17.250 33.663 -5.994 1.00 93.50 363 SER A CA 1
ATOM 2732 C C . SER A 1 363 ? -18.421 32.940 -6.673 1.00 93.50 363 SER A C 1
ATOM 2734 O O . SER A 1 363 ? -18.244 32.318 -7.718 1.00 93.50 363 SER A O 1
ATOM 2736 N N . ALA A 1 364 ? -19.626 33.026 -6.107 1.00 88.56 364 ALA A N 1
ATOM 2737 C CA . ALA A 1 364 ? -20.838 32.365 -6.598 1.00 88.56 364 ALA A CA 1
ATOM 2738 C C . ALA A 1 364 ? -21.266 32.778 -8.010 1.00 88.56 364 ALA A C 1
ATOM 2740 O O . ALA A 1 364 ? -21.918 32.003 -8.709 1.00 88.56 364 ALA A O 1
ATOM 2741 N N . GLY A 1 365 ? -20.933 34.014 -8.398 1.00 82.81 365 GLY A N 1
ATOM 2742 C CA . GLY A 1 365 ? -21.387 34.646 -9.631 1.00 82.81 365 GLY A CA 1
ATOM 2743 C C . GLY A 1 365 ? -22.901 34.917 -9.687 1.00 82.81 365 GLY A C 1
ATOM 2744 O O . GLY A 1 365 ? -23.718 34.271 -9.036 1.00 82.81 365 GLY A O 1
ATOM 2745 N N . GLY A 1 366 ? -23.283 35.887 -10.521 1.00 81.44 366 GLY A N 1
ATOM 2746 C CA . GLY A 1 366 ? -24.679 36.190 -10.854 1.00 81.44 366 GLY A CA 1
ATOM 2747 C C . GLY A 1 366 ? -25.432 37.089 -9.851 1.00 81.44 366 GLY A C 1
ATOM 2748 O O . GLY A 1 366 ? -25.044 37.201 -8.687 1.00 81.44 366 GLY A O 1
ATOM 2749 N N . PRO A 1 367 ? -26.526 37.749 -10.286 1.00 82.44 367 PRO A N 1
ATOM 2750 C CA . PRO A 1 367 ? -27.375 38.545 -9.400 1.00 82.44 367 PRO A CA 1
ATOM 2751 C C . PRO A 1 367 ? -27.996 37.661 -8.307 1.00 82.44 367 PRO A C 1
ATOM 2753 O O . PRO A 1 367 ? -28.721 36.716 -8.617 1.00 82.44 367 PRO A O 1
ATOM 2756 N N . GLY A 1 368 ? -27.703 37.957 -7.037 1.00 84.56 368 GLY A N 1
ATOM 2757 C CA . GLY A 1 368 ? -28.241 37.231 -5.876 1.00 84.56 368 GLY A CA 1
ATOM 2758 C C . GLY A 1 368 ? -27.504 35.940 -5.492 1.00 84.56 368 GLY A C 1
ATOM 2759 O O . GLY A 1 368 ? -27.950 35.245 -4.583 1.00 84.56 368 GLY A O 1
ATOM 2760 N N . GLY A 1 369 ? -26.382 35.601 -6.144 1.00 87.00 369 GLY A N 1
ATOM 2761 C CA . GLY A 1 369 ? -25.585 34.411 -5.804 1.00 87.00 369 GLY A CA 1
ATOM 2762 C C . GLY A 1 369 ? -24.997 34.449 -4.386 1.00 87.00 369 GLY A C 1
ATOM 2763 O O . GLY A 1 369 ? -24.973 33.427 -3.700 1.00 87.00 369 GLY A O 1
ATOM 2764 N N . GLY A 1 370 ? -24.603 35.638 -3.920 1.00 90.31 370 GLY A N 1
ATOM 2765 C CA . GLY A 1 370 ? -24.079 35.846 -2.569 1.00 90.31 370 GLY A CA 1
ATOM 2766 C C . GLY A 1 370 ? -25.117 35.548 -1.487 1.00 90.31 370 GLY A C 1
ATOM 2767 O O . GLY A 1 370 ? -24.911 34.647 -0.674 1.00 90.31 370 GLY A O 1
ATOM 2768 N N . ASP A 1 371 ? -26.275 36.213 -1.537 1.00 90.69 371 ASP A N 1
ATOM 2769 C CA . ASP A 1 371 ? -27.390 36.001 -0.594 1.00 90.69 371 ASP A CA 1
ATOM 2770 C C . ASP A 1 371 ? -27.823 34.534 -0.542 1.00 90.69 371 ASP A C 1
ATOM 2772 O O . ASP A 1 371 ? -28.151 33.974 0.509 1.00 90.69 371 ASP A O 1
ATOM 2776 N N . ALA A 1 372 ? -27.792 33.895 -1.709 1.00 91.25 372 ALA A N 1
ATOM 2777 C CA . ALA A 1 372 ? -28.172 32.518 -1.913 1.00 91.25 372 ALA A CA 1
ATOM 2778 C C . ALA A 1 372 ? -27.215 31.517 -1.235 1.00 91.25 372 ALA A C 1
ATOM 2780 O O . ALA A 1 372 ? -27.697 30.468 -0.804 1.00 91.25 372 ALA A O 1
ATOM 2781 N N . ILE A 1 373 ? -25.917 31.830 -1.113 1.00 93.31 373 ILE A N 1
ATOM 2782 C CA . ILE A 1 373 ? -24.923 31.057 -0.337 1.00 93.31 373 ILE A CA 1
ATOM 2783 C C . ILE A 1 373 ? -24.994 31.388 1.143 1.00 93.31 373 ILE A C 1
ATOM 2785 O O . ILE A 1 373 ? -24.943 30.481 1.971 1.00 93.31 373 ILE A O 1
ATOM 2789 N N . VAL A 1 374 ? -25.138 32.669 1.486 1.00 91.62 374 VAL A N 1
ATOM 2790 C CA . VAL A 1 374 ? -25.251 33.104 2.884 1.00 91.62 374 VAL A CA 1
ATOM 2791 C C . VAL A 1 374 ? -26.462 32.459 3.562 1.00 91.62 374 VAL A C 1
ATOM 2793 O O . VAL A 1 374 ? -26.423 32.136 4.750 1.00 91.62 374 VAL A O 1
ATOM 2796 N N . SER A 1 375 ? -27.519 32.207 2.791 1.00 91.56 375 SER A N 1
ATOM 2797 C CA . SER A 1 375 ? -28.727 31.512 3.242 1.00 91.56 375 SER A CA 1
ATOM 2798 C C . SER A 1 375 ? -28.662 29.983 3.105 1.00 91.56 375 SER A C 1
ATOM 2800 O O . SER A 1 375 ? -29.594 29.306 3.535 1.00 91.56 375 SER A O 1
ATOM 2802 N N . ASP A 1 376 ? -27.614 29.415 2.498 1.00 93.56 376 ASP A N 1
ATOM 2803 C CA . ASP A 1 376 ? -27.501 27.969 2.287 1.00 93.56 376 ASP A CA 1
ATOM 2804 C C . ASP A 1 376 ? -27.121 27.261 3.605 1.00 93.56 376 ASP A C 1
ATOM 2806 O O . ASP A 1 376 ? -26.043 27.519 4.154 1.00 93.56 376 ASP A O 1
ATOM 2810 N N . PRO A 1 377 ? -27.960 26.341 4.124 1.00 90.19 377 PRO A N 1
ATOM 2811 C CA . PRO A 1 377 ? -27.715 25.690 5.411 1.00 90.19 377 PRO A CA 1
ATOM 2812 C C . PRO A 1 377 ? -26.398 24.912 5.472 1.00 90.19 377 PRO A C 1
ATOM 2814 O O . PRO A 1 377 ? -25.791 24.811 6.535 1.00 90.19 377 PRO A O 1
ATOM 2817 N N . TYR A 1 378 ? -25.939 24.362 4.343 1.00 93.25 378 TYR A N 1
ATOM 2818 C CA . TYR A 1 378 ? -24.686 23.617 4.296 1.00 93.25 378 TYR A CA 1
ATOM 2819 C C . TYR A 1 378 ? -23.496 24.539 4.563 1.00 93.25 378 TYR A C 1
ATOM 2821 O O . TYR A 1 378 ? -22.638 24.221 5.389 1.00 93.25 378 TYR A O 1
ATOM 2829 N N . TRP A 1 379 ? -23.448 25.687 3.886 1.00 93.00 379 TRP A N 1
ATOM 2830 C CA . TRP A 1 379 ? -22.340 26.630 4.021 1.00 93.00 379 TRP A CA 1
ATOM 2831 C C . TRP A 1 379 ? -22.349 27.343 5.368 1.00 93.00 379 TRP A C 1
ATOM 2833 O O . TRP A 1 379 ? -21.288 27.488 5.977 1.00 93.00 379 TRP A O 1
ATOM 2843 N N . ARG A 1 380 ? -23.533 27.699 5.880 1.00 91.50 380 ARG A N 1
ATOM 2844 C CA . ARG A 1 380 ? -23.672 28.243 7.237 1.00 91.50 380 ARG A CA 1
ATOM 2845 C C . ARG A 1 380 ? -23.100 27.287 8.276 1.00 91.50 380 ARG A C 1
ATOM 2847 O O . ARG A 1 380 ? -22.264 27.695 9.073 1.00 91.50 380 ARG A O 1
ATOM 2854 N N . ASP A 1 381 ? -23.469 26.012 8.221 1.00 89.00 381 ASP A N 1
ATOM 2855 C CA . ASP A 1 381 ? -22.970 25.024 9.178 1.00 89.00 381 ASP A CA 1
ATOM 2856 C C . ASP A 1 381 ? -21.469 24.753 9.004 1.00 89.00 381 ASP A C 1
ATOM 2858 O O . ASP A 1 381 ? -20.740 24.672 9.992 1.00 89.00 381 ASP A O 1
ATOM 2862 N N . THR A 1 382 ? -20.988 24.671 7.758 1.00 90.19 382 THR A N 1
ATOM 2863 C CA . THR A 1 382 ? -19.564 24.437 7.445 1.00 90.19 382 THR A CA 1
ATOM 2864 C C . THR A 1 382 ? -18.663 25.506 8.068 1.00 90.19 382 THR A C 1
ATOM 2866 O O . THR A 1 382 ? -17.585 25.189 8.566 1.00 90.19 382 THR A O 1
ATOM 2869 N N . PHE A 1 383 ? -19.119 26.760 8.097 1.00 91.88 383 PHE A N 1
ATOM 2870 C CA . PHE A 1 383 ? -18.389 27.884 8.689 1.00 91.88 383 PHE A CA 1
ATOM 2871 C C . PHE A 1 383 ? -18.913 28.295 10.072 1.00 91.88 383 PHE A C 1
ATOM 2873 O O . PHE A 1 383 ? -18.589 29.378 10.551 1.00 91.88 383 PHE A O 1
ATOM 2880 N N . SER A 1 384 ? -19.693 27.439 10.744 1.00 90.12 384 SER A N 1
ATOM 2881 C CA . SER A 1 384 ? -20.234 27.709 12.088 1.00 90.12 384 SER A CA 1
ATOM 2882 C C . SER A 1 384 ? -20.942 29.070 12.204 1.00 90.12 384 SER A C 1
ATOM 2884 O O . SER A 1 384 ? -20.782 29.794 13.189 1.00 90.12 384 SER A O 1
ATOM 2886 N N . TRP A 1 385 ? -21.710 29.443 11.180 1.00 87.62 385 TRP A N 1
ATOM 2887 C CA . TRP A 1 385 ? -22.385 30.731 11.112 1.00 87.62 385 TRP A CA 1
ATOM 2888 C C . TRP A 1 385 ? -23.612 30.765 12.023 1.00 87.62 385 TRP A C 1
ATOM 2890 O O . TRP A 1 385 ? -24.553 29.991 11.836 1.00 87.62 385 TRP A O 1
ATOM 2900 N N . SER A 1 386 ? -23.641 31.704 12.975 1.00 84.81 386 SER A N 1
ATOM 2901 C CA . SER A 1 386 ? -24.819 31.932 13.817 1.00 84.81 386 SER A CA 1
ATOM 2902 C C . SER A 1 386 ? -26.082 32.156 12.967 1.00 84.81 386 SER A C 1
ATOM 2904 O O . SER A 1 386 ? -26.052 32.976 12.045 1.00 84.81 386 SER A O 1
ATOM 2906 N N . PRO A 1 387 ? -27.216 31.488 13.265 1.00 83.06 387 PRO A N 1
ATOM 2907 C CA . PRO A 1 387 ? -28.487 31.698 12.564 1.00 83.06 387 PRO A CA 1
ATOM 2908 C C . PRO A 1 387 ? -29.027 33.122 12.737 1.00 83.06 387 PRO A C 1
ATOM 2910 O O . PRO A 1 387 ? -29.884 33.548 11.972 1.00 83.06 387 PRO A O 1
ATOM 2913 N N . GLU A 1 388 ? -28.512 33.865 13.717 1.00 83.69 388 GLU A N 1
ATOM 2914 C CA . GLU A 1 388 ? -28.913 35.243 13.957 1.00 83.69 388 GLU A CA 1
ATOM 2915 C C . GLU A 1 388 ? -28.350 36.208 12.916 1.00 83.69 388 GLU A C 1
ATOM 2917 O O . GLU A 1 388 ? -28.891 37.294 12.798 1.00 83.69 388 GLU A O 1
ATOM 2922 N N . ILE A 1 389 ? -27.280 35.880 12.183 1.00 84.44 389 ILE A N 1
ATOM 2923 C CA . ILE A 1 389 ? -26.666 36.798 11.207 1.00 84.44 389 ILE A CA 1
ATOM 2924 C C . ILE A 1 389 ? -27.419 36.717 9.873 1.00 84.44 389 ILE A C 1
ATOM 2926 O O . ILE A 1 389 ? -27.441 35.664 9.226 1.00 84.44 389 ILE A O 1
ATOM 2930 N N . ASP A 1 390 ? -28.037 37.828 9.480 1.00 83.62 390 ASP A N 1
ATOM 2931 C CA . ASP A 1 390 ? -28.689 38.013 8.184 1.00 83.62 390 ASP A CA 1
ATOM 2932 C C . ASP A 1 390 ? -27.660 38.331 7.087 1.00 83.62 390 ASP A C 1
ATOM 2934 O O . ASP A 1 390 ? -26.500 38.632 7.364 1.00 83.62 390 ASP A O 1
ATOM 2938 N N . ALA A 1 391 ? -28.072 38.214 5.822 1.00 77.81 391 ALA A N 1
ATOM 2939 C CA . ALA A 1 391 ? -27.202 38.529 4.688 1.00 77.81 391 ALA A CA 1
ATOM 2940 C C . ALA A 1 391 ? -26.794 40.012 4.660 1.00 77.81 391 ALA A C 1
ATOM 2942 O O . ALA A 1 391 ? -25.660 40.322 4.302 1.00 77.81 391 ALA A O 1
ATOM 2943 N N . GLU A 1 392 ? -27.677 40.902 5.124 1.00 79.69 392 GLU A N 1
ATOM 2944 C CA . GLU A 1 392 ? -27.434 42.348 5.183 1.00 79.69 392 GLU A CA 1
ATOM 2945 C C . GLU A 1 392 ? -26.304 42.736 6.146 1.00 79.69 392 GLU A C 1
ATOM 2947 O O . GLU A 1 392 ? -25.633 43.734 5.921 1.00 79.69 392 GLU A O 1
ATOM 2952 N N . ALA A 1 393 ? -26.041 41.958 7.202 1.00 75.38 393 ALA A N 1
ATOM 2953 C CA . ALA A 1 393 ? -24.929 42.230 8.115 1.00 75.38 393 ALA A CA 1
ATOM 2954 C C . ALA A 1 393 ? -23.539 41.883 7.541 1.00 75.38 393 ALA A C 1
ATOM 2956 O O . ALA A 1 393 ? -22.532 42.104 8.218 1.00 75.38 393 ALA A O 1
ATOM 2957 N N . VAL A 1 394 ? -23.478 41.289 6.346 1.00 68.81 394 VAL A N 1
ATOM 2958 C CA . VAL A 1 394 ? -22.256 40.738 5.731 1.00 68.81 394 VAL A CA 1
ATOM 2959 C C . VAL A 1 394 ? -21.871 41.491 4.462 1.00 68.81 394 VAL A C 1
ATOM 2961 O O . VAL A 1 394 ? -20.680 41.623 4.176 1.00 68.81 394 VAL A O 1
ATOM 2964 N N . THR A 1 395 ? -22.876 41.942 3.708 1.00 60.38 395 THR A N 1
ATOM 2965 C CA . THR A 1 395 ? -22.747 42.839 2.551 1.00 60.38 395 THR A CA 1
ATOM 2966 C C . THR A 1 395 ? -22.473 44.264 2.992 1.00 60.38 395 THR A C 1
ATOM 2968 O O . THR A 1 395 ? -21.582 44.900 2.386 1.00 60.38 395 THR A O 1
#

pLDDT: mean 84.42, std 13.13, range [40.38, 97.62]

Radius of gyration: 30.08 Å; chains: 1; bounding box: 59×65×91 Å

Foldseek 3Di:
DDDLDQDDDDPDDDDDDDDPPPDPCVPVLVVVLVVLCVPPLVVLLCVVCVVVRDNQQKDKAFQDFDFDDDDDSPDDSNVSSNVRSVRRVVSVVVVVPDDDDLGMDMDSHLLRVLLVVLLCLLVVPVDDPPVCVVLVVCNPPQSQVSNLCSLLVDLVSSLSNLQPHDLVSLVSNQVSHALVSLLVSLQRNADDDDDPPCLVVLLLVLLVVCLVVNRDPVNLQGSSQLSVSSRNDPDGDHSVSSVLNSLLSNLLVVCLVDPDDQSLVSQCVVCVVPVVSNVSSVVCVVVVNVVSSSVSSVSSSVVPVVPPPPPPPVPPQDDPPPVCVVVVVVLVPPPVVVVQPPPDADVNQRPSLLVSLQVSLVVQDDDCSNQSSVPRPVSCVVSVNDPPDHSVNND